Protein AF-A0A1X0SYA1-F1 (afdb_monomer)

Foldseek 3Di:
DDDDDDDDDDDDDDDDDDDDDDDPPPPPDPPPPDPDDDPQLVVVVVVQVVQLCPCLQVVVSGWQEEEEAEEEQDCVQADFVLQQVVQVVNQCSCVVNGNHHYYYDNGYHHPNPDDDDDDPVSVVVVVVVCVVCVVTQKYWYWYFDDHPPQWTKIKIKIWGFGPDDPDRDTRDIDIDIDIGGSDDQPPCLVVQCVVLVVVLDLVSLVVSCVVPVPHPCNVVSVVSSVVSVVVVVVVVLQVVLVVLVVVLVVVQELVSLVVSCVPNVVHPDNVVSVVSSVVRVLQVVLVVLVVVLVVVLALVSLVVSCVVPVVHPCNVVSVVSNVVRVVVVVVVVVVVVVVVVVVVPDDDDDDDDDDDDDDDDDDDDDDDDPPPPPPPPDDDDDPQPAEPNHHQPNVLSVDPLSSLVVNLLVLQLVLQAQDPDPVSVVNGPNVRRDYNDSPPRPVVVNVVSVVVNVVVVD

pLDDT: mean 75.63, std 19.57, range [28.61, 96.38]

Solvent-accessible surface area (backbone atoms only — not comparable to full-atom values): 26946 Å² total; per-residue (Å²): 132,88,79,91,78,83,91,88,89,88,85,87,88,82,88,81,91,83,92,79,95,70,88,76,77,78,74,79,69,77,76,76,70,75,84,81,72,54,73,42,58,49,52,52,50,54,53,51,50,54,46,26,70,33,47,77,24,21,62,82,66,43,53,61,30,35,31,38,39,39,39,27,68,52,78,83,66,50,56,74,66,51,48,44,46,56,53,48,53,51,44,50,54,48,41,76,73,39,95,24,52,62,46,63,54,89,57,65,41,76,50,72,87,58,89,83,80,82,53,73,67,61,50,55,51,48,49,51,49,49,52,54,49,69,68,26,38,28,28,40,37,42,31,60,81,46,68,69,83,65,30,31,37,25,41,40,35,41,39,23,40,29,80,68,68,102,59,73,48,81,56,37,76,49,76,50,77,39,63,45,63,64,62,80,78,51,70,64,49,60,52,51,49,51,53,24,59,72,66,73,39,44,69,49,28,49,50,46,35,73,78,39,73,84,40,86,59,39,69,56,36,56,51,51,32,54,52,47,51,50,52,51,50,53,50,53,48,51,52,50,41,52,52,53,50,51,51,25,59,73,70,52,37,42,66,41,33,50,51,45,59,68,77,44,69,88,40,85,63,59,68,60,48,52,52,52,24,52,50,29,46,51,53,52,49,42,55,49,50,52,51,52,24,62,71,66,68,41,48,70,38,31,51,52,41,52,69,79,37,61,89,32,90,60,32,67,61,40,52,53,52,31,53,54,41,50,54,50,56,50,49,52,50,51,53,51,51,52,53,50,58,58,58,77,67,57,77,90,75,89,73,94,67,88,77,78,78,83,80,82,77,85,80,81,86,74,77,79,71,79,75,79,66,70,76,70,94,70,85,76,81,78,82,58,52,60,54,98,86,41,76,40,55,70,82,31,48,73,34,70,60,39,38,47,53,48,53,48,49,49,43,29,50,78,22,23,26,48,59,86,48,73,72,44,50,72,80,42,74,58,81,82,39,79,37,90,59,46,64,83,40,63,59,69,59,44,52,52,44,53,51,51,29,58,74,69,78,90

Secondary structure (DSSP, 8-state):
--------------------------------------HHHHHHHHHHHHHHH-TTTSTTSS-SEEEEEEEES-TTSS-HHHHHHHHHHHHHHHHHHSSSEEEEEEEEEE----SS---HHHHHHHHHHHHHHTTSSEEEEEEEEEE-SSEEEEEEEEEEEP--SSS--EEEEEEEEEEEESS---HHHHHHHHHHHHHT-HHHHHHHHHH-TTSTTHHHHHHHHHHHHHHHHHHHHHHHHHHHHHHHHHH--HHHHHHHHHH-TTSS-HHHHHHHHHHHHHHHHHHHHHHHHHHH-SHHHHHHHHHH-TTSTTHHHHHHHHHHHHHHHHHHHHHHHHHHHHHTTS--------------PPPP----PPP------------S-EETTEEPPHHHHTSHHHHHHHHHHHHHHHTTB---SHHHHHHS--TT--BSS-TT--HHHHHHHHHHHHHHT-

Structure (mmCIF, N/CA/C/O backbone):
data_AF-A0A1X0SYA1-F1
#
_entry.id   AF-A0A1X0SYA1-F1
#
loop_
_atom_site.group_PDB
_atom_site.id
_atom_site.type_symbol
_atom_site.label_atom_id
_atom_site.label_alt_id
_atom_site.label_comp_id
_atom_site.label_asym_id
_atom_site.label_entity_id
_atom_site.label_seq_id
_atom_site.pdbx_PDB_ins_code
_atom_site.Cartn_x
_atom_site.Cartn_y
_atom_site.Cartn_z
_atom_site.occupancy
_atom_site.B_iso_or_equiv
_atom_site.auth_seq_id
_atom_site.auth_comp_id
_atom_site.auth_asym_id
_atom_site.auth_atom_id
_atom_site.pdbx_PDB_model_num
ATOM 1 N N . MET A 1 1 ? -34.551 7.396 -18.992 1.00 31.66 1 MET A N 1
ATOM 2 C CA . MET A 1 1 ? -35.570 6.486 -18.425 1.00 31.66 1 MET A CA 1
ATOM 3 C C . MET A 1 1 ? -35.761 5.359 -19.432 1.00 31.66 1 MET A C 1
ATOM 5 O O . MET A 1 1 ? -36.071 5.672 -20.567 1.00 31.66 1 MET A O 1
ATOM 9 N N . VAL A 1 2 ? -35.209 4.163 -19.163 1.00 30.62 2 VAL A N 1
ATOM 10 C CA . VAL A 1 2 ? -35.965 2.973 -18.679 1.00 30.62 2 VAL A CA 1
ATOM 11 C C . VAL A 1 2 ? -36.922 2.504 -19.789 1.00 30.62 2 VAL A C 1
ATOM 13 O O . VAL A 1 2 ? -37.765 3.284 -20.194 1.00 30.62 2 VAL A O 1
ATOM 16 N N . SER A 1 3 ? -36.884 1.307 -20.374 1.00 29.16 3 SER A N 1
ATOM 17 C CA . SER A 1 3 ? -36.586 -0.057 -19.908 1.00 29.16 3 SER A CA 1
ATOM 18 C C . SER A 1 3 ? -36.656 -0.973 -21.154 1.00 29.16 3 SER A C 1
ATOM 20 O O . SER A 1 3 ? -37.340 -0.596 -22.099 1.00 29.16 3 SER A O 1
ATOM 22 N N . ARG A 1 4 ? -35.888 -2.077 -21.238 1.00 33.75 4 ARG A N 1
ATOM 23 C CA . ARG A 1 4 ? -36.342 -3.499 -21.113 1.00 33.75 4 ARG A CA 1
ATOM 24 C C . ARG A 1 4 ? -37.406 -3.932 -22.145 1.00 33.75 4 ARG A C 1
ATOM 26 O O . ARG A 1 4 ? -38.368 -3.220 -22.359 1.00 33.75 4 ARG A O 1
ATOM 33 N N . ASP A 1 5 ? -37.342 -5.068 -22.832 1.00 35.53 5 ASP A N 1
ATOM 34 C CA . ASP A 1 5 ? -36.946 -6.433 -22.461 1.00 35.53 5 ASP A CA 1
ATOM 35 C C . ASP A 1 5 ? -36.631 -7.211 -23.763 1.00 35.53 5 ASP A C 1
ATOM 37 O O . ASP A 1 5 ? -37.259 -6.997 -24.794 1.00 35.53 5 ASP A O 1
ATOM 41 N N . LEU A 1 6 ? -35.561 -8.004 -23.825 1.00 31.77 6 LEU A N 1
ATOM 42 C CA . LEU A 1 6 ? -35.579 -9.459 -23.615 1.00 31.77 6 LEU A CA 1
ATOM 43 C C . LEU A 1 6 ? -36.530 -10.282 -24.524 1.00 31.77 6 LEU A C 1
ATOM 45 O O . LEU A 1 6 ? -37.729 -10.375 -24.304 1.00 31.77 6 LEU A O 1
ATOM 49 N N . ASN A 1 7 ? -35.888 -11.062 -25.407 1.00 29.78 7 ASN A N 1
ATOM 50 C CA . ASN A 1 7 ? -35.888 -12.534 -25.359 1.00 29.78 7 ASN A CA 1
ATOM 51 C C . ASN A 1 7 ? -37.199 -13.290 -25.686 1.00 29.78 7 ASN A C 1
ATOM 53 O O . ASN A 1 7 ? -38.072 -13.401 -24.830 1.00 29.78 7 ASN A O 1
ATOM 57 N N . ARG A 1 8 ? -37.266 -13.958 -26.858 1.00 32.12 8 ARG A N 1
ATOM 58 C CA . ARG A 1 8 ? -37.797 -15.339 -27.033 1.00 32.12 8 ARG A CA 1
ATOM 59 C C . ARG A 1 8 ? -37.857 -15.778 -28.504 1.00 32.12 8 ARG A C 1
ATOM 61 O O . ARG A 1 8 ? -38.281 -15.003 -29.351 1.00 32.12 8 ARG A O 1
ATOM 68 N N . ARG A 1 9 ? -37.622 -17.087 -28.708 1.00 35.69 9 ARG A N 1
ATOM 69 C CA . ARG A 1 9 ? -37.711 -17.943 -29.925 1.00 35.69 9 ARG A CA 1
ATOM 70 C C . ARG A 1 9 ? -36.319 -18.207 -30.528 1.00 35.69 9 ARG A C 1
ATOM 72 O O . ARG A 1 9 ? -35.670 -17.277 -30.962 1.00 35.69 9 ARG A O 1
ATOM 79 N N . CYS A 1 10 ? -35.754 -19.414 -30.543 1.00 30.16 10 CYS A N 1
ATOM 80 C CA . CYS A 1 10 ? -36.325 -20.758 -30.492 1.00 30.16 10 CYS A CA 1
ATOM 81 C C . CYS A 1 10 ? -35.437 -21.715 -29.683 1.00 30.16 10 CYS A C 1
ATOM 83 O O . CYS A 1 10 ? -34.214 -21.702 -29.787 1.00 30.16 10 CYS A O 1
ATOM 85 N N . ARG A 1 11 ? -36.091 -22.575 -28.903 1.00 31.95 11 ARG A N 1
ATOM 86 C CA . ARG A 1 11 ? -35.518 -23.670 -28.121 1.00 31.95 11 ARG A CA 1
ATOM 87 C C . ARG A 1 11 ? -36.281 -24.941 -28.531 1.00 31.95 11 ARG A C 1
ATOM 89 O O . ARG A 1 11 ? -37.502 -24.876 -28.630 1.00 31.95 11 ARG A O 1
ATOM 96 N N . HIS A 1 12 ? -35.541 -26.045 -28.680 1.00 31.28 12 HIS A N 1
ATOM 97 C CA . HIS A 1 12 ? -35.952 -27.464 -28.614 1.00 31.28 12 HIS A CA 1
ATOM 98 C C . HIS A 1 12 ? -36.231 -28.253 -29.907 1.00 31.28 12 HIS A C 1
ATOM 100 O O . HIS A 1 12 ? -37.335 -28.215 -30.430 1.00 31.28 12 HIS A O 1
ATOM 106 N N . ILE A 1 13 ? -35.256 -29.103 -30.275 1.00 31.78 13 ILE A N 1
ATOM 107 C CA . ILE A 1 13 ? -35.361 -30.583 -30.363 1.00 31.78 13 ILE A CA 1
ATOM 108 C C . ILE A 1 13 ? -34.008 -31.117 -29.822 1.00 31.78 13 ILE A C 1
ATOM 110 O O . ILE A 1 13 ? -32.974 -30.832 -30.410 1.00 31.78 13 ILE A O 1
ATOM 114 N N . VAL A 1 14 ? -33.862 -31.448 -28.532 1.00 31.09 14 VAL A N 1
ATOM 115 C CA . VAL A 1 14 ? -34.004 -32.768 -27.864 1.00 31.09 14 VAL A CA 1
ATOM 116 C C . VAL A 1 14 ? -33.103 -33.895 -28.417 1.00 31.09 14 VAL A C 1
ATOM 118 O O . VAL A 1 14 ? -33.468 -34.599 -29.345 1.00 31.09 14 VAL A O 1
ATOM 121 N N . ALA A 1 15 ? -31.956 -34.036 -27.732 1.00 28.61 15 ALA A N 1
ATOM 122 C CA . ALA A 1 15 ? -31.375 -35.234 -27.097 1.00 28.61 15 ALA A CA 1
ATOM 123 C C . ALA A 1 15 ? -30.904 -36.461 -27.912 1.00 28.61 15 ALA A C 1
ATOM 125 O O . ALA A 1 15 ? -31.712 -37.241 -28.397 1.00 28.61 15 ALA A O 1
ATOM 126 N N . ALA A 1 16 ? -29.582 -36.701 -27.863 1.00 28.73 16 ALA A N 1
ATOM 127 C CA . ALA A 1 16 ? -28.906 -37.902 -27.316 1.00 28.73 16 ALA A CA 1
ATOM 128 C C . ALA A 1 16 ? -27.379 -37.739 -27.543 1.00 28.73 16 ALA A C 1
ATOM 130 O O . ALA A 1 16 ? -26.906 -37.815 -28.668 1.00 28.73 16 ALA A O 1
ATOM 131 N N . ALA A 1 17 ? -26.612 -37.189 -26.596 1.00 31.38 17 ALA A N 1
ATOM 132 C CA . ALA A 1 17 ? -25.831 -37.919 -25.587 1.00 31.38 17 ALA A CA 1
ATOM 133 C C . ALA A 1 17 ? -24.946 -39.051 -26.155 1.00 31.38 17 ALA A C 1
ATOM 135 O O . ALA A 1 17 ? -25.457 -40.127 -26.429 1.00 31.38 17 ALA A O 1
ATOM 136 N N . ILE A 1 18 ? -23.628 -38.818 -26.237 1.00 29.36 18 ILE A N 1
ATOM 137 C CA . ILE A 1 18 ? -22.567 -39.711 -25.732 1.00 29.36 18 ILE A CA 1
ATOM 138 C C . ILE A 1 18 ? -21.287 -38.881 -25.541 1.00 29.36 18 ILE A C 1
ATOM 140 O O . ILE A 1 18 ? -20.869 -38.102 -26.394 1.00 29.36 18 ILE A O 1
ATOM 144 N N . VAL A 1 19 ? -20.724 -39.046 -24.351 1.00 35.44 19 VAL A N 1
ATOM 145 C CA . VAL A 1 19 ? -19.480 -38.490 -23.825 1.00 35.44 19 VAL A CA 1
ATOM 146 C C . VAL A 1 19 ? -18.283 -39.028 -24.607 1.00 35.44 19 VAL A C 1
ATOM 148 O O . VAL A 1 19 ? -18.118 -40.239 -24.686 1.00 35.44 19 VAL A O 1
ATOM 151 N N . LEU A 1 20 ? -17.400 -38.145 -25.077 1.00 29.41 20 LEU A N 1
ATOM 152 C CA . LEU A 1 20 ? -15.976 -38.447 -25.228 1.00 29.41 20 LEU A CA 1
ATOM 153 C C . LEU A 1 20 ? -15.162 -37.199 -24.880 1.00 29.41 20 LEU A C 1
ATOM 155 O O . LEU A 1 20 ? -15.082 -36.227 -25.627 1.00 29.41 20 LEU A O 1
ATOM 159 N N . ILE A 1 21 ? -14.595 -37.255 -23.679 1.00 38.22 21 ILE A N 1
ATOM 160 C CA . ILE A 1 21 ? -13.502 -36.417 -23.209 1.00 38.22 21 ILE A CA 1
ATOM 161 C C . ILE A 1 21 ? -12.283 -36.783 -24.061 1.00 38.22 21 ILE A C 1
ATOM 163 O O . ILE A 1 21 ? -11.756 -37.885 -23.946 1.00 38.22 21 ILE A O 1
ATOM 167 N N . ALA A 1 22 ? -11.834 -35.862 -24.906 1.00 30.97 22 ALA A N 1
ATOM 168 C CA . ALA A 1 22 ? -10.497 -35.886 -25.477 1.00 30.97 22 ALA A CA 1
ATOM 169 C C . ALA A 1 22 ? -9.969 -34.453 -25.444 1.00 30.97 22 ALA A C 1
ATOM 171 O O . ALA A 1 22 ? -10.513 -33.556 -26.087 1.00 30.97 22 ALA A O 1
ATOM 172 N N . GLY A 1 23 ? -8.951 -34.241 -24.611 1.00 34.59 23 GLY A N 1
ATOM 173 C CA . GLY A 1 23 ? -8.274 -32.967 -24.460 1.00 34.59 23 GLY A CA 1
ATOM 174 C C . GLY A 1 23 ? -7.667 -32.522 -25.783 1.00 34.59 23 GLY A C 1
ATOM 175 O O . GLY A 1 23 ? -6.645 -33.046 -26.213 1.00 34.59 23 GLY A O 1
ATOM 176 N N . ALA A 1 24 ? -8.275 -31.514 -26.398 1.00 32.12 24 ALA A N 1
ATOM 177 C CA . ALA A 1 24 ? -7.561 -30.628 -27.292 1.00 32.12 24 ALA A CA 1
ATOM 178 C C . ALA A 1 24 ? -6.886 -29.583 -26.404 1.00 32.12 24 ALA A C 1
ATOM 180 O O . ALA A 1 24 ? -7.508 -28.612 -25.969 1.00 32.12 24 ALA A O 1
ATOM 181 N N . ALA A 1 25 ? -5.615 -29.826 -26.089 1.00 33.28 25 ALA A N 1
ATOM 182 C CA . ALA A 1 25 ? -4.713 -28.766 -25.689 1.00 33.28 25 ALA A CA 1
ATOM 183 C C . ALA A 1 25 ? -4.745 -27.714 -26.806 1.00 33.28 25 ALA A C 1
ATOM 185 O O . ALA A 1 25 ? -4.138 -27.901 -27.859 1.00 33.28 25 ALA A O 1
ATOM 186 N N . LEU A 1 26 ? -5.497 -26.628 -26.601 1.00 34.94 26 LEU A N 1
ATOM 187 C CA . LEU A 1 26 ? -5.254 -25.396 -27.332 1.00 34.94 26 LEU A CA 1
ATOM 188 C C . LEU A 1 26 ? -3.867 -24.933 -26.905 1.00 34.94 26 LEU A C 1
ATOM 190 O O . LEU A 1 26 ? -3.684 -24.288 -25.874 1.00 34.94 26 LEU A O 1
ATOM 194 N N . SER A 1 27 ? -2.874 -25.332 -27.689 1.00 31.98 27 SER A N 1
ATOM 195 C CA . SER A 1 27 ? -1.573 -24.702 -27.710 1.00 31.98 27 SER A CA 1
ATOM 196 C C . SER A 1 27 ? -1.808 -23.234 -28.058 1.00 31.98 27 SER A C 1
ATOM 198 O O . SER A 1 27 ? -2.031 -22.890 -29.218 1.00 31.98 27 SER A O 1
ATOM 200 N N . CYS A 1 28 ? -1.798 -22.365 -27.048 1.00 30.91 28 CYS A N 1
ATOM 201 C CA . CYS A 1 28 ? -1.498 -20.957 -27.248 1.00 30.91 28 CYS A CA 1
ATOM 202 C C . CYS A 1 28 ? -0.098 -20.901 -27.863 1.00 30.91 28 CYS A C 1
ATOM 204 O O . CYS A 1 28 ? 0.903 -20.933 -27.150 1.00 30.91 28 CYS A O 1
ATOM 206 N N . ALA A 1 29 ? -0.020 -20.882 -29.191 1.00 32.88 29 ALA A N 1
ATOM 207 C CA . ALA A 1 29 ? 1.174 -20.396 -29.848 1.00 32.88 29 ALA A CA 1
ATOM 208 C C . ALA A 1 29 ? 1.334 -18.934 -29.405 1.00 32.88 29 ALA A C 1
ATOM 210 O O . ALA A 1 29 ? 0.370 -18.170 -29.530 1.00 32.88 29 ALA A O 1
ATOM 211 N N . PRO A 1 30 ? 2.490 -18.524 -28.859 1.00 34.56 30 PRO A N 1
ATOM 212 C CA . PRO A 1 30 ? 2.750 -17.110 -28.693 1.00 34.56 30 PRO A CA 1
ATOM 213 C C . PRO A 1 30 ? 2.692 -16.504 -30.095 1.00 34.56 30 PRO A C 1
ATOM 215 O O . PRO A 1 30 ? 3.451 -16.890 -30.983 1.00 34.56 30 PRO A O 1
ATOM 218 N N . THR A 1 31 ? 1.756 -15.584 -30.322 1.00 35.19 31 THR A N 1
ATOM 219 C CA . THR A 1 31 ? 1.882 -14.620 -31.410 1.00 35.19 31 THR A CA 1
ATOM 220 C C . THR A 1 31 ? 3.214 -13.923 -31.188 1.00 35.19 31 THR A C 1
ATOM 222 O O . THR A 1 31 ? 3.318 -13.072 -30.307 1.00 35.19 31 THR A O 1
ATOM 225 N N . LEU A 1 32 ? 4.243 -14.344 -31.927 1.00 33.34 32 LEU A N 1
ATOM 226 C CA . LEU A 1 32 ? 5.491 -13.609 -32.055 1.00 33.34 32 LEU A CA 1
ATOM 227 C C . LEU A 1 32 ? 5.089 -12.204 -32.488 1.00 33.34 32 LEU A C 1
ATOM 229 O O . LEU A 1 32 ? 4.611 -12.008 -33.607 1.00 33.34 32 LEU A O 1
ATOM 233 N N . ALA A 1 33 ? 5.172 -11.257 -31.555 1.00 35.56 33 ALA A N 1
ATOM 234 C CA . ALA A 1 33 ? 4.963 -9.858 -31.854 1.00 35.56 33 ALA A CA 1
ATOM 235 C C . ALA A 1 33 ? 5.893 -9.514 -33.021 1.00 35.56 33 ALA A C 1
ATOM 237 O O . ALA A 1 33 ? 7.086 -9.820 -32.974 1.00 35.56 33 ALA A O 1
ATOM 238 N N . ALA A 1 34 ? 5.341 -8.943 -34.094 1.00 39.34 34 ALA A N 1
ATOM 239 C CA . ALA A 1 34 ? 6.177 -8.391 -35.147 1.00 39.34 34 ALA A CA 1
ATOM 240 C C . ALA A 1 34 ? 7.163 -7.414 -34.484 1.00 39.34 34 ALA A C 1
ATOM 242 O O . ALA A 1 34 ? 6.723 -6.646 -33.621 1.00 39.34 34 ALA A O 1
ATOM 243 N N . PRO A 1 35 ? 8.465 -7.452 -34.825 1.00 49.06 35 PRO A N 1
ATOM 244 C CA . PRO A 1 35 ? 9.426 -6.525 -34.246 1.00 49.06 35 PRO A CA 1
ATOM 245 C C . PRO A 1 35 ? 8.923 -5.104 -34.503 1.00 49.06 35 PRO A C 1
ATOM 247 O O . PRO A 1 35 ? 8.737 -4.705 -35.656 1.00 49.06 35 PRO A O 1
ATOM 250 N N . GLN A 1 36 ? 8.606 -4.383 -33.426 1.00 58.09 36 GLN A N 1
ATOM 251 C CA . GLN A 1 36 ? 8.245 -2.977 -33.517 1.00 58.09 36 GLN A CA 1
ATOM 252 C C . GLN A 1 36 ? 9.542 -2.213 -33.738 1.00 58.09 36 GLN A C 1
ATOM 254 O O . GLN A 1 36 ? 10.353 -2.099 -32.825 1.00 58.09 36 GLN A O 1
ATOM 259 N N . TYR A 1 37 ? 9.752 -1.772 -34.974 1.00 65.62 37 TYR A N 1
ATOM 260 C CA . TYR A 1 37 ? 10.870 -0.906 -35.314 1.00 65.62 37 TYR A CA 1
ATOM 261 C C . TYR A 1 37 ? 10.624 0.485 -34.772 1.00 65.62 37 TYR A C 1
ATOM 263 O O . TYR A 1 37 ? 9.515 1.024 -34.881 1.00 65.62 37 TYR A O 1
ATOM 271 N N . GLU A 1 38 ? 11.676 1.084 -34.244 1.00 74.94 38 GLU A N 1
ATOM 272 C CA . GLU A 1 38 ? 11.630 2.490 -33.907 1.00 74.94 38 GLU A CA 1
ATOM 273 C C . GLU A 1 38 ? 11.622 3.328 -35.189 1.00 74.94 38 GLU A C 1
ATOM 275 O O . GLU A 1 38 ? 12.076 2.917 -36.261 1.00 74.94 38 GLU A O 1
ATOM 280 N N . ARG A 1 39 ? 11.067 4.536 -35.099 1.00 81.50 39 ARG A N 1
ATOM 281 C CA . ARG A 1 39 ? 10.860 5.393 -36.271 1.00 81.50 39 ARG A CA 1
ATOM 282 C C . ARG A 1 39 ? 12.157 5.665 -37.045 1.00 81.50 39 ARG A C 1
ATOM 284 O O . ARG A 1 39 ? 12.140 5.652 -38.272 1.00 81.50 39 ARG A O 1
ATOM 291 N N . TRP A 1 40 ? 13.267 5.881 -36.344 1.00 84.62 40 TRP A N 1
ATOM 292 C CA . TRP A 1 40 ? 14.560 6.168 -36.964 1.00 84.62 40 TRP A CA 1
ATOM 293 C C . TRP A 1 40 ? 15.131 4.961 -37.727 1.00 84.62 40 TRP A C 1
ATOM 295 O O . TRP A 1 40 ? 15.687 5.136 -38.809 1.00 84.62 40 TRP A O 1
ATOM 305 N N . GLU A 1 41 ? 14.933 3.738 -37.222 1.00 86.38 41 GLU A N 1
ATOM 306 C CA . GLU A 1 41 ? 15.351 2.495 -37.885 1.00 86.38 41 GLU A CA 1
ATOM 307 C C . GLU A 1 41 ? 14.639 2.338 -39.238 1.00 86.38 41 GLU A C 1
ATOM 309 O O . GLU A 1 41 ? 15.262 2.029 -40.258 1.00 86.38 41 GLU A O 1
ATOM 314 N N . LEU A 1 42 ? 13.331 2.621 -39.270 1.00 85.19 42 LEU A N 1
ATOM 315 C CA . LEU A 1 42 ? 12.541 2.604 -40.504 1.00 85.19 42 LEU A CA 1
ATOM 316 C C . LEU A 1 42 ? 13.031 3.649 -41.509 1.00 85.19 42 LEU A C 1
ATOM 318 O O . LEU A 1 42 ? 13.148 3.346 -42.695 1.00 85.19 42 LEU A O 1
ATOM 322 N N . GLU A 1 43 ? 13.340 4.863 -41.052 1.00 85.56 43 GLU A N 1
ATOM 323 C CA . GLU A 1 43 ? 13.859 5.925 -41.919 1.00 85.56 43 GLU A CA 1
ATOM 324 C C . GLU A 1 43 ? 15.210 5.534 -42.541 1.00 85.56 43 GLU A C 1
ATOM 326 O O . GLU A 1 43 ? 15.415 5.742 -43.740 1.00 85.56 43 GLU A O 1
ATOM 331 N N . VAL A 1 44 ? 16.096 4.878 -41.783 1.00 87.19 44 VAL A N 1
ATOM 332 C CA . VAL A 1 44 ? 17.359 4.344 -42.319 1.00 87.19 44 VAL A CA 1
ATOM 333 C C . VAL A 1 44 ? 17.110 3.280 -43.385 1.00 87.19 44 VAL A C 1
ATOM 335 O O . VAL A 1 44 ? 17.681 3.367 -44.474 1.00 87.19 44 VAL A O 1
ATOM 338 N N . LEU A 1 45 ? 16.233 2.308 -43.116 1.00 88.12 45 LEU A N 1
ATOM 339 C CA . LEU A 1 45 ? 15.925 1.236 -44.068 1.00 88.12 45 LEU A CA 1
ATOM 340 C C . LEU A 1 45 ? 15.286 1.758 -45.359 1.00 88.12 45 LEU A C 1
ATOM 342 O O . LEU A 1 45 ? 15.661 1.308 -46.440 1.00 88.12 45 LEU A O 1
ATOM 346 N N . ILE A 1 46 ? 14.363 2.719 -45.269 1.00 85.88 46 ILE A N 1
ATOM 347 C CA . ILE A 1 46 ? 13.695 3.311 -46.438 1.00 85.88 46 ILE A CA 1
ATOM 348 C C . ILE A 1 46 ? 14.711 4.017 -47.342 1.00 85.88 46 ILE A C 1
ATOM 350 O O . ILE A 1 46 ? 14.719 3.794 -48.556 1.00 85.88 46 ILE A O 1
ATOM 354 N N . ASN A 1 47 ? 15.594 4.839 -46.767 1.00 87.69 47 ASN A N 1
ATOM 355 C CA . ASN A 1 47 ? 16.611 5.552 -47.542 1.00 87.69 47 ASN A CA 1
ATOM 356 C C . ASN A 1 47 ? 17.649 4.584 -48.134 1.00 87.69 47 ASN A C 1
ATOM 358 O O . ASN A 1 47 ? 18.000 4.683 -49.313 1.00 87.69 47 ASN A O 1
ATOM 362 N N . LEU A 1 48 ? 18.069 3.578 -47.362 1.00 86.75 48 LEU A N 1
ATOM 363 C CA . LEU A 1 48 ? 18.981 2.540 -47.835 1.00 86.75 48 LEU A CA 1
ATOM 364 C C . LEU A 1 48 ? 18.380 1.738 -48.998 1.00 86.75 48 LEU A C 1
ATOM 366 O O . LEU A 1 48 ? 19.047 1.522 -50.010 1.00 86.75 48 LEU A O 1
ATOM 370 N N . GLN A 1 49 ? 17.111 1.343 -48.896 1.00 85.31 49 GLN A N 1
ATOM 371 C CA . GLN A 1 49 ? 16.402 0.646 -49.966 1.00 85.31 49 GLN A CA 1
ATOM 372 C C . GLN A 1 49 ? 16.271 1.527 -51.218 1.00 85.31 49 GLN A C 1
ATOM 374 O O . GLN A 1 49 ? 16.470 1.048 -52.336 1.00 85.31 49 GLN A O 1
ATOM 379 N N . GLY A 1 50 ? 15.996 2.824 -51.041 1.00 82.12 50 GLY A N 1
ATOM 380 C CA . GLY A 1 50 ? 15.963 3.797 -52.133 1.00 82.12 50 GLY A CA 1
ATOM 381 C C . GLY A 1 50 ? 17.283 3.862 -52.908 1.00 82.12 50 GLY A C 1
ATOM 382 O O . GLY A 1 50 ? 17.275 3.860 -54.141 1.00 82.12 50 GLY A O 1
ATOM 383 N N . LEU A 1 51 ? 18.420 3.839 -52.204 1.00 80.50 51 LEU A N 1
ATOM 384 C CA . LEU A 1 51 ? 19.743 3.773 -52.833 1.00 80.50 51 LEU A CA 1
ATOM 385 C C . LEU A 1 51 ? 19.996 2.446 -53.548 1.00 80.50 51 LEU A C 1
ATOM 387 O O . LEU A 1 51 ? 20.536 2.451 -54.651 1.00 80.50 51 LEU A O 1
ATOM 391 N N . GLN A 1 52 ? 19.591 1.322 -52.953 1.00 74.88 52 GLN A N 1
ATOM 392 C CA . GLN A 1 52 ? 19.784 -0.006 -53.543 1.00 74.88 52 GLN A CA 1
ATOM 393 C C . GLN A 1 52 ? 18.975 -0.215 -54.831 1.00 74.88 52 GLN A C 1
ATOM 395 O O . GLN A 1 52 ? 19.447 -0.887 -55.747 1.00 74.88 52 GLN A O 1
ATOM 400 N N . ILE A 1 53 ? 17.772 0.364 -54.926 1.00 79.31 53 ILE A N 1
ATOM 401 C CA . ILE A 1 53 ? 16.948 0.299 -56.145 1.00 79.31 53 ILE A CA 1
ATOM 402 C C . ILE A 1 53 ? 17.516 1.209 -57.245 1.00 79.31 53 ILE A C 1
ATOM 404 O O . ILE A 1 53 ? 17.356 0.926 -58.438 1.00 79.31 53 ILE A O 1
ATOM 408 N N . ASN A 1 54 ? 18.197 2.296 -56.874 1.00 78.50 54 ASN A N 1
ATOM 409 C CA . ASN A 1 54 ? 18.773 3.213 -57.843 1.00 78.50 54 ASN A CA 1
ATOM 410 C C . ASN A 1 54 ? 20.028 2.614 -58.501 1.00 78.50 54 ASN A C 1
ATOM 412 O O . ASN A 1 54 ? 21.139 2.700 -57.981 1.00 78.50 54 ASN A O 1
ATOM 416 N N . ARG A 1 55 ? 19.860 2.072 -59.712 1.00 73.00 55 ARG A N 1
ATOM 417 C CA . ARG A 1 55 ? 20.946 1.469 -60.507 1.00 73.00 55 ARG A CA 1
ATOM 418 C C . ARG A 1 55 ? 22.055 2.444 -60.921 1.00 73.00 55 ARG A C 1
ATOM 420 O O . ARG A 1 55 ? 23.113 1.989 -61.336 1.00 73.00 55 ARG A O 1
ATOM 427 N N . GLN A 1 56 ? 21.848 3.758 -60.820 1.00 73.00 56 GLN A N 1
ATOM 428 C CA . GLN A 1 56 ? 22.929 4.738 -61.010 1.00 73.00 56 GLN A CA 1
ATOM 429 C C . GLN A 1 56 ? 23.854 4.804 -59.784 1.00 73.00 56 GLN A C 1
ATOM 431 O O . GLN A 1 56 ? 25.049 5.071 -59.915 1.00 73.00 56 GLN A O 1
ATOM 436 N N . CYS A 1 57 ? 23.299 4.524 -58.602 1.00 72.62 57 CYS A N 1
ATOM 437 C CA . CYS A 1 57 ? 24.020 4.486 -57.336 1.00 72.62 57 CYS A CA 1
ATOM 438 C C . CYS A 1 57 ? 24.648 3.114 -57.088 1.00 72.62 57 CYS A C 1
ATOM 440 O O . CYS A 1 57 ? 25.807 3.045 -56.700 1.00 72.62 57 CYS A O 1
ATOM 442 N N . VAL A 1 58 ? 23.898 2.032 -57.334 1.00 75.00 58 VAL A N 1
ATOM 443 C CA . VAL A 1 58 ? 24.343 0.647 -57.118 1.00 75.00 58 VAL A CA 1
ATOM 444 C C . VAL A 1 58 ? 24.057 -0.194 -58.375 1.00 75.00 58 VAL A C 1
ATOM 446 O O . VAL A 1 58 ? 22.977 -0.779 -58.510 1.00 75.00 58 VAL A O 1
ATOM 449 N N . PRO A 1 59 ? 25.004 -0.269 -59.331 1.00 65.94 59 PRO A N 1
ATOM 450 C CA . PRO A 1 59 ? 24.741 -0.802 -60.677 1.00 65.94 59 PRO A CA 1
ATOM 451 C C . PRO A 1 59 ? 24.335 -2.276 -60.734 1.00 65.94 59 PRO A C 1
ATOM 453 O O . PRO A 1 59 ? 23.591 -2.676 -61.629 1.00 65.94 59 PRO A O 1
ATOM 456 N N . ASN A 1 60 ? 24.750 -3.072 -59.746 1.00 67.94 60 ASN A N 1
ATOM 457 C CA . ASN A 1 60 ? 24.465 -4.507 -59.681 1.00 67.94 60 ASN A CA 1
ATOM 458 C C . ASN A 1 60 ? 23.084 -4.842 -59.079 1.00 67.94 60 ASN A C 1
ATOM 460 O O . ASN A 1 60 ? 22.777 -6.013 -58.871 1.00 67.94 60 ASN A O 1
ATOM 464 N N . GLY A 1 61 ? 22.235 -3.838 -58.818 1.00 63.16 61 GLY A N 1
ATOM 465 C CA . GLY A 1 61 ? 20.865 -4.051 -58.333 1.00 63.16 61 GLY A CA 1
ATOM 466 C C . GLY A 1 61 ? 20.764 -4.416 -56.849 1.00 63.16 61 GLY A C 1
ATOM 467 O O . GLY A 1 61 ? 19.774 -5.016 -56.438 1.00 63.16 61 GLY A O 1
ATOM 468 N N . GLY A 1 62 ? 21.782 -4.066 -56.061 1.00 75.62 62 GLY A N 1
ATOM 469 C CA . GLY A 1 62 ? 21.824 -4.256 -54.614 1.00 75.62 62 GLY A CA 1
ATOM 470 C C . GLY A 1 62 ? 23.251 -4.151 -54.080 1.00 75.62 62 GLY A C 1
ATOM 471 O O . GLY A 1 62 ? 24.196 -4.564 -54.751 1.00 75.62 62 GLY A O 1
ATOM 472 N N . ALA A 1 63 ? 23.412 -3.569 -52.891 1.00 81.88 63 ALA A N 1
ATOM 473 C CA . ALA A 1 63 ? 24.707 -3.510 -52.217 1.00 81.88 63 ALA A CA 1
ATOM 474 C C . ALA A 1 63 ? 25.055 -4.910 -51.695 1.00 81.88 63 ALA A C 1
ATOM 476 O O . ALA A 1 63 ? 24.222 -5.540 -51.046 1.00 81.88 63 ALA A O 1
ATOM 477 N N . GLN A 1 64 ? 26.258 -5.404 -51.978 1.00 85.44 64 GLN A N 1
ATOM 478 C CA . GLN A 1 64 ? 26.754 -6.685 -51.469 1.00 85.44 64 GLN A CA 1
ATOM 479 C C . GLN A 1 64 ? 27.485 -6.511 -50.139 1.00 85.44 64 GLN A C 1
ATOM 481 O O . GLN A 1 64 ? 27.457 -7.414 -49.304 1.00 85.44 64 GLN A O 1
ATOM 486 N N . HIS A 1 65 ? 28.105 -5.352 -49.919 1.00 87.50 65 HIS A N 1
ATOM 487 C CA . HIS A 1 65 ? 28.801 -5.005 -48.685 1.00 87.50 65 HIS A CA 1
ATOM 488 C C . HIS A 1 65 ? 28.375 -3.624 -48.189 1.00 87.50 65 HIS A C 1
ATOM 490 O O . HIS A 1 65 ? 28.491 -2.627 -48.900 1.00 87.50 65 HIS A O 1
ATOM 496 N N . ILE A 1 66 ? 27.891 -3.573 -46.948 1.00 88.38 66 ILE A N 1
ATOM 497 C CA . ILE A 1 66 ? 27.548 -2.337 -46.246 1.00 88.38 66 ILE A CA 1
ATOM 498 C C . ILE A 1 66 ? 28.475 -2.179 -45.040 1.00 88.38 66 ILE A C 1
ATOM 500 O O . ILE A 1 66 ? 28.652 -3.117 -44.253 1.00 88.38 66 ILE A O 1
ATOM 504 N N . HIS A 1 67 ? 29.056 -0.993 -44.882 1.00 88.06 67 HIS A N 1
ATOM 505 C CA . HIS A 1 67 ? 29.875 -0.647 -43.724 1.00 88.06 67 HIS A CA 1
ATOM 506 C C . HIS A 1 67 ? 29.232 0.474 -42.909 1.00 88.06 67 HIS A C 1
ATOM 508 O O . HIS A 1 67 ? 28.811 1.483 -43.467 1.00 88.06 67 HIS A O 1
ATOM 514 N N . ILE A 1 68 ? 29.147 0.296 -41.593 1.00 88.25 68 ILE A N 1
ATOM 515 C CA . ILE A 1 68 ? 28.552 1.264 -40.669 1.00 88.25 68 ILE A CA 1
ATOM 516 C C . ILE A 1 68 ? 29.662 1.931 -39.867 1.00 88.25 68 ILE A C 1
ATOM 518 O O . ILE A 1 68 ? 30.446 1.257 -39.199 1.00 88.25 68 ILE A O 1
ATOM 522 N N . LEU A 1 69 ? 29.682 3.257 -39.894 1.00 84.56 69 LEU A N 1
ATOM 523 C CA . LEU A 1 69 ? 30.662 4.086 -39.219 1.00 84.56 69 LEU A CA 1
ATOM 524 C C . LEU A 1 69 ? 29.959 5.110 -38.322 1.00 84.56 69 LEU A C 1
ATOM 526 O O . LEU A 1 69 ? 29.120 5.884 -38.777 1.00 84.56 69 LEU A O 1
ATOM 530 N N . GLY A 1 70 ? 30.328 5.140 -37.043 1.00 82.31 70 GLY A N 1
ATOM 531 C CA . GLY A 1 70 ? 29.935 6.207 -36.127 1.00 82.31 70 GLY A CA 1
ATOM 532 C C . GLY A 1 70 ? 30.997 7.293 -36.100 1.00 82.31 70 GLY A C 1
ATOM 533 O O . GLY A 1 70 ? 32.173 6.985 -35.929 1.00 82.31 70 GLY A O 1
ATOM 534 N N . VAL A 1 71 ? 30.603 8.556 -36.231 1.00 76.06 71 VAL A N 1
ATOM 535 C CA . VAL A 1 71 ? 31.500 9.706 -36.076 1.00 76.06 71 VAL A CA 1
ATOM 536 C C . VAL A 1 71 ? 30.892 10.690 -35.097 1.00 76.06 71 VAL A C 1
ATOM 538 O O . VAL A 1 71 ? 29.743 11.088 -35.255 1.00 76.06 71 VAL A O 1
ATOM 541 N N . SER A 1 72 ? 31.672 11.130 -34.115 1.00 71.94 72 SER A N 1
ATOM 542 C CA . SER A 1 72 ? 31.307 12.263 -33.270 1.00 71.94 72 SER A CA 1
ATOM 543 C C . SER A 1 72 ? 32.367 13.351 -33.367 1.00 71.94 72 SER A C 1
ATOM 545 O O . SER A 1 72 ? 33.557 13.069 -33.457 1.00 71.94 72 SER A O 1
ATOM 547 N N . THR A 1 73 ? 31.936 14.609 -33.354 1.00 66.31 73 THR A N 1
ATOM 548 C CA . THR A 1 73 ? 32.842 15.752 -33.151 1.00 66.31 73 THR A CA 1
ATOM 549 C C . THR A 1 73 ? 33.016 16.082 -31.671 1.00 66.31 73 THR A C 1
ATOM 551 O O . THR A 1 73 ? 33.870 16.886 -31.318 1.00 66.31 73 THR A O 1
ATOM 554 N N . ASP A 1 74 ? 32.176 15.491 -30.820 1.00 69.38 74 ASP A N 1
ATOM 555 C CA . ASP A 1 74 ? 32.140 15.723 -29.385 1.00 69.38 74 ASP A CA 1
ATOM 556 C C . ASP A 1 74 ? 31.887 14.398 -28.660 1.00 69.38 74 ASP A C 1
ATOM 558 O O . ASP A 1 74 ? 30.828 13.772 -28.786 1.00 69.38 74 ASP A O 1
ATOM 562 N N . ASP A 1 75 ? 32.882 13.936 -27.909 1.00 68.00 75 ASP A N 1
ATOM 563 C CA . ASP A 1 75 ? 32.772 12.676 -27.189 1.00 68.00 75 ASP A CA 1
ATOM 564 C C . ASP A 1 75 ? 31.853 12.737 -25.970 1.00 68.00 75 ASP A C 1
ATOM 566 O O . ASP A 1 75 ? 31.490 11.676 -25.464 1.00 68.00 75 ASP A O 1
ATOM 570 N N . THR A 1 76 ? 31.419 13.932 -25.559 1.00 74.62 76 THR A N 1
ATOM 571 C CA . THR A 1 76 ? 30.508 14.144 -24.428 1.00 74.62 76 THR A CA 1
ATOM 572 C C . THR A 1 76 ? 29.032 13.955 -24.778 1.00 74.62 76 THR A C 1
ATOM 574 O O . THR A 1 76 ? 28.224 13.786 -23.871 1.00 74.62 76 THR A O 1
ATOM 577 N N . LEU A 1 77 ? 28.672 13.920 -26.070 1.00 77.69 77 LEU A N 1
ATOM 578 C CA . LEU A 1 77 ? 27.274 13.795 -26.509 1.00 77.69 77 LEU A CA 1
ATOM 579 C C . LEU A 1 77 ? 26.640 12.437 -26.190 1.00 77.69 77 LEU A C 1
ATOM 581 O O . LEU A 1 77 ? 25.428 12.351 -26.041 1.00 77.69 77 LEU A O 1
ATOM 585 N N . LEU A 1 78 ? 27.440 11.371 -26.156 1.00 80.56 78 LEU A N 1
ATOM 586 C CA . LEU A 1 78 ? 26.983 10.009 -25.890 1.00 80.56 78 LEU A CA 1
ATOM 587 C C . LEU A 1 78 ? 28.069 9.254 -25.133 1.00 80.56 78 LEU A C 1
ATOM 589 O O . LEU A 1 78 ? 29.247 9.316 -25.503 1.00 80.56 78 LEU A O 1
ATOM 593 N N . ASP A 1 79 ? 27.677 8.484 -24.124 1.00 80.62 79 ASP A N 1
ATOM 594 C CA . ASP A 1 79 ? 28.605 7.608 -23.424 1.00 80.62 79 ASP A CA 1
ATOM 595 C C . ASP A 1 79 ? 29.044 6.419 -24.317 1.00 80.62 79 ASP A C 1
ATOM 597 O O . ASP A 1 79 ? 28.364 6.067 -25.292 1.00 80.62 79 ASP A O 1
ATOM 601 N N . PRO A 1 80 ? 30.188 5.773 -24.015 1.00 76.38 80 PRO A N 1
ATOM 602 C CA . PRO A 1 80 ? 30.716 4.666 -24.818 1.00 76.38 80 PRO A CA 1
ATOM 603 C C . PRO A 1 80 ? 29.763 3.471 -24.980 1.00 76.38 80 PRO A C 1
ATOM 605 O O . PRO A 1 80 ? 29.796 2.797 -26.014 1.00 76.38 80 PRO A O 1
ATOM 608 N N . THR A 1 81 ? 28.907 3.208 -23.989 1.00 77.25 81 THR A N 1
ATOM 609 C CA . THR A 1 81 ? 27.947 2.095 -24.019 1.00 77.25 81 THR A CA 1
ATOM 610 C C . THR A 1 81 ? 26.858 2.386 -25.040 1.00 77.25 81 THR A C 1
ATOM 612 O O . THR A 1 81 ? 26.625 1.572 -25.933 1.00 77.25 81 THR A O 1
ATOM 615 N N . THR A 1 82 ? 26.270 3.583 -24.980 1.00 80.25 82 THR A N 1
ATOM 616 C CA . THR A 1 82 ? 25.233 4.025 -25.923 1.00 80.25 82 THR A CA 1
ATOM 617 C C . THR A 1 82 ? 25.770 4.107 -27.353 1.00 80.25 82 THR A C 1
ATOM 619 O O . THR A 1 82 ? 25.136 3.624 -28.289 1.00 80.25 82 THR A O 1
ATOM 622 N N . LYS A 1 83 ? 26.997 4.614 -27.535 1.00 80.50 83 LYS A N 1
ATOM 623 C CA . LYS A 1 83 ? 27.719 4.587 -28.822 1.00 80.50 83 LYS A CA 1
ATOM 624 C C . LYS A 1 83 ? 27.820 3.162 -29.392 1.00 80.50 83 LYS A C 1
ATOM 626 O O . LYS A 1 83 ? 27.510 2.922 -30.558 1.00 80.50 83 LYS A O 1
ATOM 631 N N . THR A 1 84 ? 28.220 2.197 -28.569 1.00 79.69 84 THR A N 1
ATOM 632 C CA . THR A 1 84 ? 28.347 0.793 -28.995 1.00 79.69 84 THR A CA 1
ATOM 633 C C . THR A 1 84 ? 26.988 0.166 -29.313 1.00 79.69 84 THR A C 1
ATOM 635 O O . THR A 1 84 ? 26.881 -0.599 -30.278 1.00 79.69 84 THR A O 1
ATOM 638 N N . ALA A 1 85 ? 25.953 0.501 -28.538 1.00 81.38 85 ALA A N 1
ATOM 639 C CA . ALA A 1 85 ? 24.587 0.035 -28.751 1.00 81.38 85 ALA A CA 1
ATOM 640 C C . ALA A 1 85 ? 24.044 0.506 -30.107 1.00 81.38 85 ALA A C 1
ATOM 642 O O . ALA A 1 85 ? 23.692 -0.337 -30.922 1.00 81.38 85 ALA A O 1
ATOM 643 N N . ILE A 1 86 ? 24.133 1.805 -30.422 1.00 84.44 86 ILE A N 1
ATOM 644 C CA . ILE A 1 86 ? 23.641 2.374 -31.692 1.00 84.44 86 ILE A CA 1
ATOM 645 C C . ILE A 1 86 ? 24.275 1.691 -32.915 1.00 84.44 86 ILE A C 1
ATOM 647 O O . ILE A 1 86 ? 23.575 1.325 -33.860 1.00 84.44 86 ILE A O 1
ATOM 651 N N . LEU A 1 87 ? 25.601 1.488 -32.916 1.00 86.75 87 LEU A N 1
ATOM 652 C CA . LEU A 1 87 ? 26.278 0.805 -34.030 1.00 86.75 87 LEU A CA 1
ATOM 653 C C . LEU A 1 87 ? 25.889 -0.674 -34.127 1.00 86.75 87 LEU A C 1
ATOM 655 O O . LEU A 1 87 ? 25.855 -1.233 -35.224 1.00 86.75 87 LEU A O 1
ATOM 659 N N . SER A 1 88 ? 25.619 -1.318 -32.991 1.00 83.56 88 SER A N 1
ATOM 660 C CA . SER A 1 88 ? 25.185 -2.717 -32.946 1.00 83.56 88 SER A CA 1
ATOM 661 C C . SER A 1 88 ? 23.749 -2.869 -33.438 1.00 83.56 88 SER A C 1
ATOM 663 O O . SER A 1 88 ? 23.521 -3.706 -34.306 1.00 83.56 88 SER A O 1
ATOM 665 N N . ASP A 1 89 ? 22.836 -2.013 -32.979 1.00 84.38 89 ASP A N 1
ATOM 666 C CA . ASP A 1 89 ? 21.439 -1.961 -33.414 1.00 84.38 89 ASP A CA 1
ATOM 667 C C . ASP A 1 89 ? 21.347 -1.736 -34.926 1.00 84.38 89 ASP A C 1
ATOM 669 O O . ASP A 1 89 ? 20.675 -2.487 -35.626 1.00 84.38 89 ASP A O 1
ATOM 673 N N . LEU A 1 90 ? 22.097 -0.770 -35.470 1.00 87.19 90 LEU A N 1
ATOM 674 C CA . LEU A 1 90 ? 22.159 -0.545 -36.918 1.00 87.19 90 LEU A CA 1
ATOM 675 C C . LEU A 1 90 ? 22.730 -1.743 -37.680 1.00 87.19 90 LEU A C 1
ATOM 677 O O . LEU A 1 90 ? 22.238 -2.085 -38.756 1.00 87.19 90 LEU A O 1
ATOM 681 N N . SER A 1 91 ? 23.775 -2.379 -37.146 1.00 87.94 91 SER A N 1
ATOM 682 C CA . SER A 1 91 ? 24.367 -3.563 -37.769 1.00 87.94 91 SER A CA 1
ATOM 683 C C . SER A 1 91 ? 23.386 -4.728 -37.795 1.00 87.94 91 SER A C 1
ATOM 685 O O . SER A 1 91 ? 23.275 -5.410 -38.813 1.00 87.94 91 SER A O 1
ATOM 687 N N . GLU A 1 92 ? 22.661 -4.959 -36.705 1.00 85.88 92 GLU A N 1
ATOM 688 C CA . GLU A 1 92 ? 21.623 -5.982 -36.622 1.00 85.88 92 GLU A CA 1
ATOM 689 C C . GLU A 1 92 ? 20.453 -5.657 -37.558 1.00 85.88 92 GLU A C 1
ATOM 691 O O . GLU A 1 92 ? 20.054 -6.493 -38.368 1.00 85.88 92 GLU A O 1
ATOM 696 N N . LEU A 1 93 ? 19.961 -4.419 -37.538 1.00 86.69 93 LEU A N 1
ATOM 697 C CA . LEU A 1 93 ? 18.883 -3.947 -38.403 1.00 86.69 93 LEU A CA 1
ATOM 698 C C . LEU A 1 93 ? 19.206 -4.166 -39.887 1.00 86.69 93 LEU A C 1
ATOM 700 O O . LEU A 1 93 ? 18.409 -4.749 -40.623 1.00 86.69 93 LEU A O 1
ATOM 704 N N . ILE A 1 94 ? 20.381 -3.720 -40.335 1.00 87.06 94 ILE A N 1
ATOM 705 C CA . ILE A 1 94 ? 20.779 -3.814 -41.743 1.00 87.06 94 ILE A CA 1
ATOM 706 C C . ILE A 1 94 ? 21.068 -5.268 -42.127 1.00 87.06 94 ILE A C 1
ATOM 708 O O . ILE A 1 94 ? 20.627 -5.704 -43.192 1.00 87.06 94 ILE A O 1
ATOM 712 N N . SER A 1 95 ? 21.747 -6.042 -41.277 1.00 86.12 95 SER A N 1
ATOM 713 C CA . SER A 1 95 ? 22.065 -7.447 -41.581 1.00 86.12 95 SER A CA 1
ATOM 714 C C . SER A 1 95 ? 20.833 -8.353 -41.615 1.00 86.12 95 SER A C 1
ATOM 716 O O . SER A 1 95 ? 20.786 -9.294 -42.400 1.00 86.12 95 SER A O 1
ATOM 718 N N . THR A 1 96 ? 19.810 -8.066 -40.806 1.00 82.69 96 THR A N 1
ATOM 719 C CA . THR A 1 96 ? 18.563 -8.849 -40.782 1.00 82.69 96 THR A CA 1
ATOM 720 C C . THR A 1 96 ? 17.597 -8.471 -41.902 1.00 82.69 96 THR A C 1
ATOM 722 O O . THR A 1 96 ? 16.753 -9.284 -42.289 1.00 82.69 96 THR A O 1
ATOM 725 N N . ARG A 1 97 ? 17.680 -7.241 -42.425 1.00 85.25 97 ARG A N 1
ATOM 726 C CA . ARG A 1 97 ? 16.734 -6.709 -43.424 1.00 85.25 97 ARG A CA 1
ATOM 727 C C . ARG A 1 97 ? 17.304 -6.558 -44.824 1.00 85.25 97 ARG A C 1
ATOM 729 O O . ARG A 1 97 ? 16.535 -6.354 -45.762 1.00 85.25 97 ARG A O 1
ATOM 736 N N . THR A 1 98 ? 18.613 -6.697 -44.986 1.00 82.25 98 THR A N 1
ATOM 737 C CA . THR A 1 98 ? 19.272 -6.685 -46.291 1.00 82.25 98 THR A CA 1
ATOM 738 C C . THR A 1 98 ? 20.038 -7.984 -46.509 1.00 82.25 98 THR A C 1
ATOM 740 O O . THR A 1 98 ? 20.501 -8.611 -45.566 1.00 82.25 98 THR A O 1
ATOM 743 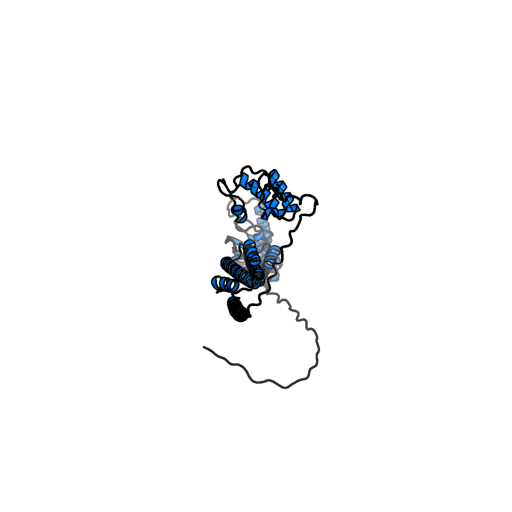N N . ASN A 1 99 ? 20.212 -8.380 -47.769 1.00 83.50 99 ASN A N 1
ATOM 744 C CA . ASN A 1 99 ? 21.061 -9.525 -48.124 1.00 83.50 99 ASN A CA 1
ATOM 745 C C . ASN A 1 99 ? 22.552 -9.145 -48.211 1.00 83.50 99 ASN A C 1
ATOM 747 O O . ASN A 1 99 ? 23.359 -9.923 -48.718 1.00 83.50 99 ASN A O 1
ATOM 751 N N . ALA A 1 100 ? 22.914 -7.932 -47.786 1.00 84.25 100 ALA A N 1
ATOM 752 C CA . ALA A 1 100 ? 24.278 -7.445 -47.845 1.00 84.25 100 ALA A CA 1
ATOM 753 C C . ALA A 1 100 ? 25.081 -7.982 -46.660 1.00 84.25 100 ALA A C 1
ATOM 755 O O . ALA A 1 100 ? 24.595 -8.042 -45.530 1.00 84.25 100 ALA A O 1
ATOM 756 N N . ARG A 1 101 ? 26.359 -8.281 -46.882 1.00 87.12 101 ARG A N 1
ATOM 757 C CA . ARG A 1 101 ? 27.302 -8.450 -45.781 1.00 87.12 101 ARG A CA 1
ATOM 758 C C . ARG A 1 101 ? 27.410 -7.118 -45.045 1.00 87.12 101 ARG A C 1
ATOM 760 O O . ARG A 1 101 ? 27.841 -6.128 -45.630 1.00 87.12 101 ARG A O 1
ATOM 767 N N . THR A 1 102 ? 27.044 -7.090 -43.771 1.00 88.38 102 THR A N 1
ATOM 768 C CA . THR A 1 102 ? 27.165 -5.893 -42.933 1.00 88.38 102 THR A CA 1
ATOM 769 C C . THR A 1 102 ? 28.422 -5.974 -42.079 1.00 88.38 102 THR A C 1
ATOM 771 O O . THR A 1 102 ? 28.736 -7.009 -41.495 1.00 88.38 102 THR A O 1
ATOM 774 N N . THR A 1 103 ? 29.157 -4.871 -42.019 1.00 87.94 103 THR A N 1
ATOM 775 C CA . THR A 1 103 ? 30.289 -4.673 -41.108 1.00 87.94 103 THR A CA 1
ATOM 776 C C . THR A 1 103 ? 30.095 -3.354 -40.375 1.00 87.94 103 THR A C 1
ATOM 778 O O . THR A 1 103 ? 29.448 -2.454 -40.908 1.00 87.94 103 THR A O 1
ATOM 781 N N . LYS A 1 104 ? 30.657 -3.223 -39.177 1.00 86.75 104 LYS A N 1
ATOM 782 C CA . LYS A 1 104 ? 30.615 -1.985 -38.398 1.00 86.75 104 LYS A CA 1
ATOM 783 C C . LYS A 1 104 ? 32.003 -1.626 -37.884 1.00 86.75 104 LYS A C 1
ATOM 785 O O . LYS A 1 104 ? 32.838 -2.515 -37.726 1.00 86.75 104 LYS A O 1
ATOM 790 N N . ALA A 1 105 ? 32.223 -0.345 -37.624 1.00 79.00 105 ALA A N 1
ATOM 791 C CA . ALA A 1 105 ? 33.317 0.103 -36.779 1.00 79.00 105 ALA A CA 1
ATOM 792 C C . ALA A 1 105 ? 33.104 -0.380 -35.333 1.00 79.00 105 ALA A C 1
ATOM 794 O O . ALA A 1 105 ? 31.965 -0.517 -34.872 1.00 79.00 105 ALA A O 1
ATOM 795 N N . ASP A 1 106 ? 34.201 -0.627 -34.620 1.00 71.75 106 ASP A N 1
ATOM 796 C CA . ASP A 1 106 ? 34.155 -1.078 -33.224 1.00 71.75 106 ASP A CA 1
ATOM 797 C C . ASP A 1 106 ? 33.735 0.049 -32.267 1.00 71.75 106 ASP A C 1
ATOM 799 O O . ASP A 1 106 ? 33.132 -0.201 -31.225 1.00 71.75 106 ASP A O 1
ATOM 803 N N . ASN A 1 107 ? 34.026 1.297 -32.632 1.00 72.31 107 ASN A N 1
ATOM 804 C CA . ASN A 1 107 ? 33.781 2.491 -31.836 1.00 72.31 107 ASN A CA 1
ATOM 805 C C . ASN A 1 107 ? 33.337 3.678 -32.708 1.00 72.31 107 ASN A C 1
ATOM 807 O O . ASN A 1 107 ? 33.500 3.694 -33.930 1.00 72.31 107 ASN A O 1
ATOM 811 N N . PHE A 1 108 ? 32.773 4.695 -32.051 1.00 73.38 108 PHE A N 1
ATOM 812 C CA . PHE A 1 108 ? 32.596 6.005 -32.668 1.00 73.38 108 PHE A CA 1
ATOM 813 C C . PHE A 1 108 ? 33.946 6.699 -32.795 1.00 73.38 108 PHE A C 1
ATOM 815 O O . PHE A 1 108 ? 34.722 6.758 -31.844 1.00 73.38 108 PHE A O 1
ATOM 822 N N . GLN A 1 109 ? 34.186 7.248 -33.973 1.00 72.12 109 GLN A N 1
ATOM 823 C CA . GLN A 1 109 ? 35.415 7.926 -34.324 1.00 72.12 109 GLN A CA 1
ATOM 824 C C . GLN A 1 109 ? 35.303 9.406 -33.975 1.00 72.12 109 GLN A C 1
ATOM 826 O O . GLN A 1 109 ? 34.353 10.081 -34.382 1.00 72.12 109 GLN A O 1
ATOM 831 N N . SER A 1 110 ? 36.264 9.899 -33.198 1.00 64.06 110 SER A N 1
ATOM 832 C CA . SER A 1 110 ? 36.321 11.299 -32.789 1.00 64.06 110 SER A CA 1
ATOM 833 C C . SER A 1 110 ? 37.028 12.099 -33.876 1.00 64.06 110 SER A C 1
ATOM 835 O O . SER A 1 110 ? 38.250 12.040 -34.021 1.00 64.06 110 SER A O 1
ATOM 837 N N . ILE A 1 111 ? 36.263 12.836 -34.683 1.00 60.72 111 ILE A N 1
ATOM 838 C CA . ILE A 1 111 ? 36.849 13.789 -35.626 1.00 60.72 111 ILE A CA 1
ATOM 839 C C . ILE A 1 111 ? 36.913 15.120 -34.894 1.00 60.72 111 ILE A C 1
ATOM 841 O O . ILE A 1 111 ? 35.959 15.900 -34.915 1.00 60.72 111 ILE A O 1
ATOM 845 N N . ALA A 1 112 ? 38.040 15.366 -34.226 1.00 50.88 112 ALA A N 1
ATOM 846 C CA . ALA A 1 112 ? 38.333 16.672 -33.658 1.00 50.88 112 ALA A CA 1
ATOM 847 C C . ALA A 1 112 ? 38.153 17.726 -34.759 1.00 50.88 112 ALA A C 1
ATOM 849 O O . ALA A 1 112 ? 38.840 17.712 -35.785 1.00 50.88 112 ALA A O 1
ATOM 850 N N . SER A 1 113 ? 37.184 18.620 -34.578 1.00 47.62 113 SER A N 1
ATOM 851 C CA . SER A 1 113 ? 36.930 19.713 -35.505 1.00 47.62 113 SER A CA 1
ATOM 852 C C . SER A 1 113 ? 38.057 20.734 -35.382 1.00 47.62 113 SER A C 1
ATOM 854 O O . SER A 1 113 ? 37.919 21.735 -34.682 1.00 47.62 113 SER A O 1
ATOM 856 N N . SER A 1 114 ? 39.213 20.492 -35.992 1.00 40.62 114 SER A N 1
ATOM 857 C CA . SER A 1 114 ? 40.263 21.505 -36.064 1.00 40.62 114 SER A CA 1
ATOM 858 C C . SER A 1 114 ? 41.173 21.282 -37.260 1.00 40.62 114 SER A C 1
ATOM 860 O O . SER A 1 114 ? 41.964 20.346 -37.318 1.00 40.62 114 SER A O 1
ATOM 862 N N . TYR A 1 115 ? 41.122 22.241 -38.182 1.00 47.34 115 TYR A N 1
ATOM 863 C CA . TYR A 1 115 ? 42.325 22.728 -38.841 1.00 47.34 115 TYR A CA 1
ATOM 864 C C . TYR A 1 115 ? 43.499 22.760 -37.840 1.00 47.34 115 TYR A C 1
ATOM 866 O O . TYR A 1 115 ? 43.352 23.274 -36.734 1.00 47.34 115 TYR A O 1
ATOM 874 N N . SER A 1 116 ? 44.663 22.285 -38.286 1.00 41.78 116 SER A N 1
ATOM 875 C CA . SER A 1 116 ? 45.978 22.290 -37.624 1.00 41.78 116 SER A CA 1
ATOM 876 C C . SER A 1 116 ? 46.252 21.188 -36.583 1.00 41.78 116 SER A C 1
ATOM 878 O O . SER A 1 116 ? 45.887 21.283 -35.419 1.00 41.78 116 SER A O 1
ATOM 880 N N . GLY A 1 117 ? 47.014 20.176 -37.020 1.00 51.09 117 GLY A N 1
ATOM 881 C CA . GLY A 1 117 ? 47.801 19.309 -36.136 1.00 51.09 117 GLY A CA 1
ATOM 882 C C . GLY A 1 117 ? 47.251 17.902 -35.909 1.00 51.09 117 GLY A C 1
ATOM 883 O O . GLY A 1 117 ? 47.014 17.520 -34.768 1.00 51.09 117 GLY A O 1
ATOM 884 N N . PHE A 1 118 ? 47.089 17.095 -36.962 1.00 44.03 118 PHE A N 1
ATOM 885 C CA . PHE A 1 118 ? 46.860 15.658 -36.774 1.00 44.03 118 PHE A CA 1
ATOM 886 C C . PHE A 1 118 ? 48.140 14.980 -36.265 1.00 44.03 118 PHE A C 1
ATOM 888 O O . PHE A 1 118 ? 49.189 15.053 -36.904 1.00 44.03 118 PHE A O 1
ATOM 895 N N . ALA A 1 119 ? 48.051 14.300 -35.119 1.00 53.69 119 ALA A N 1
ATOM 896 C CA . ALA A 1 119 ? 49.058 13.334 -34.694 1.00 53.69 119 ALA A CA 1
ATOM 897 C C . ALA A 1 119 ? 49.056 12.121 -35.649 1.00 53.69 119 ALA A C 1
ATOM 899 O O . ALA A 1 119 ? 48.008 11.720 -36.161 1.00 53.69 119 ALA A O 1
ATOM 900 N N . GLU A 1 120 ? 50.223 11.510 -35.867 1.00 49.75 120 GLU A N 1
ATOM 901 C CA . GLU A 1 120 ? 50.422 10.402 -36.819 1.00 49.75 120 GLU A CA 1
ATOM 902 C C . GLU A 1 120 ? 49.511 9.185 -36.537 1.00 49.75 120 GLU A C 1
ATOM 904 O O . GLU A 1 120 ? 49.075 8.502 -37.463 1.00 49.75 120 GLU A O 1
ATOM 909 N N . ALA A 1 121 ? 49.147 8.951 -35.270 1.00 48.75 121 ALA A N 1
ATOM 910 C CA . ALA A 1 121 ? 48.215 7.894 -34.868 1.00 48.75 121 ALA A CA 1
ATOM 911 C C . ALA A 1 121 ? 46.784 8.120 -35.396 1.00 48.75 121 ALA A C 1
ATOM 913 O O . ALA A 1 121 ? 46.189 7.194 -35.945 1.00 48.75 121 ALA A O 1
ATOM 914 N N . ASN A 1 122 ? 46.279 9.356 -35.327 1.00 52.94 122 ASN A N 1
ATOM 915 C CA . ASN A 1 122 ? 44.942 9.708 -35.819 1.00 52.94 122 ASN A CA 1
ATOM 916 C C . ASN A 1 122 ? 44.879 9.664 -37.352 1.00 52.94 122 ASN A C 1
ATOM 918 O O . ASN A 1 122 ? 43.830 9.375 -37.913 1.00 52.94 122 ASN A O 1
ATOM 922 N N . SER A 1 123 ? 46.006 9.912 -38.033 1.00 49.94 123 SER A N 1
ATOM 923 C CA . SER A 1 123 ? 46.094 9.798 -39.497 1.00 49.94 123 SER A CA 1
ATOM 924 C C . SER A 1 123 ? 46.018 8.339 -39.949 1.00 49.94 123 SER A C 1
ATOM 926 O O . SER A 1 123 ? 45.252 8.028 -40.847 1.00 49.94 123 SER A O 1
ATOM 928 N N . ARG A 1 124 ? 46.716 7.416 -39.271 1.00 57.69 124 ARG A N 1
ATOM 929 C CA . ARG A 1 124 ? 46.642 5.976 -39.591 1.00 57.69 124 ARG A CA 1
ATOM 930 C C . ARG A 1 124 ? 45.280 5.359 -39.268 1.00 57.69 124 ARG A C 1
ATOM 932 O O . ARG A 1 124 ? 44.864 4.419 -39.940 1.00 57.69 124 ARG A O 1
ATOM 939 N N . GLU A 1 125 ? 44.608 5.838 -38.222 1.00 55.25 125 GLU A N 1
ATOM 940 C CA . GLU A 1 125 ? 43.231 5.438 -37.916 1.00 55.25 125 GLU A CA 1
ATOM 941 C C . GLU A 1 125 ? 42.269 5.962 -38.987 1.00 55.25 125 GLU A C 1
ATOM 943 O O . GLU A 1 125 ? 41.494 5.182 -39.534 1.00 55.25 125 GLU A O 1
ATOM 948 N N . LEU A 1 126 ? 42.412 7.228 -39.391 1.00 55.47 126 LEU A N 1
ATOM 949 C CA . LEU A 1 126 ? 41.656 7.810 -40.497 1.00 55.47 126 LEU A CA 1
ATOM 950 C C . LEU A 1 126 ? 41.903 7.084 -41.829 1.00 55.47 126 LEU A C 1
ATOM 952 O O . LEU A 1 126 ? 40.939 6.794 -42.529 1.00 55.47 126 LEU A O 1
ATOM 956 N N . ASP A 1 127 ? 43.143 6.714 -42.149 1.00 57.47 127 ASP A N 1
ATOM 957 C CA . ASP A 1 127 ? 43.485 5.956 -43.359 1.00 57.47 127 ASP A CA 1
ATOM 958 C C . ASP A 1 127 ? 42.826 4.570 -43.357 1.00 57.47 127 ASP A C 1
ATOM 960 O O . ASP A 1 127 ? 42.229 4.168 -44.349 1.00 57.47 127 ASP A O 1
ATOM 964 N N . ARG A 1 128 ? 42.821 3.856 -42.221 1.00 63.31 128 ARG A N 1
ATOM 965 C CA . ARG A 1 128 ? 42.109 2.566 -42.097 1.00 63.31 128 ARG A CA 1
ATOM 966 C C . ARG A 1 128 ? 40.593 2.714 -42.214 1.00 63.31 128 ARG A C 1
ATOM 968 O O . ARG A 1 128 ? 39.919 1.822 -42.734 1.00 63.31 128 ARG A O 1
ATOM 975 N N . LEU A 1 129 ? 40.038 3.815 -41.715 1.00 61.59 129 LEU A N 1
ATOM 976 C CA . LEU A 1 129 ? 38.613 4.126 -41.843 1.00 61.59 129 LEU A CA 1
ATOM 977 C C . LEU A 1 129 ? 38.249 4.465 -43.287 1.00 61.59 129 LEU A C 1
ATOM 979 O O . LEU A 1 129 ? 37.227 4.003 -43.785 1.00 61.59 129 LEU A O 1
ATOM 983 N N . ILE A 1 130 ? 39.107 5.218 -43.973 1.00 62.34 130 ILE A N 1
ATOM 984 C CA . ILE A 1 130 ? 38.971 5.517 -45.397 1.00 62.34 130 ILE A CA 1
ATOM 985 C C . ILE A 1 130 ? 39.112 4.228 -46.211 1.00 62.34 130 ILE A C 1
ATOM 987 O O . ILE A 1 130 ? 38.280 3.992 -47.077 1.00 62.34 130 ILE A O 1
ATOM 991 N N . ASP A 1 131 ? 40.066 3.349 -45.908 1.00 65.25 131 ASP A N 1
ATOM 992 C CA . ASP A 1 131 ? 40.260 2.060 -46.588 1.00 65.25 131 ASP A CA 1
ATOM 993 C C . ASP A 1 131 ? 39.068 1.106 -46.387 1.00 65.25 131 ASP A C 1
ATOM 995 O O . ASP A 1 131 ? 38.570 0.491 -47.331 1.00 65.25 131 ASP A O 1
ATOM 999 N N . SER A 1 132 ? 38.542 1.005 -45.163 1.00 63.47 132 SER A N 1
ATOM 1000 C CA . SER A 1 132 ? 37.374 0.160 -44.874 1.00 63.47 132 SER A CA 1
ATOM 1001 C C . SER A 1 132 ? 36.088 0.716 -45.497 1.00 63.47 132 SER A C 1
ATOM 1003 O O . SER A 1 132 ? 35.375 -0.026 -46.180 1.00 63.47 132 SER A O 1
ATOM 1005 N N . ALA A 1 133 ? 35.833 2.022 -45.378 1.00 64.25 133 ALA A N 1
ATOM 1006 C CA . ALA A 1 133 ? 34.713 2.694 -46.038 1.00 64.25 133 ALA A CA 1
ATOM 1007 C C . ALA A 1 133 ? 34.850 2.716 -47.575 1.00 64.25 133 ALA A C 1
ATOM 1009 O O . ALA A 1 133 ? 33.843 2.697 -48.285 1.00 64.25 133 ALA A O 1
ATOM 1010 N N . SER A 1 134 ? 36.078 2.720 -48.105 1.00 64.62 134 SER A N 1
ATOM 1011 C CA . SER A 1 134 ? 36.376 2.666 -49.545 1.00 64.62 134 SER A CA 1
ATOM 1012 C C . SER A 1 134 ? 36.368 1.250 -50.128 1.00 64.62 134 SER A C 1
ATOM 1014 O O . SER A 1 134 ? 36.499 1.096 -51.341 1.00 64.62 134 SER A O 1
ATOM 1016 N N . SER A 1 135 ? 36.119 0.224 -49.308 1.00 73.50 135 SER A N 1
ATOM 101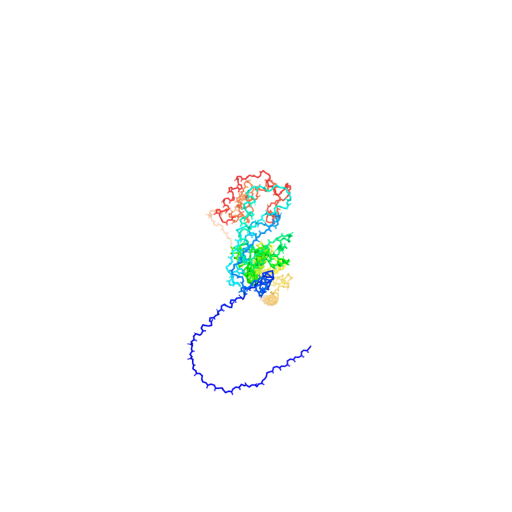7 C CA . SER A 1 135 ? 35.868 -1.144 -49.777 1.00 73.50 135 SER A CA 1
ATOM 1018 C C . SER A 1 135 ? 34.374 -1.489 -49.878 1.00 73.50 135 SER A C 1
ATOM 1020 O O . SER A 1 135 ? 33.989 -2.239 -50.769 1.00 73.50 135 SER A O 1
ATOM 1022 N N . ALA A 1 136 ? 33.504 -0.864 -49.076 1.00 81.31 136 ALA A N 1
ATOM 1023 C CA . ALA A 1 136 ? 32.065 -1.161 -49.049 1.00 81.31 136 ALA A CA 1
ATOM 1024 C C . ALA A 1 136 ? 31.283 -0.557 -50.228 1.00 81.31 136 ALA A C 1
ATOM 1026 O O . ALA A 1 136 ? 31.613 0.534 -50.683 1.00 81.31 136 ALA A O 1
ATOM 1027 N N . ASP A 1 137 ? 30.223 -1.218 -50.700 1.00 83.25 137 ASP A N 1
ATOM 1028 C CA . ASP A 1 137 ? 29.343 -0.670 -51.747 1.00 83.25 137 ASP A CA 1
ATOM 1029 C C . ASP A 1 137 ? 28.533 0.520 -51.227 1.00 83.25 137 ASP A C 1
ATOM 1031 O O . ASP A 1 137 ? 28.292 1.487 -51.955 1.00 83.25 137 ASP A O 1
ATOM 1035 N N . VAL A 1 138 ? 28.117 0.441 -49.957 1.00 86.06 138 VAL A N 1
ATOM 1036 C CA . VAL A 1 138 ? 27.450 1.528 -49.241 1.00 86.06 138 VAL A CA 1
ATOM 1037 C C . VAL A 1 138 ? 28.079 1.730 -47.866 1.00 86.06 138 VAL A C 1
ATOM 1039 O O . VAL A 1 138 ? 28.209 0.781 -47.092 1.00 86.06 138 VAL A O 1
ATOM 1042 N N . THR A 1 139 ? 28.399 2.978 -47.535 1.00 86.25 139 THR A N 1
ATOM 1043 C CA . THR A 1 139 ? 28.823 3.380 -46.190 1.00 86.25 139 THR A CA 1
ATOM 1044 C C . THR A 1 139 ? 27.704 4.154 -45.505 1.00 86.25 139 THR A C 1
ATOM 1046 O O . THR A 1 139 ? 27.191 5.130 -46.053 1.00 86.25 139 THR A O 1
ATOM 1049 N N . VAL A 1 140 ? 27.325 3.713 -44.307 1.00 88.88 140 VAL A N 1
ATOM 1050 C CA . VAL A 1 140 ? 26.361 4.375 -43.424 1.00 88.88 140 VAL A CA 1
ATOM 1051 C C . VAL A 1 140 ? 27.140 5.126 -42.357 1.00 88.88 140 VAL A C 1
ATOM 1053 O O . VAL A 1 140 ? 27.785 4.511 -41.516 1.00 88.88 140 VAL A O 1
ATOM 1056 N N . LEU A 1 141 ? 27.078 6.449 -42.385 1.00 86.81 141 LEU A N 1
ATOM 1057 C CA . LEU A 1 141 ? 27.701 7.323 -41.405 1.00 86.81 141 LEU A CA 1
ATOM 1058 C C . LEU A 1 141 ? 26.650 7.836 -40.422 1.00 86.81 141 LEU A C 1
ATOM 1060 O O . LEU A 1 141 ? 25.675 8.457 -40.840 1.00 86.81 141 LEU A O 1
ATOM 1064 N N . VAL A 1 142 ? 26.886 7.639 -39.129 1.00 89.31 142 VAL A N 1
ATOM 1065 C CA . VAL A 1 142 ? 26.046 8.154 -38.041 1.00 89.31 142 VAL A CA 1
ATOM 1066 C C . VAL A 1 142 ? 26.777 9.295 -37.351 1.00 89.31 142 VAL A C 1
ATOM 1068 O O . VAL A 1 142 ? 27.845 9.070 -36.782 1.00 89.31 142 VAL A O 1
ATOM 1071 N N . ARG A 1 143 ? 26.207 10.504 -37.371 1.00 88.12 143 ARG A N 1
ATOM 1072 C CA . ARG A 1 143 ? 26.787 11.681 -36.714 1.00 88.12 143 ARG A CA 1
ATOM 1073 C C . ARG A 1 143 ? 25.824 12.337 -35.719 1.00 88.12 143 ARG A C 1
ATOM 1075 O O . ARG A 1 143 ? 25.024 13.181 -36.125 1.00 88.12 143 ARG A O 1
ATOM 1082 N N . PRO A 1 144 ? 25.924 12.011 -34.421 1.00 88.38 144 PRO A N 1
ATOM 1083 C CA . PRO A 1 144 ? 25.243 12.730 -33.352 1.00 88.38 144 PRO A CA 1
ATOM 1084 C C . PRO A 1 144 ? 25.657 14.204 -33.339 1.00 88.38 144 PRO A C 1
ATOM 1086 O O . PRO A 1 144 ? 26.831 14.523 -33.540 1.00 88.38 144 PRO A O 1
ATOM 1089 N N . TYR A 1 145 ? 24.707 15.109 -33.111 1.00 87.56 145 TYR A N 1
ATOM 1090 C CA . TYR A 1 145 ? 25.006 16.545 -33.017 1.00 87.56 145 TYR A CA 1
ATOM 1091 C C . TYR A 1 145 ? 24.249 17.284 -31.910 1.00 87.56 145 TYR A C 1
ATOM 1093 O O . TYR A 1 145 ? 24.563 18.446 -31.645 1.00 87.56 145 TYR A O 1
ATOM 1101 N N . ARG A 1 146 ? 23.250 16.664 -31.271 1.00 87.00 146 ARG A N 1
ATOM 1102 C CA . ARG A 1 146 ? 22.534 17.266 -30.140 1.00 87.00 146 ARG A CA 1
ATOM 1103 C C . ARG A 1 146 ? 21.963 16.196 -29.219 1.00 87.00 146 ARG A C 1
ATOM 1105 O O . ARG A 1 146 ? 21.153 15.389 -29.659 1.00 87.00 146 ARG A O 1
ATOM 1112 N N . ASP A 1 147 ? 22.332 16.255 -27.947 1.00 85.44 147 ASP A N 1
ATOM 1113 C CA . ASP A 1 147 ? 21.729 15.446 -26.888 1.00 85.44 147 ASP A CA 1
ATOM 1114 C C . ASP A 1 147 ? 20.418 16.088 -26.388 1.00 85.44 147 ASP A C 1
ATOM 1116 O O . ASP A 1 147 ? 20.343 17.307 -26.192 1.00 85.44 147 ASP A O 1
ATOM 1120 N N . ARG A 1 148 ? 19.373 15.274 -26.214 1.00 81.88 148 ARG A N 1
ATOM 1121 C CA . ARG A 1 148 ? 18.074 15.644 -25.625 1.00 81.88 148 ARG A CA 1
ATOM 1122 C C . ARG A 1 148 ? 17.783 14.882 -24.324 1.00 81.88 148 ARG A C 1
ATOM 1124 O O . ARG A 1 148 ? 16.669 14.961 -23.805 1.00 81.88 148 ARG A O 1
ATOM 1131 N N . GLY A 1 149 ? 18.757 14.152 -23.788 1.00 78.94 149 GLY A N 1
ATOM 1132 C CA . GLY A 1 149 ? 18.659 13.329 -22.585 1.00 78.94 149 GLY A CA 1
ATOM 1133 C C . GLY A 1 149 ? 18.154 11.915 -22.884 1.00 78.94 149 GLY A C 1
ATOM 1134 O O . GLY A 1 149 ? 18.911 10.951 -22.806 1.00 78.94 149 GLY A O 1
ATOM 1135 N N . SER A 1 150 ? 16.870 11.777 -23.233 1.00 78.94 150 SER A N 1
ATOM 1136 C CA . SER A 1 150 ? 16.241 10.483 -23.584 1.00 78.94 150 SER A CA 1
ATOM 1137 C C . SER A 1 150 ? 16.449 10.058 -25.043 1.00 78.94 150 SER A C 1
ATOM 1139 O O . SER A 1 150 ? 16.104 8.942 -25.431 1.00 78.94 150 SER A O 1
ATOM 1141 N N . SER A 1 151 ? 16.963 10.964 -25.868 1.00 85.50 151 SER A N 1
ATOM 1142 C CA . SER A 1 151 ? 17.235 10.759 -27.287 1.00 85.50 151 SER A CA 1
ATOM 1143 C C . SER A 1 151 ? 18.368 11.671 -27.742 1.00 85.50 151 SER A C 1
ATOM 1145 O O . SER A 1 151 ? 18.709 12.649 -27.077 1.00 85.50 151 SER A O 1
ATOM 1147 N N . VAL A 1 152 ? 18.958 11.347 -28.886 1.00 88.75 152 VAL A N 1
ATOM 1148 C CA . VAL A 1 152 ? 19.997 12.133 -29.539 1.00 88.75 152 VAL A CA 1
ATOM 1149 C C . VAL A 1 152 ? 19.580 12.425 -30.976 1.00 88.75 152 VAL A C 1
ATOM 1151 O O . VAL A 1 152 ? 19.155 11.534 -31.714 1.00 88.75 152 VAL A O 1
ATOM 1154 N N . ASP A 1 153 ? 19.707 13.683 -31.392 1.00 90.62 153 ASP A N 1
ATOM 1155 C CA . ASP A 1 153 ? 19.569 14.036 -32.799 1.00 90.62 153 ASP A CA 1
ATOM 1156 C C . ASP A 1 153 ? 20.863 13.664 -33.528 1.00 90.62 153 ASP A C 1
ATOM 1158 O O . ASP A 1 153 ? 21.960 14.108 -33.157 1.00 90.62 153 ASP A O 1
ATOM 1162 N N . ALA A 1 154 ? 20.729 12.871 -34.588 1.00 89.88 154 ALA A N 1
ATOM 1163 C CA . ALA A 1 154 ? 21.840 12.421 -35.410 1.00 89.88 154 ALA A CA 1
ATOM 1164 C C . ALA A 1 154 ? 21.583 12.687 -36.896 1.00 89.88 154 ALA A C 1
ATOM 1166 O O . ALA A 1 154 ? 20.471 12.547 -37.400 1.00 89.88 154 ALA A O 1
ATOM 1167 N N . GLU A 1 155 ? 22.634 13.068 -37.615 1.00 89.94 155 GLU A N 1
ATOM 1168 C CA . GLU A 1 155 ? 22.658 13.093 -39.075 1.00 89.94 155 GLU A CA 1
ATOM 1169 C C . GLU A 1 155 ? 23.116 11.716 -39.570 1.00 89.94 155 GLU A C 1
ATOM 1171 O O . GLU A 1 155 ? 24.211 11.264 -39.227 1.00 89.94 155 GLU A O 1
ATOM 1176 N N . ILE A 1 156 ? 22.295 11.059 -40.385 1.00 88.94 156 ILE A N 1
ATOM 1177 C CA . ILE A 1 156 ? 22.659 9.836 -41.096 1.00 88.94 156 ILE A CA 1
ATOM 1178 C C . ILE A 1 156 ? 23.058 10.209 -42.514 1.00 88.94 156 ILE A C 1
ATOM 1180 O O . ILE A 1 156 ? 22.271 10.814 -43.244 1.00 88.94 156 ILE A O 1
ATOM 1184 N N . ARG A 1 157 ? 24.263 9.811 -42.930 1.00 85.69 157 ARG A N 1
ATOM 1185 C CA . ARG A 1 157 ? 24.692 9.906 -44.328 1.00 85.69 157 ARG A CA 1
ATOM 1186 C C . ARG A 1 157 ? 24.899 8.531 -44.925 1.00 85.69 157 ARG A C 1
ATOM 1188 O O . ARG A 1 157 ? 25.598 7.702 -44.360 1.00 85.69 157 ARG A O 1
ATOM 1195 N N . LEU A 1 158 ? 24.323 8.314 -46.095 1.00 86.06 158 LEU A N 1
ATOM 1196 C CA . LEU A 1 158 ? 24.489 7.101 -46.878 1.00 86.06 158 LEU A CA 1
ATOM 1197 C C . LEU A 1 158 ? 25.315 7.437 -48.115 1.00 86.06 158 LEU A C 1
ATOM 1199 O O . LEU A 1 158 ? 24.932 8.313 -48.896 1.00 86.06 158 LEU A O 1
ATOM 1203 N N . TRP A 1 159 ? 26.442 6.757 -48.292 1.00 83.12 159 TRP A N 1
ATOM 1204 C CA . TRP A 1 159 ? 27.352 6.948 -49.420 1.00 83.12 159 TRP A CA 1
ATOM 1205 C C . TRP A 1 159 ? 27.385 5.687 -50.263 1.00 83.12 159 TRP A C 1
ATOM 1207 O O . TRP A 1 159 ? 27.828 4.659 -49.768 1.00 83.12 159 TRP A O 1
ATOM 1217 N N . ALA A 1 160 ? 26.943 5.757 -51.518 1.00 81.44 160 ALA A N 1
ATOM 1218 C CA . ALA A 1 160 ? 27.023 4.640 -52.455 1.00 81.44 160 ALA A CA 1
ATOM 1219 C C . ALA A 1 160 ? 28.182 4.840 -53.438 1.00 81.44 160 ALA A C 1
ATOM 1221 O O . ALA A 1 160 ? 28.311 5.906 -54.059 1.00 81.44 160 ALA A O 1
ATOM 1222 N N . ARG A 1 161 ? 29.012 3.806 -53.602 1.00 72.44 161 ARG A N 1
ATOM 1223 C CA . ARG A 1 161 ? 30.081 3.802 -54.603 1.00 72.44 161 ARG A CA 1
ATOM 1224 C C . ARG A 1 161 ? 29.517 3.445 -55.976 1.00 72.44 161 ARG A C 1
ATOM 1226 O O . ARG A 1 161 ? 28.820 2.446 -56.133 1.00 72.44 161 ARG A O 1
ATOM 1233 N N . GLY A 1 162 ? 29.889 4.230 -56.985 1.00 61.34 162 GLY A N 1
ATOM 1234 C CA . GLY A 1 162 ? 29.629 3.887 -58.376 1.00 61.34 162 GLY A CA 1
ATOM 1235 C C . GLY A 1 162 ? 30.436 2.687 -58.850 1.00 61.34 162 GLY A C 1
ATOM 1236 O O . GLY A 1 162 ? 31.640 2.623 -58.614 1.00 61.34 162 GLY A O 1
ATOM 1237 N N . ALA A 1 163 ? 29.816 1.757 -59.580 1.00 53.28 163 ALA A N 1
ATOM 1238 C CA . ALA A 1 163 ? 30.579 0.747 -60.310 1.00 53.28 163 ALA A CA 1
ATOM 1239 C C . ALA A 1 163 ? 30.988 1.306 -61.683 1.00 53.28 163 ALA A C 1
ATOM 1241 O O . ALA A 1 163 ? 30.151 1.402 -62.580 1.00 53.28 163 ALA A O 1
ATOM 1242 N N . GLY A 1 164 ? 32.267 1.658 -61.861 1.00 43.69 164 GLY A N 1
ATOM 1243 C CA . GLY A 1 164 ? 32.833 1.836 -63.202 1.00 43.69 164 GLY A CA 1
ATOM 1244 C C . GLY A 1 164 ? 34.101 2.686 -63.309 1.00 43.69 164 GLY A C 1
ATOM 1245 O O . GLY A 1 164 ? 34.028 3.906 -63.262 1.00 43.69 164 GLY A O 1
ATOM 1246 N N . GLY A 1 165 ? 35.227 2.035 -63.625 1.00 47.22 165 GLY A N 1
ATOM 1247 C CA . GLY A 1 165 ? 36.404 2.672 -64.233 1.00 47.22 165 GLY A CA 1
ATOM 1248 C C . GLY A 1 165 ? 37.426 3.274 -63.267 1.00 47.22 165 GLY A C 1
ATOM 1249 O O . GLY A 1 165 ? 37.212 3.299 -62.064 1.00 47.22 165 GLY A O 1
ATOM 1250 N N . ALA A 1 166 ? 38.557 3.721 -63.826 1.00 43.44 166 ALA A N 1
ATOM 1251 C CA . ALA A 1 166 ? 39.797 4.128 -63.146 1.00 43.44 166 ALA A CA 1
ATOM 1252 C C . ALA A 1 166 ? 39.682 5.278 -62.117 1.00 43.44 166 ALA A C 1
ATOM 1254 O O . ALA A 1 166 ? 40.694 5.644 -61.531 1.00 43.44 166 ALA A O 1
ATOM 1255 N N . ASP A 1 167 ? 38.475 5.785 -61.866 1.00 51.00 167 ASP A N 1
ATOM 1256 C CA . ASP A 1 167 ? 38.129 6.636 -60.731 1.00 51.00 167 ASP A CA 1
ATOM 1257 C C . ASP A 1 167 ? 36.819 6.118 -60.103 1.00 51.00 167 ASP A C 1
ATOM 1259 O O . ASP A 1 167 ? 35.736 6.379 -60.637 1.00 51.00 167 ASP A O 1
ATOM 1263 N N . PRO A 1 168 ? 36.871 5.379 -58.976 1.00 53.00 168 PRO A N 1
ATOM 1264 C CA . PRO A 1 168 ? 35.695 4.943 -58.225 1.00 53.00 168 PRO A CA 1
ATOM 1265 C C . PRO A 1 168 ? 35.089 6.129 -57.456 1.00 53.00 168 PRO A C 1
ATOM 1267 O O . PRO A 1 168 ? 35.098 6.181 -56.226 1.00 53.00 168 PRO A O 1
ATOM 1270 N N . GLY A 1 169 ? 34.602 7.122 -58.198 1.00 55.75 169 GLY A N 1
ATOM 1271 C CA . GLY A 1 169 ? 33.969 8.310 -57.649 1.00 55.75 169 GLY A CA 1
ATOM 1272 C C . GLY A 1 169 ? 32.711 7.985 -56.836 1.00 55.75 169 GLY A C 1
ATOM 1273 O O . GLY A 1 169 ? 32.018 6.986 -57.052 1.00 55.75 169 GLY A O 1
ATOM 1274 N N . LEU A 1 170 ? 32.416 8.859 -55.875 1.00 59.28 170 LEU A N 1
ATOM 1275 C CA . LEU A 1 170 ? 31.175 8.839 -55.104 1.00 59.28 170 LEU A CA 1
ATOM 1276 C C . LEU A 1 170 ? 30.007 9.191 -56.036 1.00 59.28 170 LEU A C 1
ATOM 1278 O O . LEU A 1 170 ? 29.942 10.313 -56.533 1.00 59.28 170 LEU A O 1
ATOM 1282 N N . ASN A 1 171 ? 29.082 8.254 -56.262 1.00 64.31 171 ASN A N 1
ATOM 1283 C CA . ASN A 1 171 ? 27.979 8.467 -57.207 1.00 64.31 171 ASN A CA 1
ATOM 1284 C C . ASN A 1 171 ? 26.735 9.052 -56.540 1.00 64.31 171 ASN A C 1
ATOM 1286 O O . ASN A 1 171 ? 26.063 9.895 -57.129 1.00 64.31 171 ASN A O 1
ATOM 1290 N N . CYS A 1 172 ? 26.414 8.606 -55.323 1.00 75.06 172 CYS A N 1
ATOM 1291 C CA . CYS A 1 172 ? 25.214 9.048 -54.622 1.00 75.06 172 CYS A CA 1
ATOM 1292 C C . CYS A 1 172 ? 25.479 9.246 -53.135 1.00 75.06 172 CYS A C 1
ATOM 1294 O O . CYS A 1 172 ? 26.009 8.363 -52.458 1.00 75.06 172 CYS A O 1
ATOM 1296 N N . VAL A 1 173 ? 25.047 10.401 -52.632 1.00 78.44 173 VAL A N 1
ATOM 1297 C CA . VAL A 1 173 ? 25.060 10.739 -51.211 1.00 78.44 173 VAL A CA 1
ATOM 1298 C C . VAL A 1 173 ? 23.651 11.140 -50.805 1.00 78.44 173 VAL A C 1
ATOM 1300 O O . VAL A 1 173 ? 23.079 12.064 -51.380 1.00 78.44 173 VAL A O 1
ATOM 1303 N N . GLN A 1 174 ? 23.098 10.455 -49.809 1.00 81.69 174 GLN A N 1
ATOM 1304 C CA . GLN A 1 174 ? 21.880 10.879 -49.123 1.00 81.69 174 GLN A CA 1
ATOM 1305 C C . GLN A 1 174 ? 22.233 11.289 -47.700 1.00 81.69 174 GLN A C 1
ATOM 1307 O O . GLN A 1 174 ? 23.040 10.627 -47.055 1.00 81.69 174 GLN A O 1
ATOM 1312 N N . SER A 1 175 ? 21.647 12.386 -47.225 1.00 86.31 175 SER A N 1
ATOM 1313 C CA . SER A 1 175 ? 21.767 12.832 -45.838 1.00 86.31 175 SER A CA 1
ATOM 1314 C C . SER A 1 175 ? 20.387 13.166 -45.291 1.00 86.31 175 SER A C 1
ATOM 1316 O O . SER A 1 175 ? 19.607 13.832 -45.974 1.00 86.31 175 SER A O 1
ATOM 1318 N N . PHE A 1 176 ? 20.089 12.706 -44.081 1.00 90.81 176 PHE A N 1
ATOM 1319 C CA . PHE A 1 176 ? 18.846 12.999 -43.375 1.00 90.81 176 PHE A CA 1
ATOM 1320 C C . PHE A 1 176 ? 19.077 12.990 -41.862 1.00 90.81 176 PHE A C 1
ATOM 1322 O O . PHE A 1 176 ? 20.010 12.363 -41.363 1.00 90.81 176 PHE A O 1
ATOM 1329 N N . SER A 1 177 ? 18.235 13.714 -41.131 1.00 91.94 177 SER A N 1
ATOM 1330 C CA . SER A 1 177 ? 18.288 13.775 -39.670 1.00 91.94 177 SER A CA 1
ATOM 1331 C C . SER A 1 177 ? 17.286 12.808 -39.065 1.00 91.94 177 SER A C 1
ATOM 1333 O O . SER A 1 177 ? 16.141 12.761 -39.509 1.00 91.94 177 SER A O 1
ATOM 1335 N N . VAL A 1 178 ? 17.705 12.102 -38.021 1.00 91.56 178 VAL A N 1
ATOM 1336 C CA . VAL A 1 178 ? 16.863 11.202 -37.232 1.00 91.56 178 VAL A CA 1
ATOM 1337 C C . VAL A 1 178 ? 17.014 11.501 -35.744 1.00 91.56 178 VAL A C 1
ATOM 1339 O O . VAL A 1 178 ? 18.026 12.047 -35.305 1.00 91.56 178 VAL A O 1
ATOM 1342 N N . GLU A 1 179 ? 16.008 11.111 -34.970 1.00 89.94 179 GLU A N 1
ATOM 1343 C CA . GLU A 1 179 ? 16.053 11.116 -33.509 1.00 89.94 179 GLU A CA 1
ATOM 1344 C C . GLU A 1 179 ? 16.242 9.675 -33.022 1.00 89.94 179 GLU A C 1
ATOM 1346 O O . GLU A 1 179 ? 15.358 8.839 -33.208 1.00 89.94 179 GLU A O 1
ATOM 1351 N N . ILE A 1 180 ? 17.409 9.382 -32.445 1.00 87.00 180 ILE A N 1
ATOM 1352 C CA . ILE A 1 180 ? 17.781 8.048 -31.958 1.00 87.00 180 ILE A CA 1
ATOM 1353 C C . ILE A 1 180 ? 17.568 8.030 -30.440 1.00 87.00 180 ILE A C 1
ATOM 1355 O O . ILE A 1 180 ? 18.201 8.825 -29.745 1.00 87.00 180 ILE A O 1
ATOM 1359 N N . PRO A 1 181 ? 16.698 7.179 -29.881 1.00 82.88 181 PRO A N 1
ATOM 1360 C CA . PRO A 1 181 ? 16.571 7.068 -28.435 1.00 82.88 181 PRO A CA 1
ATOM 1361 C C . PRO A 1 181 ? 17.864 6.506 -27.834 1.00 82.88 181 PRO A C 1
ATOM 1363 O O . PRO A 1 181 ? 18.469 5.577 -28.363 1.00 82.88 181 PRO A O 1
ATOM 1366 N N . THR A 1 182 ? 18.304 7.087 -26.720 1.00 76.31 182 THR A N 1
ATOM 1367 C CA . THR A 1 182 ? 19.525 6.660 -26.012 1.00 76.31 182 THR A CA 1
ATOM 1368 C C . THR A 1 182 ? 19.269 5.472 -25.084 1.00 76.31 182 THR A C 1
ATOM 1370 O O . THR A 1 182 ? 20.202 4.817 -24.630 1.00 76.31 182 THR A O 1
ATOM 1373 N N . GLN A 1 183 ? 17.995 5.168 -24.829 1.00 67.25 183 GLN A N 1
ATOM 1374 C CA . GLN A 1 183 ? 17.531 4.016 -24.070 1.00 67.25 183 GLN A CA 1
ATOM 1375 C C . GLN A 1 183 ? 16.519 3.267 -24.934 1.00 67.25 183 GLN A C 1
ATOM 1377 O O . GLN A 1 183 ? 15.411 3.756 -25.154 1.00 67.25 183 GLN A O 1
ATOM 1382 N N . LYS A 1 184 ? 16.891 2.087 -25.435 1.00 56.91 184 LYS A N 1
ATOM 1383 C CA . LYS A 1 184 ? 15.940 1.205 -26.113 1.00 56.91 184 LYS A CA 1
ATOM 1384 C C . LYS A 1 184 ? 14.966 0.703 -25.052 1.00 56.91 184 LYS A C 1
ATOM 1386 O O . LYS A 1 184 ? 15.383 0.037 -24.103 1.00 56.91 184 LYS A O 1
ATOM 1391 N N . ALA A 1 185 ? 13.689 1.055 -25.169 1.00 54.16 185 ALA A N 1
ATOM 1392 C CA . ALA A 1 185 ? 12.667 0.444 -24.332 1.00 54.16 185 ALA A CA 1
ATOM 1393 C C . ALA A 1 185 ? 12.633 -1.042 -24.697 1.00 54.16 185 ALA A C 1
ATOM 1395 O O . ALA A 1 185 ? 12.139 -1.396 -25.766 1.00 54.16 185 ALA A O 1
ATOM 1396 N N . ASP A 1 186 ? 13.196 -1.912 -23.856 1.00 59.94 186 ASP A N 1
ATOM 1397 C CA . ASP A 1 186 ? 13.020 -3.348 -24.049 1.00 59.94 186 ASP A CA 1
ATOM 1398 C C . ASP A 1 186 ? 11.503 -3.614 -23.983 1.00 59.94 186 ASP A C 1
ATOM 1400 O O . ASP A 1 186 ? 10.874 -3.321 -22.958 1.00 59.94 186 ASP A O 1
ATOM 1404 N N . PRO A 1 187 ? 10.867 -4.131 -25.051 1.00 61.06 187 PRO A N 1
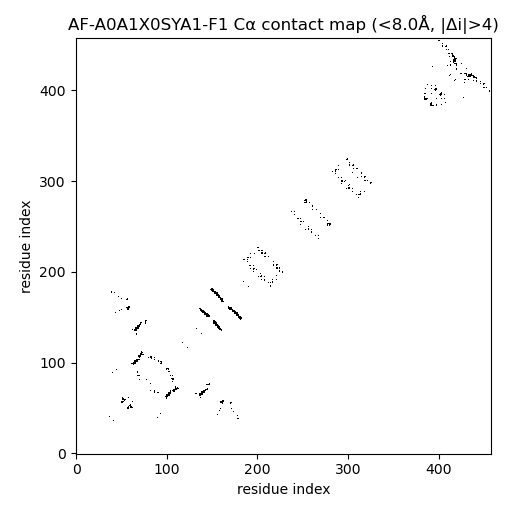ATOM 1405 C CA . PRO A 1 187 ? 9.438 -4.427 -25.038 1.00 61.06 187 PRO A CA 1
ATOM 1406 C C . PRO A 1 187 ? 9.052 -5.362 -23.882 1.00 61.06 187 PRO A C 1
ATOM 1408 O O . PRO A 1 187 ? 7.917 -5.316 -23.396 1.00 61.06 187 PRO A O 1
ATOM 1411 N N . ALA A 1 188 ? 9.999 -6.179 -23.405 1.00 71.38 188 ALA A N 1
ATOM 1412 C CA . ALA A 1 188 ? 9.831 -6.998 -22.217 1.00 71.38 188 ALA A CA 1
ATOM 1413 C C . ALA A 1 188 ? 9.742 -6.160 -20.927 1.00 71.38 188 ALA A C 1
ATOM 1415 O O . ALA A 1 188 ? 8.906 -6.494 -20.089 1.00 71.38 188 ALA A O 1
ATOM 1416 N N . CYS A 1 189 ? 10.497 -5.057 -20.784 1.00 80.25 189 CYS A N 1
ATOM 1417 C CA . CYS A 1 189 ? 10.398 -4.127 -19.643 1.00 80.25 189 CYS A CA 1
ATOM 1418 C C . CYS A 1 189 ? 8.975 -3.572 -19.519 1.00 80.25 189 CYS A C 1
ATOM 1420 O O . CYS A 1 189 ? 8.309 -3.758 -18.498 1.00 80.25 189 CYS A O 1
ATOM 1422 N N . ALA A 1 190 ? 8.487 -2.931 -20.586 1.00 77.94 190 ALA A N 1
ATOM 1423 C CA . ALA A 1 190 ? 7.197 -2.248 -20.577 1.00 77.94 190 ALA A CA 1
ATOM 1424 C C . ALA A 1 190 ? 6.039 -3.235 -20.365 1.00 77.94 190 ALA A C 1
ATOM 1426 O O . ALA A 1 190 ? 5.127 -2.981 -19.574 1.00 77.94 190 ALA A O 1
ATOM 1427 N N . SER A 1 191 ? 6.092 -4.400 -21.024 1.00 80.12 191 SER A N 1
ATOM 1428 C CA . SER A 1 191 ? 5.084 -5.449 -20.854 1.00 80.12 191 SER A CA 1
ATOM 1429 C C . SER A 1 191 ? 5.109 -6.050 -19.445 1.00 80.12 191 SER A C 1
ATOM 1431 O O . SER A 1 191 ? 4.049 -6.239 -18.845 1.00 80.12 191 SER A O 1
ATOM 1433 N N . ALA A 1 192 ? 6.290 -6.348 -18.893 1.00 84.81 192 ALA A N 1
ATOM 1434 C CA . ALA A 1 192 ? 6.418 -6.918 -17.552 1.00 84.81 192 ALA A CA 1
ATOM 1435 C C . ALA A 1 192 ? 5.956 -5.929 -16.474 1.00 84.81 192 ALA A C 1
ATOM 1437 O O . ALA A 1 192 ? 5.204 -6.313 -15.573 1.00 84.81 192 ALA A O 1
ATOM 1438 N N . PHE A 1 193 ? 6.320 -4.650 -16.604 1.00 90.06 193 PHE A N 1
ATOM 1439 C CA . PHE A 1 193 ? 5.845 -3.602 -15.707 1.00 90.06 193 PHE A CA 1
ATOM 1440 C C . PHE A 1 193 ? 4.324 -3.440 -15.780 1.00 90.06 193 PHE A C 1
ATOM 1442 O O . PHE A 1 193 ? 3.663 -3.404 -14.742 1.00 90.06 193 PHE A O 1
ATOM 1449 N N . ALA A 1 194 ? 3.739 -3.411 -16.983 1.00 88.06 194 ALA A N 1
ATOM 1450 C CA . ALA A 1 194 ? 2.291 -3.304 -17.155 1.00 88.06 194 ALA A CA 1
ATOM 1451 C C . ALA A 1 194 ? 1.541 -4.467 -16.481 1.00 88.06 194 ALA A C 1
ATOM 1453 O O . ALA A 1 194 ? 0.549 -4.238 -15.787 1.00 88.06 194 ALA A O 1
ATOM 1454 N N . MET A 1 195 ? 2.042 -5.700 -16.615 1.00 87.25 195 MET A N 1
ATOM 1455 C CA . MET A 1 195 ? 1.474 -6.874 -15.944 1.00 87.25 195 MET A CA 1
ATOM 1456 C C . MET A 1 195 ? 1.604 -6.795 -14.416 1.00 87.25 195 MET A C 1
ATOM 1458 O O . MET A 1 195 ? 0.646 -7.106 -13.702 1.00 87.25 195 MET A O 1
ATOM 1462 N N . ALA A 1 196 ? 2.765 -6.372 -13.906 1.00 90.88 196 ALA A N 1
ATOM 1463 C CA . ALA A 1 196 ? 2.996 -6.209 -12.471 1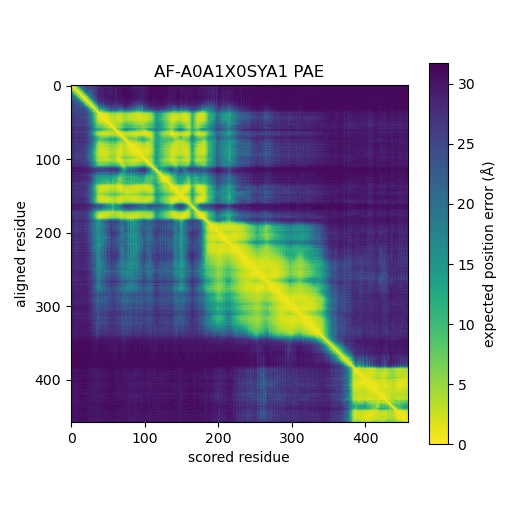.00 90.88 196 ALA A CA 1
ATOM 1464 C C . ALA A 1 196 ? 2.086 -5.122 -11.877 1.00 90.88 196 ALA A C 1
ATOM 1466 O O . ALA A 1 196 ? 1.426 -5.345 -10.863 1.00 90.88 196 ALA A O 1
ATOM 1467 N N . ARG A 1 197 ? 1.966 -3.981 -12.564 1.00 92.38 197 ARG A N 1
ATOM 1468 C CA . ARG A 1 197 ? 1.081 -2.874 -12.190 1.00 92.38 197 ARG A CA 1
ATOM 1469 C C . ARG A 1 197 ? -0.392 -3.275 -12.218 1.00 92.38 197 ARG A C 1
ATOM 1471 O O . ARG A 1 197 ? -1.118 -2.954 -11.284 1.00 92.38 197 ARG A O 1
ATOM 1478 N N . GLN A 1 198 ? -0.841 -3.979 -13.258 1.00 92.12 198 GLN A N 1
ATOM 1479 C CA . GLN A 1 198 ? -2.234 -4.425 -13.372 1.00 92.12 198 GLN A CA 1
ATOM 1480 C C . GLN A 1 198 ? -2.620 -5.407 -12.261 1.00 92.12 198 GLN A C 1
ATOM 1482 O O . GLN A 1 198 ? -3.771 -5.420 -11.828 1.00 92.12 198 GLN A O 1
ATOM 1487 N N . ALA A 1 199 ? -1.674 -6.224 -11.795 1.00 90.69 199 ALA A N 1
ATOM 1488 C CA . ALA A 1 199 ? -1.919 -7.138 -10.690 1.00 90.69 199 ALA A CA 1
ATOM 1489 C C . ALA A 1 199 ? -2.162 -6.415 -9.355 1.00 90.69 199 ALA A C 1
ATOM 1491 O O . ALA A 1 199 ? -2.811 -6.992 -8.487 1.00 90.69 199 ALA A O 1
ATOM 1492 N N . GLY A 1 200 ? -1.658 -5.183 -9.197 1.00 89.44 200 GLY A N 1
ATOM 1493 C CA . GLY A 1 200 ? -1.823 -4.388 -7.976 1.00 89.44 200 GLY A CA 1
ATOM 1494 C C . GLY A 1 200 ? -1.197 -5.026 -6.734 1.00 89.44 200 GLY A C 1
ATOM 1495 O O . GLY A 1 200 ? -1.628 -4.734 -5.626 1.00 89.44 200 GLY A O 1
ATOM 1496 N N . ASP A 1 201 ? -0.221 -5.916 -6.925 1.00 90.94 201 ASP A N 1
ATOM 1497 C CA . ASP A 1 201 ? 0.421 -6.693 -5.867 1.00 90.94 201 ASP A CA 1
ATOM 1498 C C . ASP A 1 201 ? 1.857 -6.187 -5.650 1.00 90.94 201 ASP A C 1
ATOM 1500 O O . ASP A 1 201 ? 2.642 -6.157 -6.610 1.00 90.94 201 ASP A O 1
ATOM 1504 N N . PRO A 1 202 ? 2.234 -5.794 -4.418 1.00 92.81 202 PRO A N 1
ATOM 1505 C CA . PRO A 1 202 ? 3.568 -5.272 -4.155 1.00 92.81 202 PRO A CA 1
ATOM 1506 C C . PRO A 1 202 ? 4.658 -6.319 -4.419 1.00 92.81 202 PRO A C 1
ATOM 1508 O O . PRO A 1 202 ? 5.717 -5.960 -4.926 1.00 92.81 202 PRO A O 1
ATOM 1511 N N . GLY A 1 203 ? 4.400 -7.608 -4.169 1.00 92.25 203 GLY A N 1
ATOM 1512 C CA . GLY A 1 203 ? 5.368 -8.681 -4.418 1.00 92.25 203 GLY A CA 1
ATOM 1513 C C . GLY A 1 203 ? 5.733 -8.831 -5.897 1.00 92.25 203 GLY A C 1
ATOM 1514 O O . GLY A 1 203 ? 6.901 -9.016 -6.238 1.00 92.25 203 GLY A O 1
ATOM 1515 N N . ARG A 1 204 ? 4.762 -8.684 -6.805 1.00 91.69 204 ARG A N 1
ATOM 1516 C CA . ARG A 1 204 ? 5.005 -8.699 -8.258 1.00 91.69 204 ARG A CA 1
ATOM 1517 C C . ARG A 1 204 ? 5.788 -7.487 -8.751 1.00 91.69 204 ARG A C 1
ATOM 1519 O O . ARG A 1 204 ? 6.609 -7.634 -9.653 1.00 91.69 204 ARG A O 1
ATOM 1526 N N . LEU A 1 205 ? 5.549 -6.308 -8.182 1.00 92.44 205 LEU A N 1
ATOM 1527 C CA . LEU A 1 205 ? 6.319 -5.103 -8.508 1.00 92.44 205 LEU A CA 1
ATOM 1528 C C . LEU A 1 205 ? 7.759 -5.187 -7.976 1.00 92.44 205 LEU A C 1
ATOM 1530 O O . LEU A 1 205 ? 8.686 -4.747 -8.656 1.00 92.44 205 LEU A O 1
ATOM 1534 N N . GLU A 1 206 ? 7.961 -5.796 -6.804 1.00 91.62 206 GLU A N 1
ATOM 1535 C CA . GLU A 1 206 ? 9.297 -6.099 -6.274 1.00 91.62 206 GLU A CA 1
ATOM 1536 C C . GLU A 1 206 ? 10.030 -7.111 -7.155 1.00 91.62 206 GLU A C 1
ATOM 1538 O O . GLU A 1 206 ? 11.168 -6.862 -7.541 1.00 91.62 206 GLU A O 1
ATOM 1543 N N . ALA A 1 207 ? 9.354 -8.186 -7.570 1.00 91.38 207 ALA A N 1
ATOM 1544 C CA . ALA A 1 207 ? 9.917 -9.137 -8.519 1.00 91.38 207 ALA A CA 1
ATOM 1545 C C . ALA A 1 207 ? 10.302 -8.452 -9.840 1.00 91.38 207 ALA A C 1
ATOM 1547 O O . ALA A 1 207 ? 11.399 -8.677 -10.338 1.00 91.38 207 ALA A O 1
ATOM 1548 N N . PHE A 1 208 ? 9.449 -7.576 -10.387 1.00 91.19 208 PHE A N 1
ATOM 1549 C CA . PHE A 1 208 ? 9.793 -6.797 -11.579 1.00 91.19 208 PHE A CA 1
ATOM 1550 C C . PHE A 1 208 ? 11.100 -6.021 -11.383 1.00 91.19 208 PHE A C 1
ATOM 1552 O O . PHE A 1 208 ? 12.008 -6.179 -12.189 1.00 91.19 208 PHE A O 1
ATOM 1559 N N . ARG A 1 209 ? 11.236 -5.250 -10.297 1.00 89.19 209 ARG A N 1
ATOM 1560 C CA . ARG A 1 209 ? 12.476 -4.514 -10.001 1.00 89.19 209 ARG A CA 1
ATOM 1561 C C . ARG A 1 209 ? 13.696 -5.432 -9.957 1.00 89.19 209 ARG A C 1
ATOM 1563 O O . ARG A 1 209 ? 14.739 -5.076 -10.496 1.00 89.19 209 ARG A O 1
ATOM 1570 N N . ASP A 1 210 ? 13.571 -6.575 -9.292 1.00 86.31 210 ASP A N 1
ATOM 1571 C CA . ASP A 1 210 ? 14.699 -7.470 -9.045 1.00 86.31 210 ASP A CA 1
ATOM 1572 C C . ASP A 1 210 ? 15.132 -8.205 -10.330 1.00 86.31 210 ASP A C 1
ATOM 1574 O O . ASP A 1 210 ? 16.325 -8.397 -10.563 1.00 86.31 210 ASP A O 1
ATOM 1578 N N . PHE A 1 211 ? 14.177 -8.569 -11.195 1.00 86.38 211 PHE A N 1
ATOM 1579 C CA . PHE A 1 211 ? 14.450 -9.182 -12.502 1.00 86.38 211 PHE A CA 1
ATOM 1580 C C . PHE A 1 211 ? 14.888 -8.169 -13.567 1.00 86.38 211 PHE A C 1
ATOM 1582 O O . PHE A 1 211 ? 15.630 -8.528 -14.481 1.00 86.38 211 PHE A O 1
ATOM 1589 N N . PHE A 1 212 ? 14.451 -6.916 -13.451 1.00 83.75 212 PHE A N 1
ATOM 1590 C CA . PHE A 1 212 ? 14.613 -5.884 -14.469 1.00 83.75 212 PHE A CA 1
ATOM 1591 C C . PHE A 1 212 ? 15.202 -4.570 -13.908 1.00 83.75 212 PHE A C 1
ATOM 1593 O O . PHE A 1 212 ? 14.605 -3.501 -14.058 1.00 83.75 212 PHE A O 1
ATOM 1600 N N . PRO A 1 213 ? 16.397 -4.596 -13.285 1.00 79.12 213 PRO A N 1
ATOM 1601 C CA . PRO A 1 213 ? 16.937 -3.445 -12.554 1.00 79.12 213 PRO A CA 1
ATOM 1602 C C . PRO A 1 213 ? 17.332 -2.257 -13.444 1.00 79.12 213 PRO A C 1
ATOM 1604 O O . PRO A 1 213 ? 17.488 -1.148 -12.940 1.00 79.12 213 PRO A O 1
ATOM 1607 N N . GLN A 1 214 ? 17.506 -2.484 -14.750 1.00 77.31 214 GLN A N 1
ATOM 1608 C CA . GLN A 1 214 ? 17.935 -1.471 -15.721 1.00 77.31 214 GLN A CA 1
ATOM 1609 C C . GLN A 1 214 ? 16.756 -0.784 -16.433 1.00 77.31 214 GLN A C 1
ATOM 1611 O O . GLN A 1 214 ? 16.978 0.130 -17.223 1.00 77.31 214 GLN A O 1
ATOM 1616 N N . CYS A 1 215 ? 15.512 -1.227 -16.207 1.00 79.69 215 CYS A N 1
ATOM 1617 C CA . CYS A 1 215 ? 14.359 -0.654 -16.900 1.00 79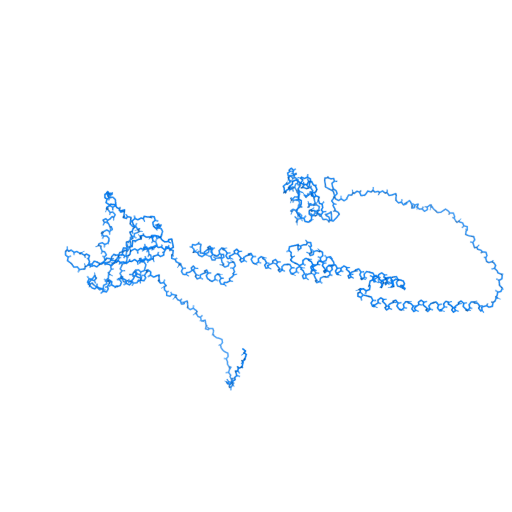.69 215 CYS A CA 1
ATOM 1618 C C . CYS A 1 215 ? 14.001 0.734 -16.334 1.00 79.69 215 CYS A C 1
ATOM 1620 O O . CYS A 1 215 ? 14.057 0.941 -15.115 1.00 79.69 215 CYS A O 1
ATOM 1622 N N . PRO A 1 216 ? 13.567 1.684 -17.181 1.00 78.56 216 PRO A N 1
ATOM 1623 C CA . PRO A 1 216 ? 13.218 3.035 -16.741 1.00 78.56 216 PRO A CA 1
ATOM 1624 C C . PRO A 1 216 ? 12.040 3.061 -15.747 1.00 78.56 216 PRO A C 1
ATOM 1626 O O . PRO A 1 216 ? 11.951 3.957 -14.905 1.00 78.56 216 PRO A O 1
ATOM 1629 N N . GLU A 1 217 ? 11.159 2.057 -15.774 1.00 85.06 217 GLU A N 1
ATOM 1630 C CA . GLU A 1 217 ? 9.976 1.961 -14.911 1.00 85.06 217 GLU A CA 1
ATOM 1631 C C . GLU A 1 217 ? 10.290 1.567 -13.457 1.00 85.06 217 GLU A C 1
ATOM 1633 O O . GLU A 1 217 ? 9.413 1.648 -12.593 1.00 85.06 217 GLU A O 1
ATOM 1638 N N . VAL A 1 218 ? 11.532 1.187 -13.131 1.00 86.44 218 VAL A N 1
ATOM 1639 C CA . VAL A 1 218 ? 11.927 0.765 -11.772 1.00 86.44 218 VAL A CA 1
ATOM 1640 C C . VAL A 1 218 ? 11.626 1.841 -10.719 1.00 86.44 218 VAL A C 1
ATOM 1642 O O . VAL A 1 218 ? 11.178 1.533 -9.610 1.00 86.44 218 VAL A O 1
ATOM 1645 N N . ALA A 1 219 ? 11.812 3.119 -11.057 1.00 85.94 219 ALA A N 1
ATOM 1646 C CA . ALA A 1 219 ? 11.507 4.224 -10.148 1.00 85.94 219 ALA A CA 1
ATOM 1647 C C . ALA A 1 219 ? 9.997 4.373 -9.877 1.00 85.94 219 ALA A C 1
ATOM 1649 O O . ALA A 1 219 ? 9.592 4.760 -8.779 1.00 85.94 219 ALA A O 1
ATOM 1650 N N . GLU A 1 220 ? 9.144 4.069 -10.858 1.00 89.25 220 GLU A N 1
ATOM 1651 C CA . GLU A 1 220 ? 7.691 4.029 -10.666 1.00 89.25 220 GLU A CA 1
ATOM 1652 C C . GLU A 1 220 ? 7.275 2.794 -9.862 1.00 89.25 220 GLU A C 1
ATOM 1654 O O . GLU A 1 220 ? 6.512 2.930 -8.906 1.00 89.25 220 GLU A O 1
ATOM 1659 N N . ALA A 1 221 ? 7.841 1.622 -10.164 1.00 91.19 221 ALA A N 1
ATOM 1660 C CA . ALA A 1 221 ? 7.586 0.393 -9.417 1.00 91.19 221 ALA A CA 1
ATOM 1661 C C . ALA A 1 221 ? 7.885 0.556 -7.915 1.00 91.19 221 ALA A C 1
ATOM 1663 O O . ALA A 1 221 ? 7.056 0.198 -7.083 1.00 91.19 221 ALA A O 1
ATOM 1664 N N . ASN A 1 222 ? 9.014 1.175 -7.550 1.00 91.62 222 ASN A N 1
ATOM 1665 C CA . ASN A 1 222 ? 9.371 1.431 -6.147 1.00 91.62 222 ASN A CA 1
ATOM 1666 C C . ASN A 1 222 ? 8.367 2.333 -5.410 1.00 91.62 222 ASN A C 1
ATOM 1668 O O . ASN A 1 222 ? 8.056 2.093 -4.239 1.00 91.62 222 ASN A O 1
ATOM 1672 N N . ARG A 1 223 ? 7.846 3.365 -6.088 1.00 94.25 223 ARG A N 1
ATOM 1673 C CA . ARG A 1 223 ? 6.803 4.236 -5.524 1.00 94.25 223 ARG A CA 1
ATOM 1674 C C . ARG A 1 223 ? 5.524 3.446 -5.266 1.00 94.25 223 ARG A C 1
ATOM 1676 O O . ARG A 1 223 ? 5.036 3.448 -4.139 1.00 94.25 223 ARG A O 1
ATOM 1683 N N . LEU A 1 224 ? 5.063 2.688 -6.262 1.00 94.19 224 LEU A N 1
ATOM 1684 C CA . LEU A 1 224 ? 3.860 1.861 -6.150 1.00 94.19 224 LEU A CA 1
ATOM 1685 C C . LEU A 1 224 ? 3.976 0.798 -5.051 1.00 94.19 224 LEU A C 1
ATOM 1687 O O . LEU A 1 224 ? 3.028 0.601 -4.301 1.00 94.19 224 LEU A O 1
ATOM 1691 N N . VAL A 1 225 ? 5.133 0.144 -4.903 1.00 94.12 225 VAL A N 1
ATOM 1692 C CA . VAL A 1 225 ? 5.366 -0.819 -3.810 1.00 94.12 225 VAL A CA 1
ATOM 1693 C C . VAL A 1 225 ? 5.184 -0.156 -2.447 1.00 94.12 225 VAL A C 1
ATOM 1695 O O . VAL A 1 225 ? 4.542 -0.726 -1.567 1.00 94.12 225 VAL A O 1
ATOM 1698 N N . THR A 1 226 ? 5.732 1.046 -2.271 1.00 94.25 226 THR A N 1
ATOM 1699 C CA . THR A 1 226 ? 5.644 1.783 -1.004 1.00 94.25 226 THR A CA 1
ATOM 1700 C C . THR A 1 226 ? 4.197 2.164 -0.692 1.00 94.25 226 THR A C 1
ATOM 1702 O O . THR A 1 226 ? 3.720 1.924 0.416 1.00 94.25 226 THR A O 1
ATOM 1705 N N . GLU A 1 227 ? 3.483 2.705 -1.680 1.00 93.94 227 GLU A N 1
ATOM 1706 C CA . GLU A 1 227 ? 2.075 3.101 -1.559 1.00 93.94 227 GLU A CA 1
ATOM 1707 C C . GLU A 1 227 ? 1.161 1.903 -1.270 1.00 93.94 227 GLU A C 1
ATOM 1709 O O . GLU A 1 227 ? 0.333 1.959 -0.360 1.00 93.94 227 GLU A O 1
ATOM 1714 N N . LEU A 1 228 ? 1.338 0.795 -1.996 1.00 94.12 228 LEU A N 1
ATOM 1715 C CA . LEU A 1 228 ? 0.540 -0.416 -1.808 1.00 94.12 228 LEU A CA 1
ATOM 1716 C C . LEU A 1 228 ? 0.793 -1.048 -0.441 1.00 94.12 228 LEU A C 1
ATOM 1718 O O . LEU A 1 228 ? -0.167 -1.362 0.256 1.00 94.12 228 LEU A O 1
ATOM 1722 N N . LYS A 1 229 ? 2.054 -1.162 -0.006 1.00 93.62 229 LYS A N 1
ATOM 1723 C CA . LYS A 1 229 ? 2.377 -1.691 1.329 1.00 93.62 229 LYS A CA 1
ATOM 1724 C C . LYS A 1 229 ? 1.804 -0.821 2.447 1.00 93.62 229 LYS A C 1
ATOM 1726 O O . LYS A 1 229 ? 1.310 -1.359 3.436 1.00 93.62 229 LYS A O 1
ATOM 1731 N N . ALA A 1 230 ? 1.833 0.504 2.292 1.00 92.44 230 ALA A N 1
ATOM 1732 C CA . ALA A 1 230 ? 1.193 1.411 3.242 1.00 92.44 230 ALA A CA 1
ATOM 1733 C C . ALA A 1 230 ? -0.330 1.190 3.284 1.00 92.44 230 ALA A C 1
ATOM 1735 O O . ALA A 1 230 ? -0.897 1.020 4.360 1.00 92.44 230 ALA A O 1
ATOM 1736 N N . SER A 1 231 ? -0.979 1.092 2.120 1.00 92.00 231 SER A N 1
ATOM 1737 C CA . SER A 1 231 ? -2.421 0.835 2.027 1.00 92.00 231 SER A CA 1
ATOM 1738 C C . SER A 1 231 ? -2.827 -0.529 2.608 1.00 92.00 231 SER A C 1
ATOM 1740 O O . SER A 1 231 ? -3.837 -0.638 3.309 1.00 92.00 231 SER A O 1
ATOM 1742 N N . GLU A 1 232 ? -2.034 -1.576 2.369 1.00 92.44 232 GLU A N 1
ATOM 1743 C CA . GLU A 1 232 ? -2.241 -2.905 2.952 1.00 92.44 232 GLU A CA 1
ATOM 1744 C C . GLU A 1 232 ? -2.096 -2.887 4.475 1.00 92.44 232 GLU A C 1
ATOM 1746 O O . GLU A 1 232 ? -2.918 -3.486 5.173 1.00 92.44 232 GLU A O 1
ATOM 1751 N N . ALA A 1 233 ? -1.101 -2.166 4.998 1.00 90.50 233 ALA A N 1
ATOM 1752 C CA . ALA A 1 233 ? -0.909 -2.000 6.433 1.00 90.50 233 ALA A CA 1
ATOM 1753 C C . ALA A 1 233 ? -2.098 -1.273 7.085 1.00 90.50 233 ALA A C 1
ATOM 1755 O O . ALA A 1 233 ? -2.632 -1.760 8.083 1.00 90.50 233 ALA A O 1
ATOM 1756 N N . GLU A 1 234 ? -2.576 -0.176 6.488 1.00 90.25 234 GLU A N 1
ATOM 1757 C CA . GLU A 1 234 ? -3.763 0.554 6.958 1.00 90.25 234 GLU A CA 1
ATOM 1758 C C . GLU A 1 234 ? -5.020 -0.328 6.952 1.00 90.25 234 GLU A C 1
ATOM 1760 O O . GLU A 1 234 ? -5.812 -0.327 7.901 1.00 90.25 234 GLU A O 1
ATOM 1765 N N . LYS A 1 235 ? -5.214 -1.127 5.895 1.00 91.88 235 LYS A N 1
ATOM 1766 C CA . LYS A 1 235 ? -6.335 -2.069 5.813 1.00 91.88 235 LYS A CA 1
ATOM 1767 C C . LYS A 1 235 ? -6.236 -3.146 6.895 1.00 91.88 235 LYS A C 1
ATOM 1769 O O . LYS A 1 235 ? -7.231 -3.408 7.570 1.00 91.88 235 LYS A O 1
ATOM 1774 N N . ALA A 1 236 ? -5.060 -3.743 7.084 1.00 91.88 236 ALA A N 1
ATOM 1775 C CA . ALA A 1 236 ? -4.832 -4.764 8.103 1.00 91.88 236 ALA A CA 1
ATOM 1776 C C . ALA A 1 236 ? -5.056 -4.217 9.523 1.00 91.88 236 ALA A C 1
ATOM 1778 O O . ALA A 1 236 ? -5.617 -4.907 10.378 1.00 91.88 236 ALA A O 1
ATOM 1779 N N . GLU A 1 237 ? -4.663 -2.968 9.767 1.00 92.00 237 GLU A N 1
ATOM 1780 C CA . GLU A 1 237 ? -4.922 -2.251 11.010 1.00 92.00 237 GLU A CA 1
ATOM 1781 C C . GLU A 1 237 ? -6.415 -2.008 11.244 1.00 92.00 237 GLU A C 1
ATOM 1783 O O . GLU A 1 237 ? -6.924 -2.352 12.314 1.00 92.00 237 GLU A O 1
ATOM 1788 N N . ARG A 1 238 ? -7.146 -1.518 10.237 1.00 91.94 238 ARG A N 1
ATOM 1789 C CA . ARG A 1 238 ? -8.603 -1.347 10.333 1.00 91.94 238 ARG A CA 1
ATOM 1790 C C . ARG A 1 238 ? -9.306 -2.665 10.649 1.00 91.94 238 ARG A C 1
ATOM 1792 O O . ARG A 1 238 ? -10.118 -2.724 11.569 1.00 91.94 238 ARG A O 1
ATOM 1799 N N . GLU A 1 239 ? -8.958 -3.738 9.944 1.00 94.62 239 GLU A N 1
ATOM 1800 C CA . GLU A 1 239 ? -9.542 -5.056 10.196 1.00 94.62 239 GLU A CA 1
ATOM 1801 C C . GLU A 1 239 ? -9.175 -5.602 11.586 1.00 94.62 239 GLU A C 1
ATOM 1803 O O . GLU A 1 239 ? -9.990 -6.262 12.231 1.00 94.62 239 GLU A O 1
ATOM 1808 N N . ARG A 1 240 ? -7.960 -5.329 12.084 1.00 94.75 240 ARG A N 1
ATOM 1809 C CA . ARG A 1 240 ? -7.554 -5.673 13.456 1.00 94.75 240 ARG A CA 1
ATOM 1810 C C . ARG A 1 240 ? -8.450 -4.971 14.476 1.00 94.75 240 ARG A C 1
ATOM 1812 O O . ARG A 1 240 ? -8.968 -5.640 15.370 1.00 94.75 240 ARG A O 1
ATOM 1819 N N . CYS A 1 241 ? -8.660 -3.665 14.314 1.00 94.50 241 CYS A N 1
ATOM 1820 C CA . CYS A 1 241 ? -9.547 -2.878 15.168 1.00 94.50 241 CYS A CA 1
ATOM 1821 C C . CYS A 1 241 ? -10.979 -3.427 15.151 1.00 94.50 241 CYS A C 1
ATOM 1823 O O . CYS A 1 241 ? -11.549 -3.697 16.207 1.00 94.50 241 CYS A O 1
ATOM 1825 N N . GLU A 1 242 ? -11.541 -3.672 13.964 1.00 94.12 242 GLU A N 1
ATOM 1826 C CA . GLU A 1 242 ? -12.897 -4.210 13.810 1.00 94.12 242 GLU A CA 1
ATOM 1827 C C . GLU A 1 242 ? -13.058 -5.589 14.458 1.00 94.12 242 GLU A C 1
ATOM 1829 O O . GLU A 1 242 ? -14.039 -5.827 15.165 1.00 94.12 242 GLU A O 1
ATOM 1834 N N . ARG A 1 243 ? -12.085 -6.494 14.283 1.00 95.31 243 ARG A N 1
ATOM 1835 C CA . ARG A 1 243 ? -12.110 -7.821 14.920 1.00 95.31 243 ARG A CA 1
ATOM 1836 C C . ARG A 1 243 ? -12.066 -7.726 16.442 1.00 95.31 243 ARG A C 1
ATOM 1838 O O . ARG A 1 243 ? -12.856 -8.387 17.116 1.00 95.31 243 ARG A O 1
ATOM 1845 N N . ASN A 1 244 ? -11.165 -6.911 16.987 1.00 95.31 244 ASN A N 1
ATOM 1846 C CA . ASN A 1 244 ? -11.036 -6.736 18.434 1.00 95.31 244 ASN A CA 1
ATOM 1847 C C . ASN A 1 244 ? -12.290 -6.088 19.030 1.00 95.31 244 ASN A C 1
ATOM 1849 O O . ASN A 1 244 ? -12.777 -6.532 20.071 1.00 95.31 244 ASN A O 1
ATOM 1853 N N . PHE A 1 245 ? -12.868 -5.106 18.336 1.00 96.06 245 PHE A N 1
ATOM 1854 C CA . PHE A 1 245 ? -14.120 -4.485 18.753 1.00 96.06 245 PHE A CA 1
ATOM 1855 C C . PHE A 1 245 ? -15.280 -5.481 18.695 1.00 96.06 245 PHE A C 1
ATOM 1857 O O . PHE A 1 245 ? -16.077 -5.560 19.628 1.00 96.06 245 PHE A O 1
ATOM 1864 N N . GLY A 1 246 ? -15.343 -6.299 17.641 1.00 95.56 246 GLY A N 1
ATOM 1865 C CA . GLY A 1 246 ? -16.317 -7.378 17.507 1.00 95.56 246 GLY A CA 1
ATOM 1866 C C . GLY A 1 246 ? -16.260 -8.372 18.669 1.00 95.56 246 GLY A C 1
ATOM 1867 O O . GLY A 1 246 ? -17.306 -8.739 19.200 1.00 95.56 246 GLY A O 1
ATOM 1868 N N . ARG A 1 247 ? -15.056 -8.749 19.122 1.00 95.94 247 ARG A N 1
ATOM 1869 C CA . ARG A 1 247 ? -14.867 -9.603 20.309 1.00 95.94 247 ARG A CA 1
ATOM 1870 C C . ARG A 1 247 ? -15.378 -8.937 21.586 1.00 95.94 247 ARG A C 1
ATOM 1872 O O . ARG A 1 247 ? -16.188 -9.533 22.289 1.00 95.94 247 ARG A O 1
ATOM 1879 N N . ALA A 1 248 ? -14.972 -7.693 21.848 1.00 96.06 248 ALA A N 1
ATOM 1880 C CA . ALA A 1 248 ? -15.420 -6.957 23.032 1.00 96.06 248 ALA A CA 1
ATOM 1881 C C . ALA A 1 248 ? -16.948 -6.786 23.056 1.00 96.06 248 ALA A C 1
ATOM 1883 O O . ALA A 1 248 ? -17.590 -6.953 24.093 1.00 96.06 248 ALA A O 1
ATOM 1884 N N . ARG A 1 249 ? -17.543 -6.522 21.887 1.00 96.38 249 ARG A N 1
ATOM 1885 C CA . ARG A 1 249 ? -18.991 -6.402 21.721 1.00 96.38 249 ARG A CA 1
ATOM 1886 C C . ARG A 1 249 ? -19.729 -7.724 21.928 1.00 96.38 249 ARG A C 1
ATOM 1888 O O . ARG A 1 249 ? -20.819 -7.706 22.490 1.00 96.38 249 ARG A O 1
ATOM 1895 N N . ALA A 1 250 ? -19.163 -8.842 21.477 1.00 96.00 250 ALA A N 1
ATOM 1896 C CA . ALA A 1 250 ? -19.750 -10.166 21.675 1.00 96.00 250 ALA A CA 1
ATOM 1897 C C . ALA A 1 250 ? -19.789 -10.563 23.159 1.00 96.00 250 ALA A C 1
ATOM 1899 O O . ALA A 1 250 ? -20.754 -11.182 23.597 1.00 96.00 250 ALA A O 1
ATOM 1900 N N . GLU A 1 251 ? -18.771 -10.179 23.934 1.00 95.56 251 GLU A N 1
ATOM 1901 C CA . GLU A 1 251 ? -18.759 -10.377 25.387 1.00 95.56 251 GLU A CA 1
ATOM 1902 C C . GLU A 1 251 ? -19.703 -9.408 26.112 1.00 95.56 251 GLU A C 1
ATOM 1904 O O . GLU A 1 251 ? -20.395 -9.801 27.049 1.00 95.56 251 GLU A O 1
ATOM 1909 N N . GLY A 1 252 ? -19.743 -8.138 25.694 1.00 94.25 252 GLY A N 1
ATOM 1910 C CA . GLY A 1 252 ? -20.707 -7.154 26.192 1.00 94.25 252 GLY A CA 1
ATOM 1911 C C . GLY A 1 252 ? -20.509 -6.732 27.653 1.00 94.25 252 GLY A C 1
ATOM 1912 O O . GLY A 1 252 ? -21.422 -6.165 28.251 1.00 94.25 252 GLY A O 1
ATOM 1913 N N . THR A 1 253 ? -19.340 -6.996 28.245 1.00 94.75 253 THR A N 1
ATOM 1914 C CA . THR A 1 253 ? -19.045 -6.685 29.652 1.00 94.75 253 THR A CA 1
ATOM 1915 C C . THR A 1 253 ? -18.201 -5.420 29.801 1.00 94.75 253 THR A C 1
ATOM 1917 O O . THR A 1 253 ? -17.456 -5.027 28.902 1.00 94.75 253 THR A O 1
ATOM 1920 N N . VAL A 1 254 ? -18.252 -4.798 30.984 1.00 93.69 254 VAL A N 1
ATOM 1921 C CA . VAL A 1 254 ? -17.397 -3.646 31.328 1.00 93.69 254 VAL A CA 1
ATOM 1922 C C . VAL A 1 254 ? -15.913 -3.989 31.183 1.00 93.69 254 VAL A C 1
ATOM 1924 O O . VAL A 1 254 ? -15.143 -3.176 30.672 1.00 93.69 254 VAL A O 1
ATOM 1927 N N . ALA A 1 255 ? -15.513 -5.192 31.605 1.00 93.94 255 ALA A N 1
ATOM 1928 C CA . ALA A 1 255 ? -14.128 -5.648 31.534 1.00 93.94 255 ALA A CA 1
ATOM 1929 C C . ALA A 1 255 ? -13.654 -5.783 30.080 1.00 93.94 255 ALA A C 1
ATOM 1931 O O . ALA A 1 255 ? -12.590 -5.269 29.744 1.00 93.94 255 ALA A O 1
ATOM 1932 N N . ALA A 1 256 ? -14.474 -6.381 29.212 1.00 95.06 256 ALA A N 1
ATOM 1933 C CA . ALA A 1 256 ? -14.159 -6.561 27.797 1.00 95.06 256 ALA A CA 1
ATOM 1934 C C . ALA A 1 256 ? -13.964 -5.222 27.071 1.00 95.06 256 ALA A C 1
ATOM 1936 O O . ALA A 1 256 ? -12.973 -5.020 26.370 1.00 95.06 256 ALA A O 1
ATOM 1937 N N . TYR A 1 257 ? -14.876 -4.267 27.282 1.00 95.31 257 TYR A N 1
ATOM 1938 C CA . TYR A 1 257 ? -14.746 -2.941 26.680 1.00 95.31 257 TYR A CA 1
ATOM 1939 C C . TYR A 1 257 ? -13.587 -2.130 27.274 1.00 95.31 257 TYR A C 1
ATOM 1941 O O . TYR A 1 257 ? -12.944 -1.376 26.548 1.00 95.31 257 TYR A O 1
ATOM 1949 N N . SER A 1 258 ? -13.288 -2.289 28.567 1.00 94.25 258 SER A N 1
ATOM 1950 C CA . SER A 1 258 ? -12.137 -1.622 29.197 1.00 94.25 258 SER A CA 1
ATOM 1951 C C . SER A 1 258 ? -10.817 -2.148 28.635 1.00 94.25 258 SER A C 1
ATOM 1953 O O . SER A 1 258 ? -9.968 -1.353 28.248 1.00 94.25 258 SER A O 1
ATOM 1955 N N . LEU A 1 259 ? -10.692 -3.470 28.491 1.00 94.62 259 LEU A N 1
ATOM 1956 C CA . LEU A 1 259 ? -9.533 -4.098 27.864 1.00 94.62 259 LEU A CA 1
ATOM 1957 C C . LEU A 1 259 ? -9.354 -3.622 26.417 1.00 94.62 259 LEU A C 1
ATOM 1959 O O . LEU A 1 259 ? -8.253 -3.240 26.029 1.00 94.62 259 LEU A O 1
ATOM 1963 N N . TYR A 1 260 ? -10.442 -3.564 25.637 1.00 94.44 260 TYR A N 1
ATOM 1964 C CA . TYR A 1 260 ? -10.385 -3.024 24.279 1.00 94.44 260 TYR A CA 1
ATOM 1965 C C . TYR A 1 260 ? -9.839 -1.591 24.263 1.00 94.44 260 TYR A C 1
ATOM 1967 O O . TYR A 1 260 ? -8.931 -1.302 23.488 1.00 94.44 260 TYR A O 1
ATOM 1975 N N . LEU A 1 261 ? -10.368 -0.710 25.119 1.00 93.50 261 LEU A N 1
ATOM 1976 C CA . LEU A 1 261 ? -9.959 0.697 25.200 1.00 93.50 261 LEU A CA 1
ATOM 1977 C C . LEU A 1 261 ? -8.485 0.876 25.597 1.00 93.50 261 LEU A C 1
ATOM 1979 O O . LEU A 1 261 ? -7.870 1.863 25.187 1.00 93.50 261 LEU A O 1
ATOM 1983 N N . ASP A 1 262 ? -7.940 -0.053 26.381 1.00 93.06 262 ASP A N 1
ATOM 1984 C CA . ASP A 1 262 ? -6.549 -0.027 26.832 1.00 93.06 262 ASP A CA 1
ATOM 1985 C C . ASP A 1 262 ? -5.584 -0.571 25.767 1.00 93.06 262 ASP A C 1
ATOM 1987 O O . ASP A 1 262 ? -4.525 0.015 25.537 1.00 93.06 262 ASP A O 1
ATOM 1991 N N . GLU A 1 263 ? -5.946 -1.664 25.091 1.00 92.56 263 GLU A N 1
ATOM 1992 C CA . GLU A 1 263 ? -5.086 -2.336 24.106 1.00 92.56 263 GLU A CA 1
ATOM 1993 C C . GLU A 1 263 ? -5.170 -1.732 22.695 1.00 92.56 263 GLU A C 1
ATOM 1995 O O . GLU A 1 263 ? -4.247 -1.890 21.899 1.00 92.56 263 GLU A O 1
ATOM 2000 N N . ASN A 1 264 ? -6.266 -1.046 22.361 1.00 93.69 264 ASN A N 1
ATOM 2001 C CA . ASN A 1 264 ? -6.573 -0.589 21.001 1.00 93.69 264 ASN A CA 1
ATOM 2002 C C . ASN A 1 264 ? -6.684 0.941 20.936 1.00 93.69 264 ASN A C 1
ATOM 2004 O O . ASN A 1 264 ? -7.656 1.488 20.417 1.00 93.69 264 ASN A O 1
ATOM 2008 N N . ILE A 1 265 ? -5.690 1.640 21.492 1.00 88.69 265 ILE A N 1
ATOM 2009 C CA . ILE A 1 265 ? -5.745 3.097 21.688 1.00 88.69 265 ILE A CA 1
ATOM 2010 C C . ILE A 1 265 ? -5.808 3.896 20.378 1.00 88.69 265 ILE A C 1
ATOM 2012 O O . ILE A 1 265 ? -6.423 4.962 20.350 1.00 88.69 265 ILE A O 1
ATOM 2016 N N . ASP A 1 266 ? -5.203 3.356 19.318 1.00 88.88 266 ASP A N 1
ATOM 2017 C CA . ASP A 1 266 ? -5.107 3.969 17.989 1.00 88.88 266 ASP A CA 1
ATOM 2018 C C . ASP A 1 266 ? -6.306 3.616 17.091 1.00 88.88 266 ASP A C 1
ATOM 2020 O O . ASP A 1 266 ? -6.437 4.121 15.978 1.00 88.88 266 ASP A O 1
ATOM 2024 N N . CYS A 1 267 ? -7.211 2.757 17.571 1.00 92.38 267 CYS A N 1
ATOM 2025 C CA . CYS A 1 267 ? -8.396 2.378 16.818 1.00 92.38 267 CYS A CA 1
ATOM 2026 C C . CYS A 1 267 ? -9.480 3.474 16.874 1.00 92.38 267 CYS A C 1
ATOM 2028 O O . CYS A 1 267 ? -9.716 4.075 17.928 1.00 92.38 267 CYS A O 1
ATOM 2030 N N . PRO A 1 268 ? -10.197 3.722 15.763 1.00 89.31 268 PRO A N 1
ATOM 2031 C CA . PRO A 1 268 ? -11.272 4.710 15.719 1.00 89.31 268 PRO A CA 1
ATOM 2032 C C . PRO A 1 268 ? -12.492 4.286 16.562 1.00 89.31 268 PRO A C 1
ATOM 2034 O O . PRO A 1 268 ? -12.684 3.108 16.862 1.00 89.31 268 PRO A O 1
ATOM 2037 N N . GLY A 1 269 ? -13.350 5.252 16.917 1.00 88.81 269 GLY A N 1
ATOM 2038 C CA . GLY A 1 269 ? -14.628 4.996 17.608 1.00 88.81 269 GLY A CA 1
ATOM 2039 C C . GLY A 1 269 ? -14.524 4.797 19.124 1.00 88.81 269 GLY A C 1
ATOM 2040 O O . GLY A 1 269 ? -15.386 4.163 19.733 1.00 88.81 269 GLY A O 1
ATOM 2041 N N . ARG A 1 270 ? -13.463 5.314 19.754 1.00 91.00 270 ARG A N 1
ATOM 2042 C CA . ARG A 1 270 ? -13.226 5.207 21.204 1.00 91.00 270 ARG A CA 1
ATOM 2043 C C . ARG A 1 270 ? -14.405 5.710 22.048 1.00 91.00 270 ARG A C 1
ATOM 2045 O O . ARG A 1 270 ? -14.729 5.112 23.068 1.00 91.00 270 ARG A O 1
ATOM 2052 N N . ASP A 1 271 ? -15.031 6.801 21.629 1.00 91.19 271 ASP A N 1
ATOM 2053 C CA . ASP A 1 271 ? -16.233 7.392 22.224 1.00 91.19 271 ASP A CA 1
ATOM 2054 C C . ASP A 1 271 ? -17.418 6.421 22.232 1.00 91.19 271 ASP A C 1
ATOM 2056 O O . ASP A 1 271 ? -18.053 6.227 23.270 1.00 91.19 271 ASP A O 1
ATOM 2060 N N . VAL A 1 272 ? -17.648 5.736 21.111 1.00 93.69 272 VAL A N 1
ATOM 2061 C CA . VAL A 1 272 ? -18.680 4.702 20.992 1.00 93.69 272 VAL A CA 1
ATOM 2062 C C . VAL A 1 272 ? -18.402 3.554 21.960 1.00 93.69 272 VAL A C 1
ATOM 2064 O O . VAL A 1 272 ? -19.310 3.095 22.652 1.00 93.69 272 VAL A O 1
ATOM 2067 N N . VAL A 1 273 ? -17.148 3.103 22.063 1.00 94.56 273 VAL A N 1
ATOM 2068 C CA . VAL A 1 273 ? -16.798 2.008 22.982 1.00 94.56 273 VAL A CA 1
ATOM 2069 C C . VAL A 1 273 ? -16.935 2.423 24.449 1.00 94.56 273 VAL A C 1
ATOM 2071 O O . VAL A 1 273 ? -17.409 1.631 25.261 1.00 94.56 273 VAL A O 1
ATOM 2074 N N . MET A 1 274 ? -16.586 3.665 24.799 1.00 92.94 274 MET A N 1
ATOM 2075 C CA . MET A 1 274 ? -16.815 4.195 26.148 1.00 92.94 274 MET A CA 1
ATOM 2076 C C . MET A 1 274 ? -18.307 4.218 26.494 1.00 92.94 274 MET A C 1
ATOM 2078 O O . MET A 1 274 ? -18.683 3.731 27.557 1.00 92.94 274 MET A O 1
ATOM 2082 N N . ALA A 1 275 ? -19.161 4.677 25.577 1.00 93.50 275 ALA A N 1
ATOM 2083 C CA . ALA A 1 275 ? -20.607 4.664 25.782 1.00 93.50 275 ALA A CA 1
ATOM 2084 C C . ALA A 1 275 ? -21.155 3.238 25.985 1.00 93.50 275 ALA A C 1
ATOM 2086 O O . ALA A 1 275 ? -21.963 3.007 26.884 1.00 93.50 275 ALA A O 1
ATOM 2087 N N . LEU A 1 276 ? -20.678 2.262 25.202 1.00 95.06 276 LEU A N 1
ATOM 2088 C CA . LEU A 1 276 ? -21.064 0.853 25.355 1.00 95.06 276 LEU A CA 1
ATOM 2089 C C . LEU A 1 276 ? -20.601 0.256 26.689 1.00 95.06 276 LEU A C 1
ATOM 2091 O O . LEU A 1 276 ? -21.348 -0.490 27.325 1.00 95.06 276 LEU A O 1
ATOM 2095 N N . ARG A 1 277 ? -19.391 0.599 27.144 1.00 96.19 277 ARG A N 1
ATOM 2096 C CA . ARG A 1 277 ? -18.889 0.200 28.464 1.00 96.19 277 ARG A CA 1
ATOM 2097 C C . ARG A 1 277 ? -19.774 0.750 29.577 1.00 96.19 277 ARG A C 1
ATOM 2099 O O . ARG A 1 277 ? -20.126 0.013 30.495 1.00 96.19 277 ARG A O 1
ATOM 2106 N N . ASP A 1 278 ? -20.124 2.027 29.499 1.00 93.38 278 ASP A N 1
ATOM 2107 C CA . ASP A 1 278 ? -20.923 2.692 30.524 1.00 93.38 278 ASP A CA 1
ATOM 2108 C C . ASP A 1 278 ? -22.357 2.133 30.541 1.00 93.38 278 ASP A C 1
ATOM 2110 O O . ASP A 1 278 ? -22.910 1.878 31.612 1.00 93.38 278 ASP A O 1
ATOM 2114 N N . GLN A 1 279 ? -22.921 1.813 29.371 1.00 91.88 279 GLN A N 1
ATOM 2115 C CA . GLN A 1 279 ? -24.189 1.088 29.261 1.00 91.88 279 GLN A CA 1
ATOM 2116 C C . GLN A 1 279 ? -24.113 -0.307 29.907 1.00 91.88 279 GLN A C 1
ATOM 2118 O O . GLN A 1 279 ? -25.015 -0.695 30.652 1.00 91.88 279 GLN A O 1
ATOM 2123 N N . ALA A 1 280 ? -23.033 -1.060 29.671 1.00 92.19 280 ALA A N 1
ATOM 2124 C CA . ALA A 1 280 ? -22.824 -2.359 30.310 1.00 92.19 280 ALA A CA 1
ATOM 2125 C C . ALA A 1 280 ? -22.688 -2.236 31.840 1.00 92.19 280 ALA A C 1
ATOM 2127 O O . ALA A 1 280 ? -23.202 -3.079 32.577 1.00 92.19 280 ALA A O 1
ATOM 2128 N N . ALA A 1 281 ? -22.045 -1.171 32.330 1.00 91.38 281 ALA A N 1
ATOM 2129 C CA . ALA A 1 281 ? -21.910 -0.898 33.759 1.00 91.38 281 ALA A CA 1
ATOM 2130 C C . ALA A 1 281 ? -23.266 -0.601 34.412 1.00 91.38 281 ALA A C 1
ATOM 2132 O O . ALA A 1 281 ? -23.571 -1.153 35.470 1.00 91.38 281 ALA A O 1
ATOM 2133 N N . GLN A 1 282 ? -24.104 0.207 33.756 1.00 89.12 282 GLN A N 1
ATOM 2134 C CA . GLN A 1 282 ? -25.472 0.473 34.205 1.00 89.12 282 GLN A CA 1
ATOM 2135 C C . GLN A 1 282 ? -26.298 -0.818 34.266 1.00 89.12 282 GLN A C 1
ATOM 2137 O O . GLN A 1 282 ? -26.934 -1.091 35.282 1.00 89.12 282 GLN A O 1
ATOM 2142 N N . GLY A 1 283 ? -26.229 -1.660 33.229 1.00 89.88 283 GLY A N 1
ATOM 2143 C CA . GLY A 1 283 ? -26.918 -2.954 33.215 1.00 89.88 283 GLY A CA 1
ATOM 2144 C C . GLY A 1 283 ? -26.471 -3.890 34.346 1.00 89.88 283 GLY A C 1
ATOM 2145 O O . GLY A 1 283 ? -27.304 -4.518 34.999 1.00 89.88 283 GLY A O 1
ATOM 2146 N N . ALA A 1 284 ? -25.168 -3.949 34.634 1.00 89.88 284 ALA A N 1
ATOM 2147 C CA . ALA A 1 284 ? -24.634 -4.752 35.736 1.00 89.88 284 ALA A CA 1
ATOM 2148 C C . ALA A 1 284 ? -25.059 -4.227 37.122 1.00 89.88 284 ALA A C 1
ATOM 2150 O O . ALA A 1 284 ? -25.343 -5.020 38.027 1.00 89.88 284 ALA A O 1
ATOM 2151 N N . ALA A 1 285 ? -25.134 -2.902 37.291 1.00 90.06 285 ALA A N 1
ATOM 2152 C CA . ALA A 1 285 ? -25.632 -2.276 38.514 1.00 90.06 285 ALA A CA 1
ATOM 2153 C C . ALA A 1 285 ? -27.121 -2.588 38.736 1.00 90.06 285 ALA A C 1
ATOM 2155 O O . ALA A 1 285 ? -27.487 -3.034 39.824 1.00 90.06 285 ALA A O 1
ATOM 2156 N N . CYS A 1 286 ? -27.945 -2.464 37.687 1.00 91.56 286 CYS A N 1
ATOM 2157 C CA . CYS A 1 286 ? -29.359 -2.851 37.697 1.00 91.56 286 CYS A CA 1
ATOM 2158 C C . CYS A 1 286 ? -29.558 -4.298 38.173 1.00 91.56 286 CYS A C 1
ATOM 2160 O O . CYS A 1 286 ? -30.352 -4.566 39.075 1.00 91.56 286 CYS A O 1
ATOM 2162 N N . GLU A 1 287 ? -28.807 -5.235 37.590 1.00 90.88 287 GLU A N 1
ATOM 2163 C CA . GLU A 1 287 ? -28.888 -6.659 37.923 1.00 90.88 287 GLU A CA 1
ATOM 2164 C C . GLU A 1 287 ? -28.485 -6.933 39.383 1.00 90.88 287 GLU A C 1
ATOM 2166 O O . GLU A 1 287 ? -29.112 -7.737 40.075 1.00 90.88 287 GLU A O 1
ATOM 2171 N N . THR A 1 288 ? -27.454 -6.242 39.877 1.00 92.88 288 THR A N 1
ATOM 2172 C CA . THR A 1 288 ? -26.983 -6.384 41.263 1.00 92.88 288 THR A CA 1
ATOM 2173 C C . THR A 1 288 ? -28.013 -5.851 42.256 1.00 92.88 288 THR A C 1
ATOM 2175 O O . THR A 1 288 ? -28.397 -6.576 43.173 1.00 92.88 288 THR A O 1
ATOM 2178 N N . ALA A 1 289 ? -28.528 -4.639 42.030 1.00 92.56 289 ALA A N 1
ATOM 2179 C CA . ALA A 1 289 ? -29.550 -4.033 42.880 1.00 92.56 289 ALA A CA 1
ATOM 2180 C C . ALA A 1 289 ? -30.832 -4.883 42.924 1.00 92.56 289 ALA A C 1
ATOM 2182 O O . ALA A 1 289 ? -31.412 -5.092 43.991 1.00 92.56 289 ALA A O 1
ATOM 2183 N N . TYR A 1 290 ? -31.243 -5.447 41.783 1.00 92.94 290 TYR A N 1
ATOM 2184 C CA . TYR A 1 290 ? -32.389 -6.353 41.727 1.00 92.94 290 TYR A CA 1
ATOM 2185 C C . TYR A 1 290 ? -32.141 -7.650 42.511 1.00 92.94 290 TYR A C 1
ATOM 2187 O O . TYR A 1 290 ? -33.015 -8.115 43.248 1.00 92.94 290 TYR A O 1
ATOM 2195 N N . ARG A 1 291 ? -30.940 -8.233 42.399 1.00 94.56 291 ARG A N 1
ATOM 2196 C CA . ARG A 1 291 ? -30.561 -9.437 43.153 1.00 94.56 291 ARG A CA 1
ATOM 2197 C C . ARG A 1 291 ? -30.574 -9.194 44.662 1.00 94.56 291 ARG A C 1
ATOM 2199 O O . ARG A 1 291 ? -31.010 -10.073 45.401 1.00 94.56 291 ARG A O 1
ATOM 2206 N N . ASP A 1 292 ? -30.135 -8.028 45.119 1.00 93.94 292 ASP A N 1
ATOM 2207 C CA . ASP A 1 292 ? -30.163 -7.678 46.540 1.00 93.94 292 ASP A CA 1
ATOM 2208 C C . ASP A 1 292 ? -31.594 -7.469 47.048 1.00 93.94 292 ASP A C 1
ATOM 2210 O O . ASP A 1 292 ? -31.950 -8.005 48.100 1.00 93.94 292 ASP A O 1
ATOM 2214 N N . ALA A 1 293 ? -32.463 -6.827 46.258 1.00 93.50 293 ALA A N 1
ATOM 2215 C CA . ALA A 1 293 ? -33.891 -6.749 46.572 1.00 93.50 293 ALA A CA 1
ATOM 2216 C C . ALA A 1 293 ? -34.533 -8.146 46.681 1.00 93.50 293 ALA A C 1
ATOM 2218 O O . ALA A 1 293 ? -35.264 -8.425 47.632 1.00 93.50 293 ALA A O 1
ATOM 2219 N N . ARG A 1 294 ? -34.190 -9.063 45.764 1.00 94.75 294 ARG A N 1
ATOM 2220 C CA . ARG A 1 294 ? -34.628 -10.471 45.789 1.00 94.75 294 ARG A CA 1
ATOM 2221 C C . ARG A 1 294 ? -34.112 -11.255 46.997 1.00 94.75 294 ARG A C 1
ATOM 2223 O O . ARG A 1 294 ? -34.794 -12.173 47.436 1.00 94.75 294 ARG A O 1
ATOM 2230 N N . ARG A 1 295 ? -32.917 -10.943 47.510 1.00 95.25 295 ARG A N 1
ATOM 2231 C CA . ARG A 1 295 ? -32.355 -11.589 48.712 1.00 95.25 295 ARG A CA 1
ATOM 2232 C C . ARG A 1 295 ? -33.073 -11.153 49.985 1.00 95.25 295 ARG A C 1
ATOM 2234 O O . ARG A 1 295 ? -33.266 -11.978 50.869 1.00 95.25 295 ARG A O 1
ATOM 2241 N N . LEU A 1 296 ? -33.430 -9.873 50.079 1.00 95.00 296 LEU A N 1
ATOM 2242 C CA . LEU A 1 296 ? -34.166 -9.322 51.220 1.00 95.00 296 LEU A CA 1
ATOM 2243 C C . LEU A 1 296 ? -35.654 -9.704 51.188 1.00 95.00 296 LEU A C 1
ATOM 2245 O O . LEU A 1 296 ? -36.256 -9.882 52.241 1.00 95.00 296 LEU A O 1
ATOM 2249 N N . ASP A 1 297 ? -36.226 -9.821 49.986 1.00 93.19 297 ASP A N 1
ATOM 2250 C CA . ASP A 1 297 ? -37.587 -10.291 49.696 1.00 93.19 297 ASP A CA 1
ATOM 2251 C C . ASP A 1 297 ? -38.704 -9.621 50.523 1.00 93.19 297 ASP A C 1
ATOM 2253 O O . ASP A 1 297 ? -39.655 -10.264 50.973 1.00 93.19 297 ASP A O 1
ATOM 2257 N N . SER A 1 298 ? -38.600 -8.303 50.706 1.00 93.62 298 SER A N 1
ATOM 2258 C CA . SER A 1 298 ? -39.531 -7.487 51.493 1.00 93.62 298 SER A CA 1
ATOM 2259 C C . SER A 1 298 ? -40.101 -6.316 50.689 1.00 93.62 298 SER A C 1
ATOM 2261 O O . SER A 1 298 ? -39.508 -5.885 49.697 1.00 93.62 298 SER A O 1
ATOM 2263 N N . VAL A 1 299 ? -41.238 -5.764 51.132 1.00 93.50 299 VAL A N 1
ATOM 2264 C CA . VAL A 1 299 ? -41.879 -4.598 50.493 1.00 93.50 299 VAL A CA 1
ATOM 2265 C C . VAL A 1 299 ? -40.899 -3.427 50.376 1.00 93.50 299 VAL A C 1
ATOM 2267 O O . VAL A 1 299 ? -40.687 -2.916 49.277 1.00 93.50 299 VAL A O 1
ATOM 2270 N N . GLY A 1 300 ? -40.223 -3.071 51.473 1.00 93.31 300 GLY A N 1
ATOM 2271 C CA . GLY A 1 300 ? -39.265 -1.962 51.487 1.00 93.31 300 GLY A CA 1
ATOM 2272 C C . GLY A 1 300 ? -38.067 -2.165 50.551 1.00 93.31 300 GLY A C 1
ATOM 2273 O O . GLY A 1 300 ? -37.591 -1.205 49.950 1.00 93.31 300 GLY A O 1
ATOM 2274 N N . ALA A 1 301 ? -37.604 -3.406 50.363 1.00 93.12 301 ALA A N 1
ATOM 2275 C CA . ALA A 1 301 ? -36.490 -3.698 49.462 1.00 93.12 301 ALA A CA 1
ATOM 2276 C C . ALA A 1 301 ? -36.864 -3.498 47.982 1.00 93.12 301 ALA A C 1
ATOM 2278 O O . ALA A 1 301 ? -36.103 -2.886 47.229 1.00 93.12 301 ALA A O 1
ATOM 2279 N N . TYR A 1 302 ? -38.045 -3.967 47.562 1.00 90.88 302 TYR A N 1
ATOM 2280 C CA . TYR A 1 302 ? -38.518 -3.754 46.190 1.00 90.88 302 TYR A CA 1
ATOM 2281 C C . TYR A 1 302 ? -38.923 -2.291 45.931 1.00 90.88 302 TYR A C 1
ATOM 2283 O O . TYR A 1 302 ? -38.716 -1.797 44.823 1.00 90.88 302 TYR A O 1
ATOM 2291 N N . GLU A 1 303 ? -39.443 -1.567 46.931 1.00 94.25 303 GLU A N 1
ATOM 2292 C CA . GLU A 1 303 ? -39.712 -0.122 46.826 1.00 94.25 303 GLU A CA 1
ATOM 2293 C C . GLU A 1 303 ? -38.434 0.695 46.628 1.00 94.25 303 GLU A C 1
ATOM 2295 O O . GLU A 1 303 ? -38.387 1.536 45.729 1.00 94.25 303 GLU A O 1
ATOM 2300 N N . ALA A 1 304 ? -37.389 0.420 47.415 1.00 93.56 304 ALA A N 1
ATOM 2301 C CA . ALA A 1 304 ? -36.093 1.078 47.271 1.00 93.56 304 ALA A CA 1
ATOM 2302 C C . ALA A 1 304 ? -35.489 0.823 45.881 1.00 93.56 304 ALA A C 1
ATOM 2304 O O . ALA A 1 304 ? -35.081 1.761 45.196 1.00 93.56 304 ALA A O 1
ATOM 2305 N N . PHE A 1 305 ? -35.530 -0.429 45.407 1.00 93.81 305 PHE A N 1
ATOM 2306 C CA . PHE A 1 305 ? -35.101 -0.757 44.048 1.00 93.81 305 PHE A CA 1
ATOM 2307 C C . PHE A 1 305 ? -35.857 0.076 42.999 1.00 93.81 305 PHE A C 1
ATOM 2309 O O . PHE A 1 305 ? -35.231 0.741 42.180 1.00 93.81 305 PHE A O 1
ATOM 2316 N N . LEU A 1 306 ? -37.192 0.100 43.044 1.00 93.62 306 LEU A N 1
ATOM 2317 C CA . LEU A 1 306 ? -38.021 0.835 42.080 1.00 93.62 306 LEU A CA 1
ATOM 2318 C C . LEU A 1 306 ? -37.932 2.360 42.200 1.00 93.62 306 LEU A C 1
ATOM 2320 O O . LEU A 1 306 ? -38.354 3.056 41.279 1.00 93.62 306 LEU A O 1
ATOM 2324 N N . SER A 1 307 ? -37.445 2.905 43.311 1.00 92.81 307 SER A N 1
ATOM 2325 C CA . SER A 1 307 ? -37.144 4.334 43.418 1.00 92.81 307 SER A CA 1
ATOM 2326 C C . SER A 1 307 ? -35.922 4.678 42.572 1.00 92.81 307 SER A C 1
ATOM 2328 O O . SER A 1 307 ? -35.981 5.556 41.710 1.00 92.81 307 SER A O 1
ATOM 2330 N N . ASP A 1 308 ? -34.847 3.918 42.766 1.00 89.88 308 ASP A N 1
ATOM 2331 C CA . ASP A 1 308 ? -33.522 4.296 42.277 1.00 89.88 308 ASP A CA 1
ATOM 2332 C C . ASP A 1 308 ? -33.217 3.707 40.888 1.00 89.88 308 ASP A C 1
ATOM 2334 O O . ASP A 1 308 ? -32.334 4.186 40.182 1.00 89.88 308 ASP A O 1
ATOM 2338 N N . ASN A 1 309 ? -33.973 2.685 40.465 1.00 91.81 309 ASN A N 1
ATOM 2339 C CA . ASN A 1 309 ? -33.660 1.840 39.309 1.00 91.81 309 ASN A CA 1
ATOM 2340 C C . ASN A 1 309 ? -34.838 1.680 38.324 1.00 91.81 309 ASN A C 1
ATOM 2342 O O . ASN A 1 309 ? -34.975 0.645 37.675 1.00 91.81 309 ASN A O 1
ATOM 2346 N N . ARG A 1 310 ? -35.707 2.693 38.163 1.00 88.06 310 ARG A N 1
ATOM 2347 C CA . ARG A 1 310 ? -36.885 2.602 37.258 1.00 88.06 310 ARG A CA 1
ATOM 2348 C C . ARG A 1 310 ? -36.556 2.302 35.801 1.00 88.06 310 ARG A C 1
ATOM 2350 O O . ARG A 1 310 ? -37.375 1.712 35.109 1.00 88.06 310 ARG A O 1
ATOM 2357 N N . ALA A 1 311 ? -35.394 2.747 35.332 1.00 85.88 311 ALA A N 1
ATOM 2358 C CA . ALA A 1 311 ? -34.950 2.526 33.958 1.00 85.88 311 ALA A CA 1
ATOM 2359 C C . ALA A 1 311 ? -34.359 1.122 33.739 1.00 85.88 311 ALA A C 1
ATOM 2361 O O . ALA A 1 311 ? -34.018 0.769 32.611 1.00 85.88 311 ALA A O 1
ATOM 2362 N N . CYS A 1 312 ? -34.211 0.326 34.800 1.00 89.94 312 CYS A N 1
ATOM 2363 C CA . CYS A 1 312 ? -33.651 -1.009 34.701 1.00 89.94 312 CYS A CA 1
ATOM 2364 C C . CYS A 1 312 ? -34.658 -1.990 34.080 1.00 89.94 312 CYS A C 1
ATOM 2366 O O . CYS A 1 312 ? -35.841 -1.948 34.423 1.00 89.94 312 CYS A O 1
ATOM 2368 N N . PRO A 1 313 ? -34.207 -2.937 33.237 1.00 88.69 313 PRO A N 1
ATOM 2369 C CA . PRO A 1 313 ? -35.079 -3.944 32.622 1.00 88.69 313 PRO A CA 1
ATOM 2370 C C . PRO A 1 313 ? -35.906 -4.770 33.621 1.00 88.69 313 PRO A C 1
ATOM 2372 O O . PRO A 1 313 ? -36.972 -5.276 33.288 1.00 88.69 313 PRO A O 1
ATOM 2375 N N . GLN A 1 314 ? -35.420 -4.919 34.853 1.00 90.75 314 GLN A N 1
ATOM 2376 C CA . GLN A 1 314 ? -36.045 -5.703 35.915 1.00 90.75 314 GLN A CA 1
ATOM 2377 C C . GLN A 1 314 ? -37.152 -4.935 36.662 1.00 90.75 314 GLN A C 1
ATOM 2379 O O . GLN A 1 314 ? -37.776 -5.507 37.557 1.00 90.75 314 GLN A O 1
ATOM 2384 N N . ALA A 1 315 ? -37.409 -3.663 36.327 1.00 89.81 315 ALA A N 1
ATOM 2385 C CA . ALA A 1 315 ? -38.384 -2.819 37.019 1.00 89.81 315 ALA A CA 1
ATOM 2386 C C . ALA A 1 315 ? -39.806 -3.406 36.999 1.00 89.81 315 ALA A C 1
ATOM 2388 O O . ALA A 1 315 ? -40.437 -3.512 38.051 1.00 89.81 315 ALA A O 1
ATOM 2389 N N . ASP A 1 316 ? -40.291 -3.878 35.850 1.00 89.94 316 ASP A N 1
ATOM 2390 C CA . ASP A 1 316 ? -41.639 -4.460 35.751 1.00 89.94 316 ASP A CA 1
ATOM 2391 C C . ASP A 1 316 ? -41.775 -5.721 36.612 1.00 89.94 316 ASP A C 1
ATOM 2393 O O . ASP A 1 316 ? -42.736 -5.888 37.369 1.00 89.94 316 ASP A O 1
ATOM 2397 N N . THR A 1 317 ? -40.756 -6.580 36.575 1.00 91.25 317 THR A N 1
ATOM 2398 C CA . THR A 1 317 ? -40.700 -7.794 37.392 1.00 91.25 317 THR A CA 1
ATOM 2399 C C . THR A 1 317 ? -40.654 -7.456 38.884 1.00 91.25 317 THR A C 1
ATOM 2401 O O . THR A 1 317 ? -41.369 -8.065 39.680 1.00 91.25 317 THR A O 1
ATOM 2404 N N . ALA A 1 318 ? -39.848 -6.471 39.290 1.00 91.94 318 ALA A N 1
ATOM 2405 C CA . ALA A 1 318 ? -39.775 -6.009 40.676 1.00 91.94 318 ALA A CA 1
ATOM 2406 C C . ALA A 1 318 ? -41.111 -5.421 41.163 1.00 91.94 318 ALA A C 1
ATOM 2408 O O . ALA A 1 318 ? -41.518 -5.686 42.293 1.00 91.94 318 ALA A O 1
ATOM 2409 N N . SER A 1 319 ? -41.828 -4.691 40.305 1.00 92.12 319 SER A N 1
ATOM 2410 C CA . SER A 1 319 ? -43.165 -4.153 40.591 1.00 92.12 319 SER A CA 1
ATOM 2411 C C . SER A 1 319 ? -44.204 -5.256 40.838 1.00 92.12 319 SER A C 1
ATOM 2413 O O . SER A 1 319 ? -45.008 -5.177 41.776 1.00 92.12 319 SER A O 1
ATOM 2415 N N . ALA A 1 320 ? -44.146 -6.341 40.061 1.00 91.62 320 ALA A N 1
ATOM 2416 C CA . ALA A 1 320 ? -44.991 -7.510 40.289 1.00 91.62 320 ALA A CA 1
ATOM 2417 C C . ALA A 1 320 ? -44.700 -8.172 41.651 1.00 91.62 320 ALA A C 1
ATOM 2419 O O . ALA A 1 320 ? -45.631 -8.448 42.413 1.00 91.62 320 ALA A O 1
ATOM 2420 N N . PHE A 1 321 ? -43.422 -8.367 42.001 1.00 93.00 321 PHE A N 1
ATOM 2421 C CA . PHE A 1 321 ? -43.034 -8.910 43.312 1.00 93.00 321 PHE A CA 1
ATOM 2422 C C . PHE A 1 321 ? -43.467 -8.016 44.473 1.00 93.00 321 PHE A C 1
ATOM 2424 O O . PHE A 1 321 ? -44.022 -8.517 45.451 1.00 93.00 321 PHE A O 1
ATOM 2431 N N . LEU A 1 322 ? -43.291 -6.702 44.342 1.00 94.06 322 LEU A N 1
ATOM 2432 C CA . LEU A 1 322 ? -43.749 -5.731 45.330 1.00 94.06 322 LEU A CA 1
ATOM 2433 C C . LEU A 1 322 ? -45.254 -5.864 45.602 1.00 94.06 322 LEU A C 1
ATOM 2435 O O . LEU A 1 322 ? -45.684 -5.879 46.755 1.00 94.06 322 LEU A O 1
ATOM 2439 N N . THR A 1 323 ? -46.055 -6.003 44.545 1.00 92.94 323 THR A N 1
ATOM 2440 C CA . THR A 1 323 ? -47.510 -6.163 44.664 1.00 92.94 323 THR A CA 1
ATOM 2441 C C . THR A 1 323 ? -47.872 -7.431 45.437 1.00 92.94 323 THR A C 1
ATOM 2443 O O . THR A 1 323 ? -48.684 -7.374 46.361 1.00 92.94 323 THR A O 1
ATOM 2446 N N . MET A 1 324 ? -47.233 -8.560 45.114 1.00 92.81 324 MET A N 1
ATOM 2447 C CA . MET A 1 324 ? -47.454 -9.820 45.832 1.00 92.81 324 MET A CA 1
ATOM 2448 C C . MET A 1 324 ? -47.060 -9.714 47.311 1.00 92.81 324 MET A C 1
ATOM 2450 O O . MET A 1 324 ? -47.802 -10.171 48.178 1.00 92.81 324 MET A O 1
ATOM 2454 N N . LYS A 1 325 ? -45.933 -9.062 47.620 1.00 93.12 325 LYS A N 1
ATOM 2455 C CA . LYS A 1 325 ? -45.461 -8.900 49.003 1.00 93.12 325 LYS A CA 1
ATOM 2456 C C . LYS A 1 325 ? -46.352 -8.006 49.850 1.00 93.12 325 LYS A C 1
ATOM 2458 O O . LYS A 1 325 ? -46.622 -8.342 50.999 1.00 93.12 325 LYS A O 1
ATOM 2463 N N . ARG A 1 326 ? -46.895 -6.929 49.279 1.00 94.44 326 ARG A N 1
ATOM 2464 C CA . ARG A 1 326 ? -47.888 -6.095 49.974 1.00 94.44 326 ARG A CA 1
ATOM 2465 C C . ARG A 1 326 ? -49.150 -6.889 50.328 1.00 94.44 326 ARG A C 1
ATOM 2467 O O . ARG A 1 326 ? -49.650 -6.767 51.442 1.00 94.44 326 ARG A O 1
ATOM 2474 N N . GLN A 1 327 ? -49.630 -7.741 49.417 1.00 94.06 327 GLN A N 1
ATOM 2475 C CA . GLN A 1 327 ? -50.776 -8.620 49.688 1.00 94.06 327 GLN A CA 1
ATOM 2476 C C . GLN A 1 327 ? -50.474 -9.642 50.795 1.00 94.06 327 GLN A C 1
ATOM 2478 O O . GLN A 1 327 ? -51.342 -9.932 51.616 1.00 94.06 327 GLN A O 1
ATOM 2483 N N . GLU A 1 328 ? -49.255 -10.184 50.836 1.00 93.00 328 GLU A N 1
ATOM 2484 C CA . GLU A 1 328 ? -48.808 -11.106 51.886 1.00 93.00 328 GLU A CA 1
ATOM 2485 C C . GLU A 1 328 ? -48.779 -10.428 53.267 1.00 93.00 328 GLU A C 1
ATOM 2487 O O . GLU A 1 328 ? -49.381 -10.942 54.210 1.00 93.00 328 GLU A O 1
ATOM 2492 N N . GLU A 1 329 ? -48.166 -9.245 53.382 1.00 92.62 329 GLU A N 1
ATOM 2493 C CA . GLU A 1 329 ? -48.137 -8.475 54.635 1.00 92.62 329 GLU A CA 1
ATOM 2494 C C . GLU A 1 329 ? -49.542 -8.100 55.123 1.00 92.62 329 GLU A C 1
ATOM 2496 O O . GLU A 1 329 ? -49.828 -8.171 56.321 1.00 92.62 329 GLU A O 1
ATOM 2501 N N . GLU A 1 330 ? -50.444 -7.733 54.210 1.00 93.06 330 GLU A N 1
ATOM 2502 C CA . GLU A 1 330 ? -51.825 -7.404 54.555 1.00 93.06 330 GLU A CA 1
ATOM 2503 C C . GLU A 1 330 ? -52.602 -8.629 55.052 1.00 93.06 330 GLU A C 1
ATOM 2505 O O . GLU A 1 330 ? -53.320 -8.535 56.051 1.00 93.06 330 GLU A O 1
ATOM 2510 N N . ARG A 1 331 ? -52.396 -9.801 54.438 1.00 92.94 331 ARG A N 1
ATOM 2511 C CA . ARG A 1 331 ? -52.954 -11.069 54.933 1.00 92.94 331 ARG A CA 1
ATOM 2512 C C . ARG A 1 331 ? -52.451 -11.399 56.335 1.00 92.94 331 ARG A C 1
ATOM 2514 O O . ARG A 1 331 ? -53.263 -11.679 57.212 1.00 92.94 331 ARG A O 1
ATOM 2521 N N . VAL A 1 332 ? -51.142 -11.298 56.572 1.00 92.94 332 VAL A N 1
ATOM 2522 C CA . VAL A 1 332 ? -50.554 -11.532 57.903 1.00 92.94 332 VAL A CA 1
ATOM 2523 C C . VAL A 1 332 ? -51.129 -10.556 58.932 1.00 92.94 332 VAL A C 1
ATOM 2525 O O . VAL A 1 332 ? -51.477 -10.963 60.040 1.00 92.94 332 VAL A O 1
ATOM 2528 N N . ARG A 1 333 ? -51.295 -9.278 58.570 1.00 91.25 333 ARG A N 1
ATOM 2529 C CA . ARG A 1 333 ? -51.890 -8.261 59.449 1.00 91.25 333 ARG A CA 1
ATOM 2530 C C . ARG A 1 333 ? -53.352 -8.575 59.782 1.00 91.25 333 ARG A C 1
ATOM 2532 O O . ARG A 1 333 ? -53.755 -8.428 60.934 1.00 91.25 333 ARG A O 1
ATOM 2539 N N . GLN A 1 334 ? -54.139 -9.032 58.807 1.00 90.62 334 GLN A N 1
ATOM 2540 C CA . GLN A 1 334 ? -55.524 -9.462 59.028 1.00 90.62 334 GLN A CA 1
ATOM 2541 C C . GLN A 1 334 ? -55.602 -10.692 59.940 1.00 90.62 334 GLN A C 1
ATOM 2543 O O . GLN A 1 334 ? -56.437 -10.726 60.844 1.00 90.62 334 GLN A O 1
ATOM 2548 N N . ASP A 1 335 ? -54.720 -11.673 59.751 1.00 89.12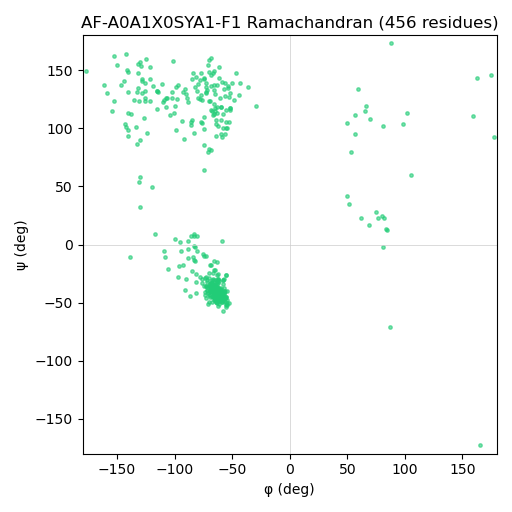 335 ASP A N 1
ATOM 2549 C CA . ASP A 1 335 ? -54.662 -12.870 60.593 1.00 89.12 335 ASP A CA 1
ATOM 2550 C C . ASP A 1 335 ? -54.251 -12.528 62.035 1.00 89.12 335 ASP A C 1
ATOM 2552 O O . ASP A 1 335 ? -54.863 -13.018 62.986 1.00 89.12 335 ASP A O 1
ATOM 2556 N N . GLN A 1 336 ? -53.287 -11.619 62.218 1.00 88.25 336 GLN A N 1
ATOM 2557 C CA . GLN A 1 336 ? -52.908 -11.096 63.536 1.00 88.25 336 GLN A CA 1
ATOM 2558 C C . GLN A 1 336 ? -54.052 -10.327 64.207 1.00 88.25 336 GLN A C 1
ATOM 2560 O O . GLN A 1 336 ? -54.304 -10.529 65.395 1.00 88.25 336 GLN A O 1
ATOM 2565 N N . ALA A 1 337 ? -54.777 -9.489 63.459 1.00 85.94 337 ALA A N 1
ATOM 2566 C CA . ALA A 1 337 ? -55.941 -8.773 63.974 1.00 85.94 337 ALA A CA 1
ATOM 2567 C C . ALA A 1 337 ? -57.039 -9.749 64.428 1.00 85.94 337 ALA A C 1
ATOM 2569 O O . ALA A 1 337 ? -57.543 -9.622 65.541 1.00 85.94 337 ALA A O 1
ATOM 2570 N N . ARG A 1 338 ? -57.340 -10.781 63.625 1.00 83.44 338 ARG A N 1
ATOM 2571 C CA . ARG A 1 338 ? -58.285 -11.853 63.989 1.00 83.44 338 ARG A CA 1
ATOM 2572 C C . ARG A 1 338 ? -57.837 -12.619 65.237 1.00 83.44 338 ARG A C 1
ATOM 2574 O O . ARG A 1 338 ? -58.657 -12.911 66.106 1.00 83.44 338 ARG A O 1
ATOM 2581 N N . ALA A 1 339 ? -56.545 -12.927 65.352 1.00 78.75 339 ALA A N 1
ATOM 2582 C CA . ALA A 1 339 ? -55.986 -13.601 66.522 1.00 78.75 339 ALA A CA 1
ATOM 2583 C C . ALA A 1 339 ? -56.060 -12.736 67.793 1.00 78.75 339 ALA A C 1
ATOM 2585 O O . ALA A 1 339 ? -56.321 -13.267 68.872 1.00 78.75 339 ALA A O 1
ATOM 2586 N N . ALA A 1 340 ? -55.871 -11.417 67.676 1.00 77.06 340 ALA A N 1
ATOM 2587 C CA . ALA A 1 340 ? -56.033 -10.478 68.784 1.00 77.06 340 ALA A CA 1
ATOM 2588 C C . ALA A 1 340 ? -57.497 -10.399 69.248 1.00 77.06 340 ALA A C 1
ATOM 2590 O O . ALA A 1 340 ? -57.762 -10.538 70.438 1.00 77.06 340 ALA A O 1
ATOM 2591 N N . THR A 1 341 ? -58.456 -10.311 68.317 1.00 73.25 341 THR A N 1
ATOM 2592 C CA . THR A 1 341 ? -59.893 -10.307 68.654 1.00 73.25 341 THR A CA 1
ATOM 2593 C C . THR A 1 341 ? -60.334 -11.597 69.357 1.00 73.25 341 THR A C 1
ATOM 2595 O O . THR A 1 341 ? -61.128 -11.548 70.292 1.00 73.25 341 THR A O 1
ATOM 2598 N N . ASN A 1 342 ? -59.787 -12.754 68.963 1.00 62.88 342 ASN A N 1
ATOM 2599 C CA . ASN A 1 342 ? -60.056 -14.032 69.635 1.00 62.88 342 ASN A CA 1
ATOM 2600 C C . ASN A 1 342 ? -59.433 -14.129 71.041 1.00 62.88 342 ASN A C 1
ATOM 2602 O O . ASN A 1 342 ? -59.926 -14.890 71.871 1.00 62.88 342 ASN A O 1
ATOM 2606 N N . ARG A 1 343 ? -58.361 -13.377 71.329 1.00 58.06 343 ARG A N 1
ATOM 2607 C CA . ARG A 1 343 ? -57.725 -13.331 72.657 1.00 58.06 343 ARG A CA 1
ATOM 2608 C C . ARG A 1 343 ? -58.544 -12.524 73.665 1.00 58.06 343 ARG A C 1
ATOM 2610 O O . ARG A 1 343 ? -58.630 -12.934 74.817 1.00 58.06 343 ARG A O 1
ATOM 2617 N N . ASP A 1 344 ? -59.197 -11.453 73.217 1.00 55.75 344 ASP A N 1
ATOM 2618 C CA . ASP A 1 344 ? -60.058 -10.606 74.057 1.00 55.75 344 ASP A CA 1
ATOM 2619 C C . ASP A 1 344 ? -61.421 -11.253 74.391 1.00 55.75 344 ASP A C 1
ATOM 2621 O O . ASP A 1 344 ? -62.146 -10.768 75.256 1.00 55.75 344 ASP A O 1
ATOM 2625 N N . GLN A 1 345 ? -61.770 -12.375 73.746 1.00 54.38 345 GLN A N 1
ATOM 2626 C CA . GLN A 1 345 ? -62.989 -13.158 74.017 1.00 54.38 345 GLN A CA 1
ATOM 2627 C C . GLN A 1 345 ? -62.750 -14.405 74.893 1.00 54.38 345 GLN A C 1
ATOM 2629 O O . GLN A 1 345 ? -63.679 -15.180 75.131 1.00 54.38 345 GLN A O 1
ATOM 2634 N N . ALA A 1 346 ? -61.530 -14.623 75.396 1.00 45.12 346 ALA A N 1
ATOM 2635 C CA . ALA A 1 346 ? -61.235 -15.743 76.289 1.00 45.12 346 ALA A CA 1
ATOM 2636 C C . ALA A 1 346 ? -61.744 -15.461 77.725 1.00 45.12 346 ALA A C 1
ATOM 2638 O O . ALA A 1 346 ? -61.405 -14.419 78.290 1.00 45.12 346 ALA A O 1
ATOM 2639 N N . PRO A 1 347 ? -62.523 -16.362 78.365 1.00 46.81 347 PRO A N 1
ATOM 2640 C CA . PRO A 1 347 ? -62.961 -16.169 79.748 1.00 46.81 347 PRO A CA 1
ATOM 2641 C C . PRO A 1 347 ? -61.760 -16.139 80.698 1.00 46.81 347 PRO A C 1
ATOM 2643 O O . PRO A 1 347 ? -60.869 -16.984 80.582 1.00 46.81 347 PRO A O 1
ATOM 2646 N N . LEU A 1 348 ? -61.769 -15.214 81.668 1.00 50.59 348 LEU A N 1
ATOM 2647 C CA . LEU A 1 348 ? -60.813 -15.208 82.778 1.00 50.59 348 LEU A CA 1
ATOM 2648 C C . LEU A 1 348 ? -60.869 -16.558 83.507 1.00 50.59 348 LEU A C 1
ATOM 2650 O O . LEU A 1 348 ? -61.800 -16.832 84.264 1.00 50.59 348 LEU A O 1
ATOM 2654 N N . ARG A 1 349 ? -59.851 -17.393 83.289 1.00 45.72 349 ARG A N 1
ATOM 2655 C CA . ARG A 1 349 ? -59.491 -18.465 84.212 1.00 45.72 349 ARG A CA 1
ATOM 2656 C C . ARG A 1 349 ? -58.421 -17.936 85.153 1.00 45.72 349 ARG A C 1
ATOM 2658 O O . ARG A 1 349 ? -57.279 -17.719 84.758 1.00 45.72 349 ARG A O 1
ATOM 2665 N N . ASP A 1 350 ? -58.864 -17.696 86.379 1.00 49.53 350 ASP A N 1
ATOM 2666 C CA . ASP A 1 350 ? -58.036 -17.581 87.569 1.00 49.53 350 ASP A CA 1
ATOM 2667 C C . ASP A 1 350 ? -57.362 -18.933 87.818 1.00 49.53 350 ASP A C 1
ATOM 2669 O O . ASP A 1 350 ? -58.022 -19.898 88.191 1.00 49.53 350 ASP A O 1
ATOM 2673 N N . ASP A 1 351 ? -56.061 -19.008 87.552 1.00 45.81 351 ASP A N 1
ATOM 2674 C CA . ASP A 1 351 ? -55.202 -20.070 88.061 1.00 45.81 351 ASP A CA 1
ATOM 2675 C C . ASP A 1 351 ? -53.942 -19.414 88.626 1.00 45.81 351 ASP A C 1
ATOM 2677 O O . ASP A 1 351 ? -52.910 -19.244 87.968 1.00 45.81 351 ASP A O 1
ATOM 2681 N N . GLY A 1 352 ? -54.048 -19.017 89.893 1.00 48.78 352 GLY A N 1
ATOM 2682 C CA . GLY A 1 352 ? -52.920 -18.648 90.729 1.00 48.78 352 GLY A CA 1
ATOM 2683 C C . GLY A 1 352 ? -51.931 -19.805 90.871 1.00 48.78 352 GLY A C 1
ATOM 2684 O O . GLY A 1 352 ? -52.056 -20.638 91.764 1.00 48.78 352 GLY A O 1
ATOM 2685 N N . ARG A 1 353 ? -50.891 -19.822 90.034 1.00 43.28 353 ARG A N 1
ATOM 2686 C CA . ARG A 1 353 ? -49.603 -20.459 90.341 1.00 43.28 353 ARG A CA 1
ATOM 2687 C C . ARG A 1 353 ? -48.464 -19.615 89.788 1.00 43.28 353 ARG A C 1
ATOM 2689 O O . ARG A 1 353 ? -48.135 -19.663 88.607 1.00 43.28 353 ARG A O 1
ATOM 2696 N N . VAL A 1 354 ? -47.841 -18.863 90.690 1.00 46.09 354 VAL A N 1
ATOM 2697 C CA . VAL A 1 354 ? -46.534 -18.235 90.487 1.00 46.09 354 VAL A CA 1
ATOM 2698 C C . VAL A 1 354 ? -45.514 -19.355 90.278 1.00 46.09 354 VAL A C 1
ATOM 2700 O O . VAL A 1 354 ? -45.111 -20.027 91.226 1.00 46.09 354 VAL A O 1
ATOM 2703 N N . ALA A 1 355 ? -45.122 -19.589 89.027 1.00 39.59 355 ALA A N 1
ATOM 2704 C CA . ALA A 1 355 ? -43.967 -20.414 88.711 1.00 39.59 355 ALA A CA 1
ATOM 2705 C C . ALA A 1 355 ? -42.707 -19.599 89.026 1.00 39.59 355 ALA A C 1
ATOM 2707 O O . ALA A 1 355 ? -42.407 -18.603 88.367 1.00 39.59 355 ALA A O 1
ATOM 2708 N N . ALA A 1 356 ? -42.004 -20.003 90.082 1.00 43.62 356 ALA A N 1
ATOM 2709 C CA . ALA A 1 356 ? -40.695 -19.478 90.425 1.00 43.62 356 ALA A CA 1
ATOM 2710 C C . ALA A 1 356 ? -39.735 -19.663 89.240 1.00 43.62 356 ALA A C 1
ATOM 2712 O O . ALA A 1 356 ? -39.591 -20.765 88.707 1.00 43.62 356 ALA A O 1
ATOM 2713 N N . ALA A 1 357 ? -39.081 -18.574 88.839 1.00 45.19 357 ALA A N 1
ATOM 2714 C CA . ALA A 1 357 ? -37.993 -18.609 87.876 1.00 45.19 357 ALA A CA 1
ATOM 2715 C C . ALA A 1 357 ? -36.883 -19.550 88.383 1.00 45.19 357 ALA A C 1
ATOM 2717 O O . ALA A 1 357 ? -36.496 -19.441 89.553 1.00 45.19 357 ALA A O 1
ATOM 2718 N N . PRO A 1 358 ? -36.336 -20.452 87.550 1.00 42.66 358 PRO A N 1
ATOM 2719 C CA . PRO A 1 358 ? -35.160 -21.206 87.945 1.00 42.66 358 PRO A CA 1
ATOM 2720 C C . PRO A 1 358 ? -33.985 -20.234 88.106 1.00 42.66 358 PRO A C 1
ATOM 2722 O O . PRO A 1 358 ? -33.537 -19.600 87.150 1.00 42.66 358 PRO A O 1
ATOM 2725 N N . ARG A 1 359 ? -33.491 -20.111 89.344 1.00 46.25 359 ARG A N 1
ATOM 2726 C CA . ARG A 1 359 ? -32.153 -19.586 89.623 1.00 46.25 359 ARG A CA 1
ATOM 2727 C C . ARG A 1 359 ? -31.153 -20.545 88.991 1.00 46.25 359 ARG A C 1
ATOM 2729 O O . ARG A 1 359 ? -31.040 -21.687 89.423 1.00 46.25 359 ARG A O 1
ATOM 2736 N N . TYR A 1 360 ? -30.446 -20.075 87.975 1.00 43.41 360 TYR A N 1
ATOM 2737 C CA . TYR A 1 360 ? -29.264 -20.751 87.470 1.00 43.41 360 TYR A CA 1
ATOM 2738 C C . TYR A 1 360 ? -28.113 -20.454 88.441 1.00 43.41 360 TYR A C 1
ATOM 2740 O O . TYR A 1 360 ? -27.629 -19.324 88.508 1.00 43.41 360 TYR A O 1
ATOM 2748 N N . GLU A 1 361 ? -27.730 -21.437 89.252 1.00 49.59 361 GLU A N 1
ATOM 2749 C CA . GLU A 1 361 ? -26.468 -21.402 89.994 1.00 49.59 361 GLU A CA 1
ATOM 2750 C C . GLU A 1 361 ? -25.301 -21.633 89.012 1.00 49.59 361 GLU A C 1
ATOM 2752 O O . GLU A 1 361 ? -25.401 -22.509 88.148 1.00 49.59 361 GLU A O 1
ATOM 2757 N N . PRO A 1 362 ? -24.196 -20.866 89.094 1.00 48.78 362 PRO A N 1
ATOM 2758 C CA . PRO A 1 362 ? -23.067 -21.039 88.193 1.00 48.78 362 PRO A CA 1
ATOM 2759 C C . PRO A 1 362 ? -22.253 -22.276 88.589 1.00 48.78 362 PRO A C 1
ATOM 2761 O O . PRO A 1 362 ? -21.773 -22.383 89.717 1.00 48.78 362 PRO A O 1
ATOM 2764 N N . ALA A 1 363 ? -22.069 -23.197 87.643 1.00 50.88 363 ALA A N 1
ATOM 2765 C CA . ALA A 1 363 ? -21.162 -24.329 87.790 1.00 50.88 363 ALA A CA 1
ATOM 2766 C C . ALA A 1 363 ? -19.684 -23.870 87.774 1.00 50.88 363 ALA A C 1
ATOM 2768 O O . ALA A 1 363 ? -19.348 -22.890 87.101 1.00 50.88 363 ALA A O 1
ATOM 2769 N N . PRO A 1 364 ? -18.791 -24.564 88.501 1.00 50.53 364 PRO A N 1
ATOM 2770 C CA . PRO A 1 364 ? -17.419 -24.129 88.716 1.00 50.53 364 PRO A CA 1
ATOM 2771 C C . PRO A 1 364 ? -16.516 -24.428 87.513 1.00 50.53 364 PRO A C 1
ATOM 2773 O O . PRO A 1 364 ? -16.548 -25.518 86.952 1.00 50.53 364 PRO A O 1
ATOM 2776 N N . GLY A 1 365 ? -15.658 -23.456 87.194 1.00 55.34 365 GLY A N 1
ATOM 2777 C CA . GLY A 1 365 ? -14.308 -23.672 86.672 1.00 55.34 365 GLY A CA 1
ATOM 2778 C C . GLY A 1 365 ? -14.161 -24.566 85.443 1.00 55.34 365 GLY A C 1
ATOM 2779 O O . GLY A 1 365 ? -13.654 -25.678 85.548 1.00 55.34 365 GLY A O 1
ATOM 2780 N N . PHE A 1 366 ? -14.435 -24.008 84.267 1.00 48.81 366 PHE A N 1
ATOM 2781 C CA . PHE A 1 366 ? -13.668 -24.333 83.067 1.00 48.81 366 PHE A CA 1
ATOM 2782 C C . PHE A 1 366 ? -13.016 -23.044 82.579 1.00 48.81 366 PHE A C 1
ATOM 2784 O O . PHE A 1 366 ? -13.622 -21.978 82.665 1.00 48.81 366 PHE A O 1
ATOM 2791 N N . GLY A 1 367 ? -11.740 -23.159 82.208 1.00 54.47 367 GLY A N 1
ATOM 2792 C CA . GLY A 1 367 ? -10.803 -22.058 82.026 1.00 54.47 367 GLY A CA 1
ATOM 2793 C C . GLY A 1 367 ? -11.351 -20.885 81.222 1.00 54.47 367 GLY A C 1
ATOM 2794 O O . GLY A 1 367 ? -12.169 -21.052 80.321 1.00 54.47 367 GLY A O 1
ATOM 2795 N N . GLU A 1 368 ? -10.861 -19.708 81.606 1.00 50.50 368 GLU A N 1
ATOM 2796 C CA . GLU A 1 368 ? -11.040 -18.413 80.955 1.00 50.50 368 GLU A CA 1
ATOM 2797 C C . GLU A 1 368 ? -11.222 -18.599 79.434 1.00 50.50 368 GLU A C 1
ATOM 2799 O O . GLU A 1 368 ? -10.334 -19.174 78.792 1.00 50.50 368 GLU A O 1
ATOM 2804 N N . PRO A 1 369 ? -12.360 -18.184 78.835 1.00 51.06 369 PRO A N 1
ATOM 2805 C CA . PRO A 1 369 ? -12.445 -18.155 77.383 1.00 51.06 3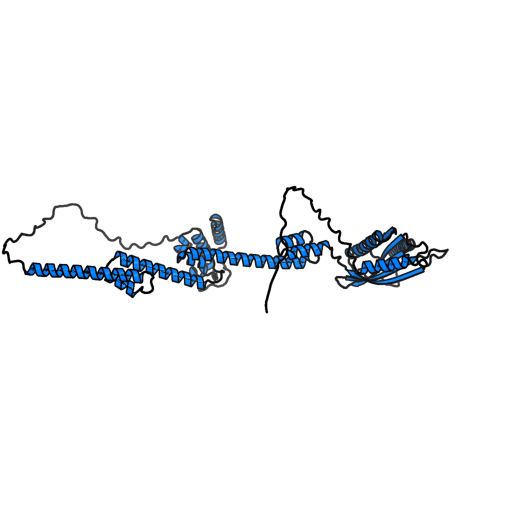69 PRO A CA 1
ATOM 2806 C C . PRO A 1 369 ? -11.278 -17.286 76.913 1.00 51.06 369 PRO A C 1
ATOM 2808 O O . PRO A 1 369 ? -11.000 -16.277 77.574 1.00 51.06 369 PRO A O 1
ATOM 2811 N N . PRO A 1 370 ? -10.564 -17.654 75.833 1.00 46.81 370 PRO A N 1
ATOM 2812 C CA . PRO A 1 370 ? -9.493 -16.808 75.344 1.00 46.81 370 PRO A CA 1
ATOM 2813 C C . PRO A 1 370 ? -10.088 -15.416 75.182 1.00 46.81 370 PRO A C 1
ATOM 2815 O O . PRO A 1 370 ? -11.075 -15.240 74.461 1.00 46.81 370 PRO A O 1
ATOM 2818 N N . ARG A 1 371 ? -9.553 -14.450 75.937 1.00 41.84 371 ARG A N 1
ATOM 2819 C CA . ARG A 1 371 ? -9.895 -13.053 75.726 1.00 41.84 371 ARG A CA 1
ATOM 2820 C C . ARG A 1 371 ? -9.654 -12.820 74.250 1.00 41.84 371 ARG A C 1
ATOM 2822 O O . ARG A 1 371 ? -8.531 -12.975 73.774 1.00 41.84 371 ARG A O 1
ATOM 2829 N N . TYR A 1 372 ? -10.714 -12.489 73.526 1.00 47.97 372 TYR A N 1
ATOM 2830 C CA . TYR A 1 372 ? -10.531 -11.797 72.273 1.00 47.97 372 TYR A CA 1
ATOM 2831 C C . TYR A 1 372 ? -10.059 -10.398 72.660 1.00 47.97 372 TYR A C 1
ATOM 2833 O O . TYR A 1 372 ? -10.854 -9.470 72.789 1.00 47.97 372 TYR A O 1
ATOM 2841 N N . ASP A 1 373 ? -8.759 -10.283 72.928 1.00 40.25 373 ASP A N 1
ATOM 2842 C CA . ASP A 1 373 ? -8.062 -9.053 72.619 1.00 40.25 373 ASP A CA 1
ATOM 2843 C C . ASP A 1 373 ? -8.288 -8.878 71.117 1.00 40.25 373 ASP A C 1
ATOM 2845 O O . ASP A 1 373 ? -7.820 -9.725 70.342 1.00 40.25 373 ASP A O 1
ATOM 2849 N N . PRO A 1 374 ? -9.053 -7.860 70.668 1.00 40.75 374 PRO A N 1
ATOM 2850 C CA . PRO A 1 374 ? -8.985 -7.515 69.264 1.00 40.75 374 PRO A CA 1
ATOM 2851 C C . PRO A 1 374 ? -7.497 -7.345 68.979 1.00 40.75 374 PRO A C 1
ATOM 2853 O O . PRO A 1 374 ? -6.820 -6.690 69.784 1.00 40.75 374 PRO A O 1
ATOM 2856 N N . PRO A 1 375 ? -6.958 -7.971 67.916 1.00 38.12 375 PRO A N 1
ATOM 2857 C CA . PRO A 1 375 ? -5.571 -7.743 67.578 1.00 38.12 375 PRO A CA 1
ATOM 2858 C C . PRO A 1 375 ? -5.394 -6.234 67.587 1.00 38.12 375 PRO A C 1
ATOM 2860 O O . PRO A 1 375 ? -6.179 -5.510 66.961 1.00 38.12 375 PRO A O 1
ATOM 2863 N N . ALA A 1 376 ? -4.435 -5.764 68.390 1.00 36.62 376 ALA A N 1
ATOM 2864 C CA . ALA A 1 376 ? -4.029 -4.377 68.345 1.00 36.62 376 ALA A CA 1
ATOM 2865 C C . ALA A 1 376 ? -3.930 -4.004 66.863 1.00 36.62 376 ALA A C 1
ATOM 2867 O O . ALA A 1 376 ? -3.500 -4.825 66.047 1.00 36.62 376 ALA A O 1
ATOM 2868 N N . TYR A 1 377 ? -4.381 -2.809 66.495 1.00 48.38 377 TYR A N 1
ATOM 2869 C CA . TYR A 1 377 ? -4.053 -2.265 65.189 1.00 48.38 377 TYR A CA 1
ATOM 2870 C C . TYR A 1 377 ? -2.524 -2.242 65.091 1.00 48.38 377 TYR A C 1
ATOM 2872 O O . TYR A 1 377 ? -1.858 -1.349 65.607 1.00 48.38 377 TYR A O 1
ATOM 2880 N N . ILE A 1 378 ? -1.974 -3.295 64.499 1.00 38.41 378 ILE A N 1
ATOM 2881 C CA . ILE A 1 378 ? -0.591 -3.401 64.094 1.00 38.41 378 ILE A CA 1
ATOM 2882 C C . ILE A 1 378 ? -0.667 -3.070 62.605 1.00 38.41 378 ILE A C 1
ATOM 2884 O O . ILE A 1 378 ? -1.038 -3.943 61.819 1.00 38.41 378 ILE A O 1
ATOM 2888 N N . PRO A 1 379 ? -0.385 -1.834 62.163 1.00 45.12 379 PRO A N 1
ATOM 2889 C CA . PRO A 1 379 ? 0.009 -1.671 60.782 1.00 45.12 379 PRO A CA 1
ATOM 2890 C C . PRO A 1 379 ? 1.356 -2.390 60.649 1.00 45.12 379 PRO A C 1
ATOM 2892 O O . PRO A 1 379 ? 2.318 -2.063 61.346 1.00 45.12 379 PRO A O 1
ATOM 2895 N N . PRO A 1 380 ? 1.424 -3.381 59.757 1.00 38.34 380 PRO A N 1
ATOM 2896 C CA . PRO A 1 380 ? 2.426 -3.247 58.728 1.00 38.34 380 PRO A CA 1
ATOM 2897 C C . PRO A 1 380 ? 1.837 -3.748 57.410 1.00 38.34 380 PRO A C 1
ATOM 2899 O O . PRO A 1 380 ? 1.870 -4.932 57.092 1.00 38.34 380 PRO A O 1
ATOM 2902 N N . ALA A 1 381 ? 1.371 -2.827 56.578 1.00 42.47 381 ALA A N 1
ATOM 2903 C CA . ALA A 1 381 ? 1.972 -2.846 55.257 1.00 42.47 381 ALA A CA 1
ATOM 2904 C C . ALA A 1 381 ? 3.265 -2.017 55.374 1.00 42.47 381 ALA A C 1
ATOM 2906 O O . ALA A 1 381 ? 3.249 -1.009 56.083 1.00 42.47 381 ALA A O 1
ATOM 2907 N N . PRO A 1 382 ? 4.363 -2.399 54.703 1.00 49.31 382 PRO A N 1
ATOM 2908 C CA . PRO A 1 382 ? 4.285 -3.082 53.420 1.00 49.31 382 PRO A CA 1
ATOM 2909 C C . PRO A 1 382 ? 5.308 -4.210 53.238 1.00 49.31 382 PRO A C 1
ATOM 2911 O O . PRO A 1 382 ? 6.471 -4.113 53.604 1.00 49.31 382 PRO A O 1
ATOM 2914 N N . ALA A 1 383 ? 4.918 -5.224 52.484 1.00 45.59 383 ALA A N 1
ATOM 2915 C CA . ALA A 1 383 ? 5.810 -5.682 51.429 1.00 45.59 383 ALA A CA 1
ATOM 2916 C C . ALA A 1 383 ? 4.997 -5.806 50.142 1.00 45.59 383 ALA A C 1
ATOM 2918 O O . ALA A 1 383 ? 4.966 -6.844 49.492 1.00 45.59 383 ALA A O 1
ATOM 2919 N N . GLY A 1 384 ? 4.309 -4.719 49.767 1.00 59.25 384 GLY A N 1
ATOM 2920 C CA . GLY A 1 384 ? 4.105 -4.493 48.341 1.00 59.25 384 GLY A CA 1
ATOM 2921 C C . GLY A 1 384 ? 5.487 -4.541 47.693 1.00 59.25 384 GLY A C 1
ATOM 2922 O O . GLY A 1 384 ? 6.444 -4.032 48.288 1.00 59.25 384 GLY A O 1
ATOM 2923 N N . ALA A 1 385 ? 5.613 -5.213 46.546 1.00 69.88 385 ALA A N 1
ATOM 2924 C CA . ALA A 1 385 ? 6.862 -5.218 45.795 1.00 69.88 385 ALA A CA 1
ATOM 2925 C C . ALA A 1 385 ? 7.385 -3.773 45.760 1.00 69.88 385 ALA A C 1
ATOM 2927 O O . ALA A 1 385 ? 6.611 -2.849 45.535 1.00 69.88 385 ALA A O 1
ATOM 2928 N N . SER A 1 386 ? 8.639 -3.545 46.128 1.00 82.00 386 SER A N 1
ATOM 2929 C CA . SER A 1 386 ? 9.208 -2.200 46.195 1.00 82.00 386 SER A CA 1
ATOM 2930 C C . SER A 1 386 ? 10.550 -2.198 45.494 1.00 82.00 386 SER A C 1
ATOM 2932 O O . SER A 1 386 ? 11.255 -3.208 45.461 1.00 82.00 386 SER A O 1
ATOM 2934 N N . TYR A 1 387 ? 10.888 -1.070 44.889 1.00 85.12 387 TYR A N 1
ATOM 2935 C CA . TYR A 1 387 ? 12.125 -0.917 44.149 1.00 85.12 387 TYR A CA 1
ATOM 2936 C C . TYR A 1 387 ? 12.769 0.414 44.504 1.00 85.12 387 TYR A C 1
ATOM 2938 O O . TYR A 1 387 ? 12.127 1.459 44.435 1.00 85.12 387 TYR A O 1
ATOM 2946 N N . ARG A 1 388 ? 14.031 0.365 44.951 1.00 88.12 388 ARG A N 1
ATOM 2947 C CA . ARG A 1 388 ? 14.773 1.530 45.469 1.00 88.12 388 ARG A CA 1
ATOM 2948 C C . ARG A 1 388 ? 14.013 2.304 46.561 1.00 88.12 388 ARG A C 1
ATOM 2950 O O . ARG A 1 388 ? 14.094 3.523 46.629 1.00 88.12 388 ARG A O 1
ATOM 2957 N N . GLY A 1 389 ? 13.251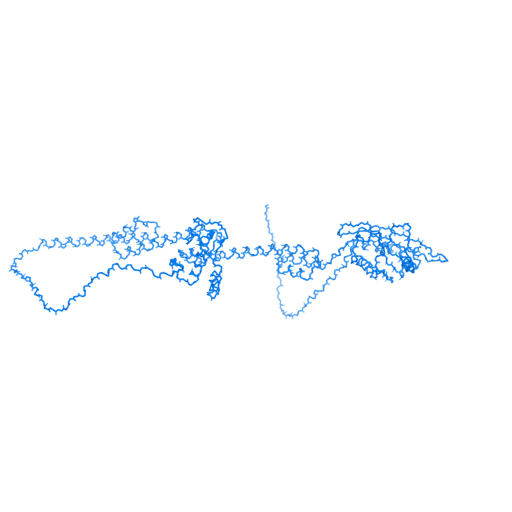 1.595 47.398 1.00 80.00 389 GLY A N 1
ATOM 2958 C CA . GLY A 1 389 ? 12.436 2.189 48.465 1.00 80.00 389 GLY A CA 1
ATOM 2959 C C . GLY A 1 389 ? 11.089 2.765 48.010 1.00 80.00 389 GLY A C 1
ATOM 2960 O O . GLY A 1 389 ? 10.309 3.189 48.857 1.00 80.00 389 GLY A O 1
ATOM 2961 N N . TYR A 1 390 ? 10.776 2.738 46.710 1.00 81.56 390 TYR A N 1
ATOM 2962 C CA . TYR A 1 390 ? 9.474 3.151 46.186 1.00 81.56 390 TYR A CA 1
ATOM 2963 C C . TYR A 1 390 ? 8.523 1.954 46.140 1.00 81.56 390 TYR A C 1
ATOM 2965 O O . TYR A 1 390 ? 8.892 0.915 45.578 1.00 81.56 390 TYR A O 1
ATOM 2973 N N . PRO A 1 391 ? 7.301 2.066 46.688 1.00 87.94 391 PRO A N 1
ATOM 2974 C CA . PRO A 1 391 ? 6.310 1.008 46.563 1.00 87.94 391 PRO A CA 1
ATOM 2975 C C . PRO A 1 391 ? 5.903 0.855 45.094 1.00 87.94 391 PRO A C 1
ATOM 2977 O O . PRO A 1 391 ? 5.632 1.843 44.410 1.00 87.94 391 PRO A O 1
ATOM 2980 N N . ILE A 1 392 ? 5.864 -0.382 44.604 1.00 84.06 392 ILE A N 1
ATOM 2981 C CA . ILE A 1 392 ? 5.297 -0.717 43.299 1.00 84.06 392 ILE A CA 1
ATOM 2982 C C . ILE A 1 392 ? 3.770 -0.773 43.471 1.00 84.06 392 ILE A C 1
ATOM 2984 O O . ILE A 1 392 ? 3.286 -1.494 44.351 1.00 84.06 392 ILE A O 1
ATOM 2988 N N . PRO A 1 393 ? 3.000 -0.032 42.653 1.00 86.12 393 PRO A N 1
ATOM 2989 C CA . PRO A 1 393 ? 1.540 -0.073 42.644 1.00 86.12 393 PRO A CA 1
ATOM 2990 C C . PRO A 1 393 ? 1.005 -1.505 42.558 1.00 86.12 393 PRO A C 1
ATOM 2992 O O . PRO A 1 393 ? 1.548 -2.326 41.821 1.00 86.12 393 PRO A O 1
ATOM 2995 N N . ALA A 1 394 ? -0.052 -1.818 43.312 1.00 84.06 394 ALA A N 1
ATOM 2996 C CA . ALA A 1 394 ? -0.541 -3.192 43.480 1.00 84.06 394 ALA A CA 1
ATOM 2997 C C . ALA A 1 394 ? -0.926 -3.880 42.154 1.00 84.06 394 ALA A C 1
ATOM 2999 O O . ALA A 1 394 ? -0.713 -5.078 41.989 1.00 84.06 394 ALA A O 1
ATOM 3000 N N . ASP A 1 395 ? -1.439 -3.114 41.194 1.00 80.75 395 ASP A N 1
ATOM 3001 C CA . ASP A 1 395 ? -1.780 -3.565 39.845 1.00 80.75 395 ASP A CA 1
ATOM 3002 C C . ASP A 1 395 ? -0.547 -3.914 38.996 1.00 80.75 395 ASP A C 1
ATOM 3004 O O . ASP A 1 395 ? -0.581 -4.864 38.216 1.00 80.75 395 ASP A O 1
ATOM 3008 N N . LEU A 1 396 ? 0.570 -3.207 39.182 1.00 84.31 396 LEU A N 1
ATOM 3009 C CA . LEU A 1 396 ? 1.852 -3.537 38.551 1.00 84.31 396 LEU A CA 1
ATOM 3010 C C . LEU A 1 396 ? 2.596 -4.643 39.306 1.00 84.31 396 LEU A C 1
ATOM 3012 O O . LEU A 1 396 ? 3.261 -5.469 38.684 1.00 84.31 396 LEU A O 1
ATOM 3016 N N . ALA A 1 397 ? 2.443 -4.703 40.629 1.00 86.69 397 ALA A N 1
ATOM 3017 C CA . ALA A 1 397 ? 3.018 -5.742 41.475 1.00 86.69 397 ALA A CA 1
ATOM 3018 C C . ALA A 1 397 ? 2.426 -7.135 41.190 1.00 86.69 397 ALA A C 1
ATOM 3020 O O . ALA A 1 397 ? 3.088 -8.136 41.460 1.00 86.69 397 ALA A O 1
ATOM 3021 N N . ALA A 1 398 ? 1.229 -7.211 40.596 1.00 79.25 398 ALA A N 1
ATOM 3022 C CA . ALA A 1 398 ? 0.547 -8.459 40.256 1.00 79.25 398 ALA A CA 1
ATOM 3023 C C . ALA A 1 398 ? 1.254 -9.308 39.176 1.00 79.25 398 ALA A C 1
ATOM 3025 O O . ALA A 1 398 ? 0.922 -10.481 39.017 1.00 79.25 398 ALA A O 1
ATOM 3026 N N . SER A 1 399 ? 2.225 -8.755 38.435 1.00 84.69 399 SER A N 1
ATOM 3027 C CA . SER A 1 399 ? 2.993 -9.499 37.424 1.00 84.69 399 SER A CA 1
ATOM 3028 C C . SER A 1 399 ? 4.471 -9.107 37.413 1.00 84.69 399 SER A C 1
ATOM 3030 O O . SER A 1 399 ? 4.820 -7.958 37.674 1.00 84.69 399 SER A O 1
ATOM 3032 N N . GLN A 1 400 ? 5.354 -10.042 37.048 1.00 84.44 400 GLN A N 1
ATOM 3033 C CA . GLN A 1 400 ? 6.789 -9.751 36.925 1.00 84.44 400 GLN A CA 1
ATOM 3034 C C . GLN A 1 400 ? 7.070 -8.716 35.824 1.00 84.44 400 GLN A C 1
ATOM 3036 O O . GLN A 1 400 ? 7.863 -7.804 36.035 1.00 84.44 400 GLN A O 1
ATOM 3041 N N . CYS A 1 401 ? 6.356 -8.779 34.694 1.00 88.56 401 CYS A N 1
ATOM 3042 C CA . CYS A 1 401 ? 6.440 -7.764 33.640 1.00 88.56 401 CYS A CA 1
ATOM 3043 C C . CYS A 1 401 ? 6.012 -6.372 34.130 1.00 88.56 401 CYS A C 1
ATOM 3045 O O . CYS A 1 401 ? 6.647 -5.373 33.800 1.00 88.56 401 CYS A O 1
ATOM 3047 N N . GLY A 1 402 ? 4.948 -6.294 34.939 1.00 85.19 402 GLY A N 1
ATOM 3048 C CA . GLY A 1 402 ? 4.491 -5.044 35.546 1.00 85.19 402 GLY A CA 1
ATOM 3049 C C . GLY A 1 402 ? 5.519 -4.458 36.513 1.00 85.19 402 GLY A C 1
ATOM 3050 O O . GLY A 1 402 ? 5.797 -3.259 36.451 1.00 85.19 402 GLY A O 1
ATOM 3051 N N . GLN A 1 403 ? 6.136 -5.308 37.338 1.00 87.81 403 GLN A N 1
ATOM 3052 C CA . GLN A 1 403 ? 7.212 -4.918 38.249 1.00 87.81 403 GLN A CA 1
ATOM 3053 C C . GLN A 1 403 ? 8.436 -4.403 37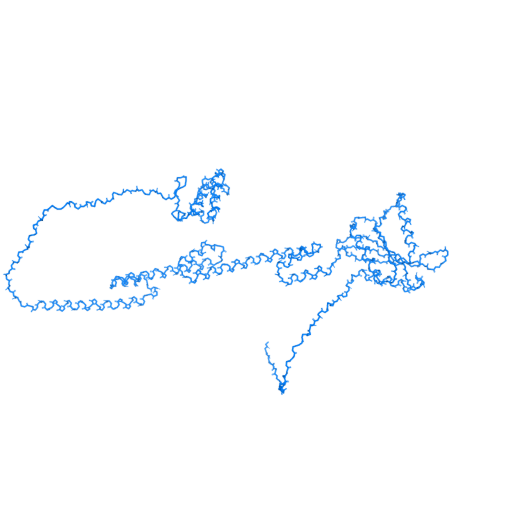.481 1.00 87.81 403 GLN A C 1
ATOM 3055 O O . GLN A 1 403 ? 8.868 -3.281 37.731 1.00 87.81 403 GLN A O 1
ATOM 3060 N N . LEU A 1 404 ? 8.953 -5.161 36.508 1.00 88.06 404 LEU A N 1
ATOM 3061 C CA . LEU A 1 404 ? 10.131 -4.777 35.717 1.00 88.06 404 LEU A CA 1
ATOM 3062 C C . LEU A 1 404 ? 9.899 -3.480 34.930 1.00 88.06 404 LEU A C 1
ATOM 3064 O O . LEU A 1 404 ? 10.740 -2.577 34.962 1.00 88.06 404 LEU A O 1
ATOM 3068 N N . TRP A 1 405 ? 8.717 -3.335 34.325 1.00 93.00 405 TRP A N 1
ATOM 3069 C CA . TRP A 1 405 ? 8.328 -2.100 33.654 1.00 93.00 405 TRP A CA 1
ATOM 3070 C C . TRP A 1 405 ? 8.335 -0.916 34.628 1.00 93.00 405 TRP A C 1
ATOM 3072 O O . TRP A 1 405 ? 8.890 0.137 34.306 1.00 93.00 405 TRP A O 1
ATOM 3082 N N . TYR A 1 406 ? 7.753 -1.068 35.822 1.00 91.94 406 TYR A N 1
ATOM 3083 C CA . TYR A 1 406 ? 7.741 -0.004 36.828 1.00 91.94 406 TYR A CA 1
ATOM 3084 C C . TYR A 1 406 ? 9.159 0.362 37.271 1.00 91.94 406 TYR A C 1
ATOM 3086 O O . TYR A 1 406 ? 9.500 1.540 37.300 1.00 91.94 406 TYR A O 1
ATOM 3094 N N . MET A 1 407 ? 10.006 -0.636 37.542 1.00 91.50 407 MET A N 1
ATOM 3095 C CA . MET A 1 407 ? 11.398 -0.441 37.955 1.00 91.50 407 MET A CA 1
ATOM 3096 C C . MET A 1 407 ? 12.188 0.373 36.924 1.00 91.50 407 MET A C 1
ATOM 3098 O O . MET A 1 407 ? 12.858 1.339 37.285 1.00 91.50 407 MET A O 1
ATOM 3102 N N . ARG A 1 408 ? 12.075 0.023 35.635 1.00 92.81 408 ARG A N 1
ATOM 3103 C CA . ARG A 1 408 ? 12.753 0.737 34.543 1.00 92.81 408 ARG A CA 1
ATOM 3104 C C . ARG A 1 408 ? 12.279 2.184 34.429 1.00 92.81 408 ARG A C 1
ATOM 3106 O O . ARG A 1 408 ? 13.096 3.089 34.298 1.00 92.81 408 ARG A O 1
ATOM 3113 N N . ASN A 1 409 ? 10.965 2.405 34.469 1.00 91.50 409 ASN A N 1
ATOM 3114 C CA . ASN A 1 409 ? 10.404 3.748 34.323 1.00 91.50 409 ASN A CA 1
ATOM 3115 C C . ASN A 1 409 ? 10.653 4.614 35.568 1.00 91.50 409 ASN A C 1
ATOM 3117 O O . ASN A 1 409 ? 10.881 5.805 35.410 1.00 91.50 409 ASN A O 1
ATOM 3121 N N . LEU A 1 410 ? 10.739 4.040 36.771 1.00 88.88 410 LEU A N 1
ATOM 3122 C CA . LEU A 1 410 ? 11.135 4.782 37.972 1.00 88.88 410 LEU A CA 1
ATOM 3123 C C . LEU A 1 410 ? 12.538 5.394 37.831 1.00 88.88 410 LEU A C 1
ATOM 3125 O O . LEU A 1 410 ? 12.759 6.519 38.264 1.00 88.88 410 LEU A O 1
ATOM 3129 N N . ILE A 1 411 ? 13.481 4.692 37.190 1.00 88.56 411 ILE A N 1
ATOM 3130 C CA . ILE A 1 411 ? 14.827 5.235 36.934 1.00 88.56 411 ILE A CA 1
ATOM 3131 C C . ILE A 1 411 ? 14.753 6.458 36.010 1.00 88.56 411 ILE A C 1
ATOM 3133 O O . ILE A 1 411 ? 15.494 7.420 36.195 1.00 88.56 411 ILE A O 1
ATOM 3137 N N . PHE A 1 412 ? 13.846 6.448 35.030 1.00 87.25 412 PHE A N 1
ATOM 3138 C CA . PHE A 1 412 ? 13.631 7.593 34.145 1.00 87.25 412 PHE A CA 1
ATOM 3139 C C . PHE A 1 412 ? 12.929 8.754 34.849 1.00 87.25 412 PHE A C 1
ATOM 3141 O O . PHE A 1 412 ? 13.336 9.896 34.654 1.00 87.25 412 PHE A O 1
ATOM 3148 N N . ASP A 1 413 ? 11.939 8.471 35.694 1.00 85.56 413 ASP A N 1
ATOM 3149 C CA . ASP A 1 413 ? 11.269 9.470 36.533 1.00 85.56 413 ASP A CA 1
ATOM 3150 C C . ASP A 1 413 ? 12.279 10.195 37.439 1.00 85.56 413 ASP A C 1
ATOM 3152 O O . ASP A 1 413 ? 12.384 11.420 37.414 1.00 85.56 413 ASP A O 1
ATOM 3156 N N . GLN A 1 414 ? 13.137 9.433 38.127 1.00 83.88 414 GLN A N 1
ATOM 3157 C CA . GLN A 1 414 ? 14.218 9.966 38.965 1.00 83.88 414 GLN A CA 1
ATOM 3158 C C . GLN A 1 414 ? 15.258 10.775 38.177 1.00 83.88 414 GLN A C 1
ATOM 3160 O O . GLN A 1 414 ? 15.857 11.700 38.721 1.00 83.88 414 GLN A O 1
ATOM 3165 N N . ALA A 1 415 ? 15.467 10.446 36.900 1.00 83.56 415 ALA A N 1
ATOM 3166 C CA . ALA A 1 415 ? 16.352 11.176 35.992 1.00 83.56 415 ALA A CA 1
ATOM 3167 C C . ALA A 1 415 ? 15.672 12.380 35.302 1.00 83.56 415 ALA A C 1
ATOM 3169 O O . ALA A 1 415 ? 16.259 12.986 34.405 1.00 83.56 415 ALA A O 1
ATOM 3170 N N . GLY A 1 416 ? 14.438 12.730 35.687 1.00 80.12 416 GLY A N 1
ATOM 3171 C CA . GLY A 1 416 ? 13.726 13.906 35.181 1.00 80.12 416 GLY A CA 1
ATOM 3172 C C . GLY A 1 416 ? 13.073 13.723 33.808 1.00 80.12 416 GLY A C 1
ATOM 3173 O O . GLY A 1 416 ? 12.859 14.709 33.097 1.00 80.12 416 GLY A O 1
ATOM 3174 N N . TYR A 1 417 ? 12.753 12.487 33.415 1.00 83.06 417 TYR A N 1
ATOM 3175 C CA . TYR A 1 417 ? 12.094 12.186 32.143 1.00 83.06 417 TYR A CA 1
ATOM 3176 C C . TYR A 1 417 ? 10.616 12.600 32.131 1.00 83.06 417 TYR A C 1
ATOM 3178 O O . TYR A 1 417 ? 9.839 12.222 33.004 1.00 83.06 417 TYR A O 1
ATOM 3186 N N . CYS A 1 418 ? 10.190 13.315 31.088 1.00 84.88 418 CYS A N 1
ATOM 3187 C CA . CYS A 1 418 ? 8.784 13.669 30.896 1.00 84.88 418 CYS A CA 1
ATOM 3188 C C . CYS A 1 418 ? 8.003 12.545 30.186 1.00 84.88 418 CYS A C 1
ATOM 3190 O O . CYS A 1 418 ? 8.105 12.370 28.965 1.00 84.88 418 CYS A O 1
ATOM 3192 N N . PHE A 1 419 ? 7.144 11.827 30.913 1.00 85.75 419 PHE A N 1
ATOM 3193 C CA . PHE A 1 419 ? 6.330 10.748 30.351 1.00 85.75 419 PHE A CA 1
ATOM 3194 C C . PHE A 1 419 ? 5.245 11.266 29.400 1.00 85.75 419 PHE A C 1
ATOM 3196 O O . PHE A 1 419 ? 4.376 12.066 29.762 1.00 85.75 419 PHE A O 1
ATOM 3203 N N . LYS A 1 420 ? 5.259 10.760 28.160 1.00 86.12 420 LYS A N 1
ATOM 3204 C CA . LYS A 1 420 ? 4.266 11.087 27.117 1.00 86.12 420 LYS A CA 1
ATOM 3205 C C . LYS A 1 420 ? 3.131 10.069 27.004 1.00 86.12 420 LYS A C 1
ATOM 3207 O O . LYS A 1 420 ? 2.080 10.389 26.450 1.00 86.12 420 LYS A O 1
ATOM 3212 N N . THR A 1 421 ? 3.316 8.861 27.524 1.00 79.12 421 THR A N 1
ATOM 3213 C CA . THR A 1 421 ? 2.298 7.806 27.473 1.00 79.12 421 THR A CA 1
ATOM 3214 C C . THR A 1 421 ? 1.297 7.968 28.615 1.00 79.12 421 THR A C 1
ATOM 3216 O O . THR A 1 421 ? 1.652 8.418 29.706 1.00 79.12 421 THR A O 1
ATOM 3219 N N . ALA A 1 422 ? 0.035 7.591 28.386 1.00 75.00 422 ALA A N 1
ATOM 3220 C CA . ALA A 1 422 ? -0.994 7.634 29.428 1.00 75.00 422 ALA A CA 1
ATOM 3221 C C . ALA A 1 422 ? -0.633 6.730 30.621 1.00 75.00 422 ALA A C 1
ATOM 3223 O O . ALA A 1 422 ? -0.801 7.136 31.767 1.00 75.00 422 ALA A O 1
ATOM 3224 N N . LYS A 1 423 ? -0.051 5.552 30.348 1.00 79.50 423 LYS A N 1
ATOM 3225 C CA . LYS A 1 423 ? 0.452 4.634 31.377 1.00 79.50 423 LYS A CA 1
ATOM 3226 C C . LYS A 1 423 ? 1.562 5.276 32.214 1.00 79.50 423 LYS A C 1
ATOM 3228 O O . LYS A 1 423 ? 1.475 5.251 33.431 1.00 79.50 423 LYS A O 1
ATOM 3233 N N . GLY A 1 424 ? 2.561 5.901 31.586 1.00 80.81 424 GLY A N 1
ATOM 3234 C CA . GLY A 1 424 ? 3.636 6.595 32.304 1.00 80.81 424 GLY A CA 1
ATOM 3235 C C . GLY A 1 424 ? 3.101 7.710 33.205 1.00 80.81 424 GLY A C 1
ATOM 3236 O O . GLY A 1 424 ? 3.365 7.696 34.399 1.00 80.81 424 GLY A O 1
ATOM 3237 N N . ARG A 1 425 ? 2.243 8.590 32.669 1.00 82.31 425 ARG A N 1
ATOM 3238 C CA . ARG A 1 425 ? 1.626 9.692 33.435 1.00 82.31 425 ARG A CA 1
ATOM 3239 C C . ARG A 1 425 ? 0.688 9.246 34.560 1.00 82.31 425 ARG A C 1
ATOM 3241 O O . ARG A 1 425 ? 0.399 10.035 35.450 1.00 82.31 425 ARG A O 1
ATOM 3248 N N . ARG A 1 426 ? 0.157 8.020 34.497 1.00 80.94 426 ARG A N 1
ATOM 3249 C CA . ARG A 1 426 ? -0.703 7.461 35.550 1.00 80.94 426 ARG A CA 1
ATOM 3250 C C . ARG A 1 426 ? 0.097 7.087 36.798 1.00 80.94 426 ARG A C 1
ATOM 3252 O O . ARG A 1 426 ? -0.433 7.219 37.895 1.00 80.94 426 ARG A O 1
ATOM 3259 N N . TYR A 1 427 ? 1.329 6.604 36.629 1.00 80.62 427 TYR A N 1
ATOM 3260 C CA . TYR A 1 427 ? 2.158 6.113 37.739 1.00 80.62 427 TYR A CA 1
ATOM 3261 C C . TYR A 1 427 ? 3.301 7.057 38.123 1.00 80.62 427 TYR A C 1
ATOM 3263 O O . TYR A 1 427 ? 3.786 6.977 39.246 1.00 80.62 427 TYR A O 1
ATOM 3271 N N . PHE A 1 428 ? 3.712 7.946 37.221 1.00 83.62 428 PHE A N 1
ATOM 3272 C CA . PHE A 1 428 ? 4.835 8.861 37.397 1.00 83.62 428 PHE A CA 1
ATOM 3273 C C . PHE A 1 428 ? 4.396 10.292 37.089 1.00 83.62 428 PHE A C 1
ATOM 3275 O O . PHE A 1 428 ? 3.598 10.535 36.178 1.00 83.62 428 PHE A O 1
ATOM 3282 N N . SER A 1 429 ? 4.889 11.244 37.877 1.00 74.06 429 SER A N 1
ATOM 3283 C CA . SER A 1 429 ? 4.496 12.646 37.761 1.00 74.06 429 SER A CA 1
ATOM 3284 C C . SER A 1 429 ? 5.430 13.377 36.806 1.00 74.06 429 SER A C 1
ATOM 3286 O O . SER A 1 429 ? 6.640 13.328 36.958 1.00 74.06 429 SER A O 1
ATOM 3288 N N . ASN A 1 430 ? 4.879 14.164 35.882 1.00 80.06 430 ASN A N 1
ATOM 3289 C CA . ASN A 1 430 ? 5.692 15.087 35.078 1.00 80.06 430 ASN A CA 1
ATOM 3290 C C . ASN A 1 430 ? 6.024 16.394 35.828 1.00 80.06 430 ASN A C 1
ATOM 3292 O O . ASN A 1 430 ? 6.546 17.334 35.227 1.00 80.06 430 ASN A O 1
ATOM 3296 N N . ALA A 1 431 ? 5.691 16.503 37.117 1.00 70.81 431 ALA A N 1
ATOM 3297 C CA . ALA A 1 431 ? 6.012 17.686 37.904 1.00 70.81 431 ALA A CA 1
ATOM 3298 C C . ALA A 1 431 ? 7.536 17.806 38.082 1.00 70.81 431 ALA A C 1
ATOM 3300 O O . ALA A 1 431 ? 8.146 17.008 38.783 1.00 70.81 431 ALA A O 1
ATOM 3301 N N . GLY A 1 432 ? 8.142 18.818 37.454 1.00 65.62 432 GLY A N 1
ATOM 3302 C CA . GLY A 1 432 ? 9.581 19.088 37.562 1.00 65.62 432 GLY A CA 1
ATOM 3303 C C . GLY A 1 432 ? 10.476 18.296 36.600 1.00 65.62 432 GLY A C 1
ATOM 3304 O O . GLY A 1 432 ? 11.692 18.317 36.769 1.00 65.62 432 GLY A O 1
ATOM 3305 N N . CYS A 1 433 ? 9.913 17.625 35.588 1.00 82.44 433 CYS A N 1
ATOM 3306 C CA . CYS A 1 433 ? 10.710 16.954 34.558 1.00 82.44 433 CYS A CA 1
ATOM 3307 C C . CYS A 1 433 ? 11.453 17.974 33.664 1.00 82.44 433 CYS A C 1
ATOM 3309 O O . CYS A 1 433 ? 10.951 19.069 33.401 1.00 82.44 433 CYS A O 1
ATOM 3311 N N . THR A 1 434 ? 12.658 17.634 33.197 1.00 73.31 434 THR A N 1
ATOM 3312 C CA . THR A 1 434 ? 13.578 18.564 32.504 1.00 73.31 434 THR A CA 1
ATOM 3313 C C . THR A 1 434 ? 13.732 18.280 31.008 1.00 73.31 434 THR A C 1
ATOM 3315 O O . THR A 1 434 ? 14.340 19.076 30.292 1.00 73.31 434 THR A O 1
ATOM 3318 N N . GLY A 1 435 ? 13.144 17.192 30.491 1.00 70.94 435 GLY A N 1
ATOM 3319 C CA . GLY A 1 435 ? 13.116 16.921 29.054 1.00 70.94 435 GLY A CA 1
ATOM 3320 C C . GLY A 1 435 ? 12.721 15.495 28.659 1.00 70.94 435 GLY A C 1
ATOM 3321 O O . GLY A 1 435 ? 12.299 14.676 29.471 1.00 70.94 435 GLY A O 1
ATOM 3322 N N . ALA A 1 436 ? 12.853 15.201 27.360 1.00 65.50 436 ALA A N 1
ATOM 3323 C CA . ALA A 1 436 ? 12.568 13.888 26.766 1.00 65.50 436 ALA A CA 1
ATOM 3324 C C . ALA A 1 436 ? 13.774 12.930 26.778 1.00 65.50 436 ALA A C 1
ATOM 3326 O O . ALA A 1 436 ? 13.687 11.836 26.225 1.00 65.50 436 ALA A O 1
ATOM 3327 N N . SER A 1 437 ? 14.898 13.344 27.365 1.00 65.69 437 SER A N 1
ATOM 3328 C CA . SER A 1 437 ? 16.095 12.521 27.511 1.00 65.69 437 SER A CA 1
ATOM 3329 C C . SER A 1 437 ? 16.429 12.416 28.998 1.00 65.69 437 SER A C 1
ATOM 3331 O O . SER A 1 437 ? 16.561 13.460 29.640 1.00 65.69 437 SER A O 1
ATOM 3333 N N . PRO A 1 438 ? 16.532 11.202 29.563 1.00 63.66 438 PRO A N 1
ATOM 3334 C CA . PRO A 1 438 ? 16.851 11.016 30.970 1.00 63.66 438 PRO A CA 1
ATOM 3335 C C . PRO A 1 438 ? 18.344 11.301 31.193 1.00 63.66 438 PRO A C 1
ATOM 3337 O O . PRO A 1 438 ? 19.191 10.409 31.120 1.00 63.66 438 PRO A O 1
ATOM 3340 N N . GLY A 1 439 ? 18.690 12.570 31.407 1.00 58.50 439 GLY A N 1
ATOM 3341 C CA . GLY A 1 439 ? 20.056 12.968 31.732 1.00 58.50 439 GLY A CA 1
ATOM 3342 C C . GLY A 1 439 ? 20.466 12.384 33.084 1.00 58.50 439 GLY A C 1
ATOM 3343 O O . GLY A 1 439 ? 19.857 12.701 34.098 1.00 58.50 439 GLY A O 1
ATOM 3344 N N . GLY A 1 440 ? 21.490 11.527 33.109 1.00 63.12 440 GLY A N 1
ATOM 3345 C CA . GLY A 1 440 ? 21.995 10.930 34.352 1.00 63.12 440 GLY A CA 1
ATOM 3346 C C . GLY A 1 440 ? 21.242 9.690 34.850 1.00 63.12 440 GLY A C 1
ATOM 3347 O O . GLY A 1 440 ? 21.461 9.282 35.989 1.00 63.12 440 GLY A O 1
ATOM 3348 N N . ALA A 1 441 ? 20.387 9.063 34.030 1.00 71.50 441 ALA A N 1
ATOM 3349 C CA . ALA A 1 441 ? 19.809 7.763 34.379 1.00 71.50 441 ALA A CA 1
ATOM 3350 C C . ALA A 1 441 ? 20.888 6.680 34.547 1.00 71.50 441 ALA A C 1
ATOM 3352 O O . ALA A 1 441 ? 21.863 6.622 33.796 1.00 71.50 441 ALA A O 1
ATOM 3353 N N . ASP A 1 442 ? 20.667 5.784 35.511 1.00 80.88 442 ASP A N 1
ATOM 3354 C CA . ASP A 1 442 ? 21.510 4.619 35.786 1.00 80.88 442 ASP A CA 1
ATOM 3355 C C . ASP A 1 442 ? 21.405 3.591 34.643 1.00 80.88 442 ASP A C 1
ATOM 3357 O O . ASP A 1 442 ? 20.622 2.639 34.679 1.00 80.88 442 ASP A O 1
ATOM 3361 N N . ALA A 1 443 ? 22.163 3.833 33.571 1.00 84.06 443 ALA A N 1
ATOM 3362 C CA . ALA A 1 443 ? 22.097 3.067 32.328 1.00 84.06 443 ALA A CA 1
ATOM 3363 C C . ALA A 1 443 ? 22.458 1.583 32.515 1.00 84.06 443 ALA A C 1
ATOM 3365 O O . ALA A 1 443 ? 21.911 0.723 31.819 1.00 84.06 443 ALA A O 1
ATOM 3366 N N . ALA A 1 444 ? 23.348 1.273 33.463 1.00 83.88 444 ALA A N 1
ATOM 3367 C CA . ALA A 1 444 ? 23.723 -0.101 33.781 1.00 83.88 444 ALA A CA 1
ATOM 3368 C C . ALA A 1 444 ? 22.531 -0.869 34.364 1.00 83.88 444 ALA A C 1
ATOM 3370 O O . ALA A 1 444 ? 22.226 -1.982 33.928 1.00 83.88 444 ALA A O 1
ATOM 3371 N N . GLU A 1 445 ? 21.807 -0.246 35.291 1.00 87.06 445 GLU A N 1
ATOM 3372 C CA . GLU A 1 445 ? 20.624 -0.849 35.889 1.00 87.06 445 GLU A CA 1
ATOM 3373 C C . GLU A 1 445 ? 19.457 -0.962 34.899 1.00 87.06 445 GLU A C 1
ATOM 3375 O O . GLU A 1 445 ? 18.789 -1.997 34.853 1.00 87.06 445 GLU A O 1
ATOM 3380 N N . VAL A 1 446 ? 19.246 0.046 34.045 1.00 90.25 446 VAL A N 1
ATOM 3381 C CA . VAL A 1 446 ? 18.249 -0.028 32.959 1.00 90.25 446 VAL A CA 1
ATOM 3382 C C . VAL A 1 446 ? 18.539 -1.216 32.037 1.00 90.25 446 VAL A C 1
ATOM 3384 O O . VAL A 1 446 ? 17.631 -1.992 31.740 1.00 90.25 446 VAL A O 1
ATOM 3387 N N . SER A 1 447 ? 19.799 -1.410 31.639 1.00 88.38 447 SER A N 1
ATOM 3388 C CA . SER A 1 447 ? 20.217 -2.538 30.793 1.00 88.38 447 SER A CA 1
ATOM 3389 C C . SER A 1 447 ? 20.002 -3.898 31.476 1.00 88.38 447 SER A C 1
ATOM 3391 O O . SER A 1 447 ? 19.538 -4.863 30.852 1.00 88.38 447 SER A O 1
ATOM 3393 N N . ARG A 1 448 ? 20.267 -3.981 32.789 1.00 87.44 448 ARG A N 1
ATOM 3394 C CA . ARG A 1 448 ? 19.986 -5.178 33.595 1.00 87.44 448 ARG A CA 1
ATOM 3395 C C . ARG A 1 448 ? 18.489 -5.498 33.614 1.00 87.44 448 ARG A C 1
ATOM 3397 O O . ARG A 1 448 ? 18.117 -6.644 33.368 1.00 87.44 448 ARG A O 1
ATOM 3404 N N . ILE A 1 449 ? 17.635 -4.500 33.854 1.00 88.44 449 ILE A N 1
ATOM 3405 C CA . ILE A 1 449 ? 16.174 -4.668 33.881 1.00 88.44 449 ILE A CA 1
ATOM 3406 C C . ILE A 1 449 ? 15.644 -5.073 32.503 1.00 88.44 449 ILE A C 1
ATOM 3408 O O . ILE A 1 449 ? 14.893 -6.035 32.416 1.00 88.44 449 ILE A O 1
ATOM 3412 N N . GLN A 1 450 ? 16.098 -4.439 31.420 1.00 91.50 450 GLN A N 1
ATOM 3413 C CA . GLN A 1 450 ? 15.708 -4.814 30.052 1.00 91.50 450 GLN A CA 1
ATOM 3414 C C . GLN A 1 450 ? 16.128 -6.239 29.675 1.00 91.50 450 GLN A C 1
ATOM 3416 O O . GLN A 1 450 ? 15.487 -6.904 28.862 1.00 91.50 450 GLN A O 1
ATOM 3421 N N . SER A 1 451 ? 17.222 -6.739 30.248 1.00 85.12 451 SER A N 1
ATOM 3422 C CA . SER A 1 451 ? 17.628 -8.134 30.062 1.00 85.12 451 SER A CA 1
ATOM 3423 C C . SER A 1 451 ? 16.705 -9.098 30.808 1.00 85.12 451 SER A C 1
ATOM 3425 O O . SER A 1 451 ? 16.388 -10.156 30.271 1.00 85.12 451 SER A O 1
ATOM 3427 N N . LEU A 1 452 ? 16.222 -8.715 31.993 1.00 82.38 452 LEU A N 1
ATOM 3428 C CA . LEU A 1 452 ? 15.196 -9.464 32.718 1.00 82.38 452 LEU A CA 1
ATOM 3429 C C . LEU A 1 452 ? 13.836 -9.408 32.015 1.00 82.38 452 LEU A C 1
ATOM 3431 O O . LEU A 1 452 ? 13.169 -10.434 31.957 1.00 82.38 452 LEU A O 1
ATOM 3435 N N . GLU A 1 453 ? 13.437 -8.264 31.451 1.00 87.75 453 GLU A N 1
ATOM 3436 C CA . GLU A 1 453 ? 12.210 -8.141 30.645 1.00 87.75 453 GLU A CA 1
ATOM 3437 C C . GLU A 1 453 ? 12.243 -9.174 29.507 1.00 87.75 453 GLU A C 1
ATOM 3439 O O . GLU A 1 453 ? 11.403 -10.077 29.468 1.00 87.75 453 GLU A O 1
ATOM 3444 N N . ARG A 1 454 ? 13.327 -9.174 28.714 1.00 89.31 454 ARG A N 1
ATOM 3445 C CA . ARG A 1 454 ? 13.521 -10.128 27.610 1.00 89.31 454 ARG A CA 1
ATOM 3446 C C . ARG A 1 454 ? 13.482 -11.594 28.048 1.00 89.31 454 ARG A C 1
ATOM 3448 O O . ARG A 1 454 ? 12.928 -12.420 27.331 1.00 89.31 454 ARG A O 1
ATOM 3455 N N . GLN A 1 455 ? 14.065 -11.932 29.201 1.00 80.69 455 GLN A N 1
ATOM 3456 C CA . GLN A 1 455 ? 14.025 -13.300 29.742 1.00 80.69 455 GLN A CA 1
ATOM 3457 C C . GLN A 1 455 ? 12.609 -13.737 30.137 1.00 80.69 455 GLN A C 1
ATOM 3459 O O . GLN A 1 455 ? 12.298 -14.922 30.057 1.00 80.69 455 GLN A O 1
ATOM 3464 N N . ASN A 1 456 ? 11.760 -12.793 30.547 1.00 76.75 456 ASN A N 1
ATOM 3465 C CA . ASN A 1 456 ? 10.394 -13.049 31.000 1.00 76.75 456 ASN A CA 1
ATOM 3466 C C . ASN A 1 456 ? 9.337 -12.876 29.894 1.00 76.75 456 ASN A C 1
ATOM 3468 O O . ASN A 1 456 ? 8.151 -13.060 30.159 1.00 76.75 456 ASN A O 1
ATOM 3472 N N . GLY A 1 457 ? 9.746 -12.560 28.659 1.00 85.06 457 GLY A N 1
ATOM 3473 C CA . GLY A 1 457 ? 8.831 -12.403 27.524 1.00 85.06 457 GLY A CA 1
ATOM 3474 C C . GLY A 1 457 ? 8.030 -11.099 27.553 1.00 85.06 457 GLY A C 1
ATOM 3475 O O . GLY A 1 457 ? 6.924 -11.049 27.014 1.00 85.06 457 GLY A O 1
ATOM 3476 N N . CYS A 1 458 ? 8.596 -10.068 28.178 1.00 83.38 458 CYS A N 1
ATOM 3477 C CA . CYS A 1 458 ? 8.144 -8.684 28.144 1.00 83.38 458 CYS A CA 1
ATOM 3478 C C . CYS A 1 458 ? 9.295 -7.766 27.666 1.00 83.38 458 CYS A C 1
ATOM 3480 O O . CYS A 1 458 ? 9.026 -6.560 27.520 1.00 83.38 458 CYS A O 1
#

Mean predicted aligned error: 21.81 Å

Nearest PDB structures (foldseek):
  2w8b-assembly1_A  TM=3.382E-01  e=1.458E-02  Escherichia coli
  8adg-assembly1_D  TM=2.995E-01  e=9.634E-02  Escherichia coli K-12
  6lyr-assembly1_D  TM=2.448E-01  e=9.634E-02  Escherichia coli K-12
  1d2g-assembly1_A  TM=1.972E-01  e=2.096E-01  Rattus norvegicus
  1nbh-assembly1_B  TM=1.867E-01  e=4.082E-01  Rattus norvegicus

Radius of gyration: 51.05 Å; Cα contacts (8 Å, |Δi|>4): 442; chains: 1; bounding box: 113×62×155 Å

Sequence (458 aa):
MVSRDLNRRCRHIVAAAIVLIAGAALSCAPTLAAPQYERWELEVLINLQGLQINRQCVPNGGAQHIHILGVSTDDTLLDPTTKTAILSDLSELISTRTNARTTKADNFQSIASSYSGFAEANSRELDRLIDSASSADVTVLVRPYRDRGSSVDAEIRLWARGAGGADPGLNCVQSFSVEIPTQKADPACASAFAMARQAGDPGRLEAFRDFFPQCPEVAEANRLVTELKASEAEKAERERCERNFGRARAEGTVAAYSLYLDENIDCPGRDVVMALRDQAAQGAACETAYRDARRLDSVGAYEAFLSDNRACPQADTASAFLTMKRQEEERVRQDQARAATNRDQAPLRDDGRVAAAPRYEPAPGFGEPPRYDPPAYIPPAPAGASYRGYPIPADLAASQCGQLWYMRNLIFDQAGYCFKTAKGRRYFSNAGCTGASPGGADAAEVSRIQSLERQNGC